Protein AF-A0A6M0GEF9-F1 (afdb_monomer_lite)

Secondary structure (DSSP, 8-state):
-B---HHHHEEEEE-TTT--EEEEEEE-STT-EEEE-HHHHHHHHT-SS--TT-EEEEE-TT-S-STTTEEEEEEEEE-SSS----EEEEESSS---TT-----B--STT-TT-EEEEEEEEEETTEEEEEEEEEEEEEEPPPTT---SSPEEEEE-SS--TT-TT-EEEETTTTEEEEEEPPP---TTTSTTTTEEEEEEGGGGGSTTT----TT---S----PPPPPP----------PPPP--EE-TTPPPPPSS----HHHHHHHHHHHH-TT--EEEEE--TTSSHHHHHHHHHHHHTTSSS--SEEEEEETTT---HHHHHHHHHHHTT-----GGGTTSHHHHHHHHHH--S-EEEEEETGGGGB--SSTTTTSBS-HHHHHHHHHHTT-SS--EEEEEESS--GGGTTBTTEEEEE-PPPPHHHHHHHHHHTT-BS-HHHHHHHHHHTTT-HHHHHHHHHHHHHTTSBGGGGGGSPPPPTT--HHHHHHHHHHHHHSS--

Foldseek 3Di:
DFFDQLLQFKKFWAAPPPRHGQAIWGAADLQAKIKFFQVSQCRSDVHPDDDWQDKIWIARLQAPDPVQGIFIWTFHDDDPPFPAGMTITGTPDSHHGPSHDHFAAAACVVQAFFKKKKWWQDDDQPDGIDMWIWGFNAFDDDDPPGGHPDTKTKTFTPPDDRRHGNIFIAGPVVSHGFWTWHDDPCPPPDDPPNRITITDGCVVCCDPPNNDDHPPDDDDDDDDDDDDDDDDDDDDDDPPDQDQAAEDCPVQDDADPDDFDPPVVLVVVVVLLVDQLAAEEEAAEDPQLCLSNSVSVSLVVQVVDPDHWSYEAEDECVVPVDVLVVLQVLCVRLVVDDDPSVCLVPPVSLCVSQVSQATAYEYEYEEQASQADCDGSRGLEGVDVSVLSNVCVSLVDPHSYHYYYYYNTHNSSCSSGPNYYYDYSAAADLVRLLVLLVVLPADDDSVLSSVVCVLLVRRNRLSNLLSVVCVVVVRYSVCCVVQDRDDPSDDPVNSNVSSVCVVVVDDD

Structure (mmCIF, N/CA/C/O backbone):
data_AF-A0A6M0GEF9-F1
#
_entry.id   AF-A0A6M0GEF9-F1
#
loop_
_atom_site.group_PDB
_atom_site.id
_atom_site.type_symbol
_atom_site.label_atom_id
_atom_site.label_alt_id
_atom_site.label_comp_id
_atom_site.label_asym_id
_atom_site.label_entity_id
_atom_site.label_seq_id
_atom_site.pdbx_PDB_ins_code
_atom_site.Cartn_x
_atom_site.Cartn_y
_atom_site.Cartn_z
_atom_site.occupancy
_atom_site.B_iso_or_equiv
_atom_site.auth_seq_id
_atom_site.auth_comp_id
_atom_site.auth_asym_id
_atom_site.auth_atom_id
_atom_site.pdbx_PDB_model_num
ATOM 1 N N . MET A 1 1 ? 2.116 -15.899 6.835 1.00 84.12 1 MET A N 1
ATOM 2 C CA . MET A 1 1 ? 3.464 -16.428 6.496 1.00 84.12 1 MET A CA 1
ATOM 3 C C . MET A 1 1 ? 4.390 -15.268 6.132 1.00 84.12 1 MET A C 1
ATOM 5 O O . MET A 1 1 ? 3.876 -14.209 5.792 1.00 84.12 1 MET A O 1
ATOM 9 N N . LYS A 1 2 ? 5.721 -15.431 6.213 1.00 90.94 2 LYS A N 1
ATOM 10 C CA . LYS A 1 2 ? 6.680 -14.470 5.637 1.00 90.94 2 LYS A CA 1
ATOM 11 C C . LYS A 1 2 ? 7.084 -14.928 4.230 1.00 90.94 2 LYS A C 1
ATOM 13 O O . LYS A 1 2 ? 7.450 -16.089 4.084 1.00 90.94 2 LYS A O 1
ATOM 18 N N . ILE A 1 3 ? 7.053 -14.021 3.260 1.00 94.56 3 ILE A N 1
ATOM 19 C CA . ILE A 1 3 ? 7.389 -14.246 1.843 1.00 94.56 3 ILE A CA 1
ATOM 20 C C . ILE A 1 3 ? 8.563 -13.351 1.407 1.00 94.56 3 ILE A C 1
ATOM 22 O O . ILE A 1 3 ? 9.142 -12.619 2.219 1.00 94.56 3 ILE A O 1
ATOM 26 N N . GLN A 1 4 ? 8.941 -13.407 0.131 1.00 95.69 4 GLN A N 1
ATOM 27 C CA . GLN A 1 4 ? 9.887 -12.484 -0.485 1.00 95.69 4 GLN A CA 1
ATOM 28 C C . GLN A 1 4 ? 9.475 -11.021 -0.267 1.00 95.69 4 GLN A C 1
ATOM 30 O O . GLN A 1 4 ? 8.335 -10.620 -0.497 1.00 95.69 4 GLN A O 1
ATOM 35 N N . ASN A 1 5 ? 10.433 -10.181 0.132 1.00 94.31 5 ASN A N 1
ATOM 36 C CA . ASN A 1 5 ? 10.189 -8.749 0.243 1.00 94.31 5 ASN A CA 1
ATOM 37 C C . ASN A 1 5 ? 10.205 -8.117 -1.150 1.00 94.31 5 ASN A C 1
ATOM 39 O O . ASN A 1 5 ? 11.274 -7.852 -1.699 1.00 94.31 5 ASN A O 1
ATOM 43 N N . ILE A 1 6 ? 9.022 -7.829 -1.691 1.00 95.06 6 ILE A N 1
ATOM 44 C CA . ILE A 1 6 ? 8.863 -7.262 -3.033 1.00 95.06 6 ILE A CA 1
ATOM 45 C C . ILE A 1 6 ? 9.623 -5.945 -3.239 1.00 95.06 6 ILE A C 1
ATOM 47 O O . ILE A 1 6 ? 10.172 -5.703 -4.311 1.00 95.06 6 ILE A O 1
ATOM 51 N N . ARG A 1 7 ? 9.775 -5.117 -2.194 1.00 94.38 7 ARG A N 1
ATOM 52 C CA . ARG A 1 7 ? 10.581 -3.893 -2.298 1.00 94.38 7 ARG A CA 1
ATOM 53 C C . ARG A 1 7 ? 12.069 -4.185 -2.470 1.00 94.38 7 ARG A C 1
ATOM 55 O O . ARG A 1 7 ? 12.752 -3.312 -2.981 1.00 94.38 7 ARG A O 1
ATOM 62 N N . SER A 1 8 ? 12.584 -5.345 -2.059 1.00 94.50 8 SER A N 1
ATOM 63 C CA . SER A 1 8 ? 14.027 -5.635 -2.111 1.00 94.50 8 SER A CA 1
ATOM 64 C C . SER A 1 8 ? 14.562 -5.870 -3.528 1.00 94.50 8 SER A C 1
ATOM 66 O O . SER A 1 8 ? 15.717 -5.551 -3.780 1.00 94.50 8 SER A O 1
ATOM 68 N N . PHE A 1 9 ? 13.745 -6.338 -4.475 1.00 96.88 9 PHE A N 1
ATOM 69 C CA . PHE A 1 9 ? 14.148 -6.441 -5.886 1.00 96.88 9 PHE A CA 1
ATOM 70 C C . PHE A 1 9 ? 13.596 -5.330 -6.780 1.00 96.88 9 PHE A C 1
ATOM 72 O O . PHE A 1 9 ? 14.133 -5.134 -7.869 1.00 96.88 9 PHE A O 1
ATOM 79 N N . THR A 1 10 ? 12.548 -4.610 -6.371 1.00 97.50 10 THR A N 1
ATOM 80 C CA . THR A 1 10 ? 11.921 -3.587 -7.220 1.00 97.50 10 THR A CA 1
ATOM 81 C C . THR A 1 10 ? 12.793 -2.337 -7.394 1.00 97.50 10 THR A C 1
ATOM 83 O O . THR A 1 10 ? 13.253 -1.735 -6.425 1.00 97.50 10 THR A O 1
ATOM 86 N N . VAL A 1 11 ? 12.961 -1.900 -8.643 1.00 97.31 11 VAL A N 1
ATOM 87 C CA . VAL A 1 11 ? 13.753 -0.732 -9.054 1.00 97.31 11 VAL A CA 1
ATOM 88 C C . VAL A 1 11 ? 12.927 0.254 -9.873 1.00 97.31 11 VAL A C 1
ATOM 90 O O . VAL A 1 11 ? 11.987 -0.121 -10.576 1.00 97.31 11 VAL A O 1
ATOM 93 N N . GLN A 1 12 ? 13.298 1.531 -9.817 1.00 96.81 12 GLN A N 1
ATOM 94 C CA . GLN A 1 12 ? 12.737 2.553 -10.698 1.00 96.81 12 GLN A CA 1
ATOM 95 C C . GLN A 1 12 ? 13.466 2.519 -12.038 1.00 96.81 12 GLN A C 1
ATOM 97 O O . GLN A 1 12 ? 14.690 2.680 -12.075 1.00 96.81 12 GLN A O 1
ATOM 102 N N . ILE A 1 13 ? 12.720 2.414 -13.136 1.00 96.81 13 ILE A N 1
ATOM 103 C CA . ILE A 1 13 ? 13.247 2.763 -14.453 1.00 96.81 13 ILE A CA 1
ATOM 104 C C . ILE A 1 13 ? 13.044 4.263 -14.645 1.00 96.81 13 ILE A C 1
ATOM 106 O O . ILE A 1 13 ? 11.933 4.786 -14.506 1.00 96.81 13 ILE A O 1
ATOM 110 N N . ARG A 1 14 ? 14.140 4.976 -14.909 1.00 95.81 14 ARG A N 1
ATOM 111 C CA . ARG A 1 14 ? 14.162 6.436 -15.016 1.00 95.81 14 ARG A CA 1
ATOM 112 C C . ARG A 1 14 ? 14.584 6.882 -16.406 1.00 95.81 14 ARG A C 1
ATOM 114 O O . ARG A 1 14 ? 15.447 6.285 -17.044 1.00 95.81 14 ARG A O 1
ATOM 121 N N . HIS A 1 15 ? 14.039 8.013 -16.828 1.00 94.44 15 HIS A N 1
ATOM 122 C CA . HIS A 1 15 ? 14.425 8.664 -18.069 1.00 94.44 15 HIS A CA 1
ATOM 123 C C . HIS A 1 15 ? 15.915 9.043 -18.045 1.00 94.44 15 HIS A C 1
ATOM 125 O O . HIS A 1 15 ? 16.385 9.722 -17.125 1.00 94.44 15 HIS A O 1
ATOM 131 N N . ILE A 1 16 ? 16.660 8.665 -19.087 1.00 93.25 16 ILE A N 1
ATOM 132 C CA . ILE A 1 16 ? 18.130 8.717 -19.121 1.00 93.25 16 ILE A CA 1
ATOM 133 C C . ILE A 1 16 ? 18.687 10.129 -18.850 1.00 93.25 16 ILE A C 1
ATOM 135 O O . ILE A 1 16 ? 19.608 10.282 -18.040 1.00 93.25 16 ILE A O 1
ATOM 139 N N . VAL A 1 17 ? 18.064 11.161 -19.443 1.00 90.94 17 VAL A N 1
ATOM 140 C CA . VAL A 1 17 ? 18.381 12.590 -19.223 1.00 90.94 17 VAL A CA 1
ATOM 141 C C . VAL A 1 17 ? 17.693 13.196 -17.989 1.00 90.94 17 VAL A C 1
ATOM 143 O O . VAL A 1 17 ? 18.379 13.627 -17.067 1.00 90.94 17 VAL A O 1
ATOM 146 N N . THR A 1 18 ? 16.355 13.273 -17.961 1.00 92.81 18 THR A N 1
ATOM 147 C CA . THR A 1 18 ? 15.613 14.058 -16.948 1.00 92.81 18 THR A CA 1
ATOM 148 C C . THR A 1 18 ? 15.581 13.423 -15.559 1.00 92.81 18 THR A C 1
ATOM 150 O O . THR A 1 18 ? 15.218 14.099 -14.601 1.00 92.81 18 THR A O 1
ATOM 153 N N . LYS A 1 19 ? 15.935 12.136 -15.440 1.00 92.62 19 LYS A N 1
ATOM 154 C CA . LYS A 1 19 ? 15.792 11.306 -14.232 1.00 92.62 19 LYS A CA 1
ATOM 155 C C . LYS A 1 19 ? 14.358 11.166 -13.696 1.00 92.62 19 LYS A C 1
ATOM 157 O O . LYS A 1 19 ? 14.189 10.631 -12.603 1.00 92.62 19 LYS A O 1
ATOM 162 N N . ALA A 1 20 ? 13.341 11.602 -14.443 1.00 91.12 20 ALA A N 1
ATOM 163 C CA . ALA A 1 20 ? 11.947 11.330 -14.102 1.00 91.12 20 ALA A CA 1
ATOM 164 C C . ALA A 1 20 ? 11.702 9.813 -14.062 1.00 91.12 20 ALA A C 1
ATOM 166 O O . ALA A 1 20 ? 12.303 9.079 -14.850 1.00 91.12 20 ALA A O 1
ATOM 167 N N . ILE A 1 21 ? 10.841 9.349 -13.156 1.00 91.94 21 ILE A N 1
ATOM 168 C CA . ILE A 1 21 ? 10.399 7.951 -13.139 1.00 91.94 21 ILE A CA 1
ATOM 169 C C . ILE A 1 21 ? 9.510 7.720 -14.362 1.00 91.94 21 ILE A C 1
ATOM 171 O O . ILE A 1 21 ? 8.695 8.575 -14.705 1.00 91.94 21 ILE A O 1
ATOM 175 N N . VAL A 1 22 ? 9.715 6.588 -15.028 1.00 91.56 22 VAL A N 1
ATOM 176 C CA . VAL A 1 22 ? 9.001 6.196 -16.249 1.00 91.56 22 VAL A CA 1
ATOM 177 C C . VAL A 1 22 ? 8.195 4.922 -16.026 1.00 91.56 22 VAL A C 1
ATOM 179 O O . VAL A 1 22 ? 7.060 4.827 -16.474 1.00 91.56 22 VAL A O 1
ATOM 182 N N . GLY A 1 23 ? 8.750 3.973 -15.277 1.00 92.75 23 GLY A N 1
ATOM 183 C CA . GLY A 1 23 ? 8.062 2.744 -14.913 1.00 92.75 23 GLY A CA 1
ATOM 184 C C . GLY A 1 23 ? 8.850 1.950 -13.884 1.00 92.75 23 GLY A C 1
ATOM 185 O O . GLY A 1 23 ? 9.783 2.458 -13.248 1.00 92.75 23 GLY A O 1
ATOM 186 N N . THR A 1 24 ? 8.47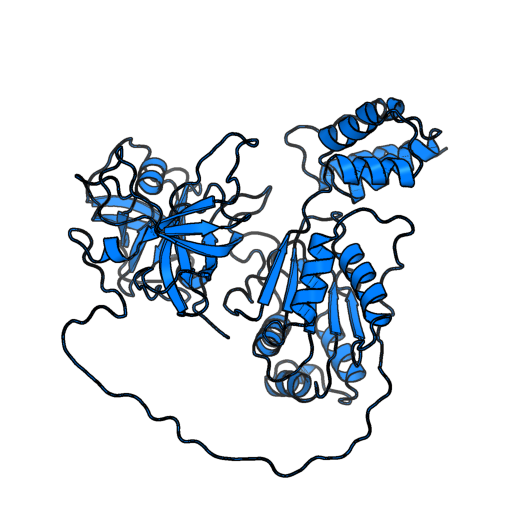3 0.689 -13.731 1.00 96.69 24 THR A N 1
ATOM 187 C CA . THR A 1 24 ? 9.039 -0.218 -12.738 1.00 96.69 24 THR A CA 1
ATOM 188 C C . THR A 1 24 ? 9.879 -1.299 -13.419 1.00 96.69 24 THR A C 1
ATOM 190 O O . THR A 1 24 ? 9.655 -1.665 -14.570 1.00 96.69 24 THR A O 1
ATOM 193 N N . GLY A 1 25 ? 10.886 -1.804 -12.719 1.00 97.75 25 GLY A N 1
ATOM 194 C CA . GLY A 1 25 ? 11.556 -3.052 -13.063 1.00 97.75 25 GLY A CA 1
ATOM 195 C C . GLY A 1 25 ? 11.877 -3.842 -11.802 1.00 97.75 25 GLY A C 1
ATOM 196 O O . GLY A 1 25 ? 11.664 -3.355 -10.689 1.00 97.75 25 GLY A O 1
ATOM 197 N N . PHE A 1 26 ? 12.433 -5.040 -11.949 1.00 98.44 26 PHE A N 1
ATOM 198 C CA . PHE A 1 26 ? 12.895 -5.832 -10.810 1.00 98.44 26 PHE A CA 1
ATOM 199 C C . PHE A 1 26 ? 14.157 -6.641 -11.104 1.00 98.44 26 PHE A C 1
ATOM 201 O O . PHE A 1 26 ? 14.385 -7.107 -12.219 1.00 98.44 26 PHE A O 1
ATOM 208 N N . VAL A 1 27 ? 14.996 -6.793 -10.082 1.00 98.12 27 VAL A N 1
ATOM 209 C CA . VAL A 1 27 ? 16.260 -7.536 -10.136 1.00 98.12 27 VAL A CA 1
ATOM 210 C C . VAL A 1 27 ? 15.992 -9.036 -10.053 1.00 98.12 27 VAL A C 1
ATOM 212 O O . VAL A 1 27 ? 15.306 -9.493 -9.144 1.00 98.12 27 VAL A O 1
ATOM 215 N N . VAL A 1 28 ? 16.581 -9.807 -10.968 1.00 97.38 28 VAL A N 1
ATOM 216 C CA . VAL A 1 28 ? 16.359 -11.263 -11.101 1.00 97.38 28 VAL A CA 1
ATOM 217 C C . VAL A 1 28 ? 17.627 -12.101 -10.931 1.00 97.38 28 VAL A C 1
ATOM 219 O O . VAL A 1 28 ? 17.581 -13.326 -10.991 1.00 97.38 28 VAL A O 1
ATOM 222 N N . SER A 1 29 ? 18.787 -11.473 -10.716 1.00 95.19 29 SER A N 1
ATOM 223 C CA . SER A 1 29 ? 20.022 -12.202 -10.419 1.00 95.19 29 SER A CA 1
ATOM 224 C C . SER A 1 29 ? 21.049 -11.381 -9.639 1.00 95.19 29 SER A C 1
ATOM 226 O O . SER A 1 29 ? 21.119 -10.161 -9.768 1.00 95.19 29 SER A O 1
ATOM 228 N N . ASN A 1 30 ? 21.919 -12.072 -8.891 1.00 92.75 30 ASN A N 1
ATOM 229 C CA . ASN A 1 30 ? 23.018 -11.452 -8.135 1.00 92.75 30 ASN A CA 1
ATOM 230 C C . ASN A 1 30 ? 24.062 -10.755 -9.026 1.00 92.75 30 ASN A C 1
ATOM 232 O O . ASN A 1 30 ? 24.792 -9.895 -8.548 1.00 92.75 30 ASN A O 1
ATOM 236 N N . ASP A 1 31 ? 24.143 -11.107 -10.315 1.00 91.88 31 ASP A N 1
ATOM 237 C CA . ASP A 1 31 ? 25.006 -10.417 -11.278 1.00 91.88 31 ASP A CA 1
ATOM 238 C C . ASP A 1 31 ? 24.349 -9.165 -11.890 1.00 91.88 31 ASP A C 1
ATOM 240 O O . ASP A 1 31 ? 24.906 -8.592 -12.823 1.00 91.88 31 ASP A O 1
ATOM 244 N N . GLY A 1 32 ? 23.182 -8.729 -11.405 1.00 94.81 32 GLY A N 1
ATOM 245 C CA . GLY A 1 32 ? 22.564 -7.472 -11.829 1.00 94.81 32 GLY A CA 1
ATOM 246 C C . GLY A 1 32 ? 21.794 -7.553 -13.146 1.00 94.81 32 GLY A C 1
ATOM 247 O O . GLY A 1 32 ? 21.823 -6.599 -13.926 1.00 94.81 32 GLY A O 1
ATOM 248 N N . LYS A 1 33 ? 21.127 -8.681 -13.423 1.00 97.56 33 LYS A N 1
ATOM 249 C CA . LYS A 1 33 ? 20.084 -8.737 -14.458 1.00 97.56 33 LYS A CA 1
ATOM 250 C C . LYS A 1 33 ? 18.776 -8.178 -13.902 1.00 97.56 33 LYS A C 1
ATOM 252 O O . LYS A 1 33 ? 18.443 -8.421 -12.740 1.00 97.56 33 LYS A O 1
ATOM 257 N N . ILE A 1 34 ? 18.050 -7.437 -14.730 1.00 98.38 34 ILE A N 1
ATOM 258 C CA . ILE A 1 34 ? 16.826 -6.716 -14.368 1.00 98.38 34 ILE A CA 1
ATOM 259 C C . ILE A 1 34 ? 15.788 -6.929 -15.469 1.00 98.38 34 ILE A C 1
ATOM 261 O O . ILE A 1 34 ? 16.131 -6.895 -16.647 1.00 98.38 34 ILE A O 1
ATOM 265 N N . ILE A 1 35 ? 14.532 -7.132 -15.084 1.00 98.44 35 ILE A N 1
ATOM 266 C CA . ILE A 1 35 ? 13.386 -7.237 -15.990 1.00 98.44 35 ILE A CA 1
ATOM 267 C C . ILE A 1 35 ? 12.530 -5.973 -15.898 1.00 98.44 35 ILE A C 1
ATOM 269 O O . ILE A 1 35 ? 12.363 -5.406 -14.818 1.00 98.44 35 ILE A O 1
ATOM 273 N N . THR A 1 36 ? 12.011 -5.524 -17.038 1.00 97.75 36 THR A N 1
ATOM 274 C CA . THR A 1 36 ? 11.001 -4.461 -17.175 1.00 97.75 36 THR A CA 1
ATOM 275 C C . THR A 1 36 ? 10.274 -4.624 -18.520 1.00 97.75 36 THR A C 1
ATOM 277 O O . THR A 1 36 ? 10.602 -5.530 -19.290 1.00 97.75 36 THR A O 1
ATOM 280 N N . CYS A 1 37 ? 9.306 -3.761 -18.819 1.00 95.25 37 CYS A N 1
ATOM 281 C CA . CYS A 1 37 ? 8.567 -3.769 -20.080 1.00 95.25 37 CYS A CA 1
ATOM 282 C C . CYS A 1 37 ? 9.301 -3.038 -21.218 1.00 95.25 37 CYS A C 1
ATOM 284 O O . CYS A 1 37 ? 10.090 -2.115 -20.990 1.00 95.25 37 CYS A O 1
ATOM 286 N N . ARG A 1 38 ? 9.008 -3.409 -22.470 1.00 93.19 38 ARG A N 1
ATOM 287 C CA . ARG A 1 38 ? 9.590 -2.790 -23.673 1.00 93.19 38 ARG A CA 1
ATOM 288 C C . ARG A 1 38 ? 9.134 -1.344 -23.828 1.00 93.19 38 ARG A C 1
ATOM 290 O O . ARG A 1 38 ? 9.965 -0.489 -24.137 1.00 93.19 38 ARG A O 1
ATOM 297 N N . HIS A 1 39 ? 7.865 -1.030 -23.557 1.00 91.06 39 HIS A N 1
ATOM 298 C CA . HIS A 1 39 ? 7.399 0.364 -23.593 1.00 91.06 39 HIS A CA 1
ATOM 299 C C . HIS A 1 39 ? 8.079 1.247 -22.529 1.00 91.06 39 HIS A C 1
ATOM 301 O O . HIS A 1 39 ? 8.498 2.355 -22.854 1.00 91.06 39 HIS A O 1
ATOM 307 N N . VAL A 1 40 ? 8.299 0.736 -21.310 1.00 93.44 40 VAL A N 1
ATOM 308 C CA . VAL A 1 40 ? 9.018 1.457 -20.240 1.00 93.44 40 VAL A CA 1
ATOM 309 C C . VAL A 1 40 ? 10.439 1.829 -20.681 1.00 93.44 40 VAL A C 1
ATOM 311 O O . VAL A 1 40 ? 10.910 2.931 -20.393 1.00 93.44 40 VAL A O 1
ATOM 314 N N . VAL A 1 41 ? 11.120 0.951 -21.427 1.00 94.88 41 VAL A N 1
ATOM 315 C CA . VAL A 1 41 ? 12.438 1.260 -22.007 1.00 94.88 41 VAL A CA 1
ATOM 316 C C . VAL A 1 41 ? 12.340 2.341 -23.088 1.00 94.88 41 VAL A C 1
ATOM 318 O O . VAL A 1 41 ? 13.117 3.294 -23.020 1.00 94.88 41 VAL A O 1
ATOM 321 N N . ARG A 1 42 ? 11.377 2.258 -24.025 1.00 92.62 42 ARG A N 1
ATOM 322 C CA . ARG A 1 42 ? 11.143 3.300 -25.056 1.00 92.62 42 ARG A CA 1
ATOM 323 C C . ARG A 1 42 ? 10.957 4.683 -24.436 1.00 92.62 42 ARG A C 1
ATOM 325 O O . ARG A 1 42 ? 11.640 5.632 -24.823 1.00 92.62 42 ARG A O 1
ATOM 332 N N . ASP A 1 43 ? 10.103 4.786 -23.423 1.00 90.88 43 ASP A N 1
ATOM 333 C CA . ASP A 1 43 ? 9.808 6.045 -22.737 1.00 90.88 43 ASP A CA 1
ATOM 334 C C . ASP A 1 43 ? 11.010 6.573 -21.929 1.00 90.88 43 ASP A C 1
ATOM 336 O O . ASP A 1 43 ? 11.205 7.788 -21.801 1.00 90.88 43 ASP A O 1
ATOM 340 N N . ALA A 1 44 ? 11.867 5.679 -21.419 1.00 92.88 44 ALA A N 1
ATOM 341 C CA . ALA A 1 44 ? 13.070 6.046 -20.672 1.00 92.88 44 ALA A CA 1
ATOM 342 C C . ALA A 1 44 ? 14.183 6.642 -21.552 1.00 92.88 44 ALA A C 1
ATOM 344 O O . ALA A 1 44 ? 14.988 7.445 -21.065 1.00 92.88 44 ALA A O 1
ATOM 345 N N . ILE A 1 45 ? 14.224 6.285 -22.837 1.00 92.19 45 ILE A N 1
ATOM 346 C CA . ILE A 1 45 ? 15.219 6.774 -23.807 1.00 92.19 45 ILE A CA 1
ATOM 347 C C . ILE A 1 45 ? 14.644 7.777 -24.825 1.00 92.19 45 ILE A C 1
ATOM 349 O O . ILE A 1 45 ? 15.417 8.503 -25.445 1.00 92.19 45 ILE A O 1
ATOM 353 N N . ARG A 1 46 ? 13.309 7.870 -24.943 1.00 80.50 46 ARG A N 1
ATOM 354 C CA . ARG A 1 46 ? 12.550 8.640 -25.951 1.00 80.50 46 ARG A CA 1
ATOM 355 C C . ARG A 1 46 ? 12.875 8.274 -27.403 1.00 80.50 46 ARG A C 1
ATOM 357 O O . ARG A 1 46 ? 13.058 9.154 -28.245 1.00 80.50 46 ARG A O 1
ATOM 364 N N . TYR A 1 47 ? 12.877 6.979 -27.694 1.00 77.62 47 TYR A N 1
ATOM 365 C CA . TYR A 1 47 ? 12.891 6.466 -29.062 1.00 77.62 47 TYR A CA 1
ATOM 366 C C . TYR A 1 47 ? 11.740 5.480 -29.260 1.00 77.62 47 TYR A C 1
ATOM 368 O O . TYR A 1 47 ? 11.465 4.666 -28.379 1.00 77.62 47 TYR A O 1
ATOM 376 N N . ASP A 1 48 ? 11.090 5.546 -30.425 1.00 71.81 48 ASP A N 1
ATOM 377 C CA . ASP A 1 48 ? 9.977 4.655 -30.787 1.00 71.81 48 ASP A CA 1
ATOM 378 C C . ASP A 1 48 ? 10.417 3.179 -30.898 1.00 71.81 48 ASP A C 1
ATOM 380 O O . ASP A 1 48 ? 9.597 2.270 -30.757 1.00 71.81 48 ASP A O 1
ATOM 384 N N . ASP A 1 49 ? 11.716 2.942 -31.112 1.00 79.81 49 ASP A N 1
ATOM 385 C CA . ASP A 1 49 ? 12.361 1.629 -31.106 1.00 79.81 49 ASP A CA 1
ATOM 386 C C . ASP A 1 49 ? 13.822 1.733 -30.626 1.00 79.81 49 ASP A C 1
ATOM 388 O O . ASP A 1 49 ? 14.396 2.825 -30.592 1.00 79.81 49 ASP A O 1
ATOM 392 N N . PHE A 1 50 ? 14.430 0.608 -30.247 1.00 90.44 50 PHE A N 1
ATOM 393 C CA . PHE A 1 50 ? 15.806 0.543 -29.743 1.00 90.44 50 PHE A CA 1
ATOM 394 C C . PHE A 1 50 ? 16.475 -0.802 -30.030 1.00 90.44 50 PHE A C 1
ATOM 396 O O . PHE A 1 50 ? 15.818 -1.787 -30.354 1.00 90.44 50 PHE A O 1
ATOM 403 N N . THR A 1 51 ? 17.799 -0.856 -29.880 1.00 92.56 51 THR A N 1
ATOM 404 C CA . THR A 1 51 ? 18.592 -2.079 -30.061 1.00 92.56 51 THR A CA 1
ATOM 405 C C . THR A 1 51 ? 19.196 -2.570 -28.747 1.00 92.56 51 THR A C 1
ATOM 407 O O . THR A 1 51 ? 19.229 -1.859 -27.743 1.00 92.56 51 THR A O 1
ATOM 410 N N . GLU A 1 52 ? 19.745 -3.784 -28.766 1.00 93.88 52 GLU A N 1
ATOM 411 C CA . GLU A 1 52 ? 20.694 -4.227 -27.741 1.00 93.88 52 GLU A CA 1
ATOM 412 C C . GLU A 1 52 ? 21.858 -3.227 -27.591 1.00 93.88 52 GLU A C 1
ATOM 414 O O . GLU A 1 52 ? 22.237 -2.528 -28.537 1.00 93.88 52 GLU A O 1
ATOM 419 N N . GLY A 1 53 ? 22.404 -3.145 -26.378 1.00 94.12 53 GLY A N 1
ATOM 420 C CA . GLY A 1 53 ? 23.423 -2.181 -25.967 1.00 94.12 53 GLY A CA 1
ATOM 421 C C . GLY A 1 53 ? 22.879 -0.826 -25.496 1.00 94.12 53 GLY A C 1
ATOM 422 O O . GLY A 1 53 ? 23.634 -0.074 -24.877 1.00 94.12 53 GLY A O 1
ATOM 423 N N . GLU A 1 54 ? 21.601 -0.502 -25.736 1.00 95.88 54 GLU A N 1
ATOM 424 C CA . GLU A 1 54 ? 21.064 0.813 -25.366 1.00 95.88 54 GLU A CA 1
ATOM 425 C C . GLU A 1 54 ? 20.974 1.040 -23.855 1.00 95.88 54 GLU A C 1
ATOM 427 O O . GLU A 1 54 ? 20.676 0.128 -23.080 1.00 95.88 54 GLU A O 1
ATOM 432 N N . ARG A 1 55 ? 21.265 2.276 -23.430 1.00 96.25 55 ARG A N 1
ATOM 433 C CA . ARG A 1 55 ? 21.540 2.605 -22.020 1.00 96.25 55 ARG A CA 1
ATOM 434 C C . ARG A 1 55 ? 20.311 3.160 -21.306 1.00 96.25 55 ARG A C 1
ATOM 436 O O . ARG A 1 55 ? 19.841 4.258 -21.598 1.00 96.25 55 ARG A O 1
ATOM 443 N N . VAL A 1 56 ? 19.861 2.437 -20.286 1.00 96.31 56 VAL A N 1
ATOM 444 C CA . VAL A 1 56 ? 18.700 2.756 -19.447 1.00 96.31 56 VAL A CA 1
ATOM 445 C C . VAL A 1 56 ? 19.170 3.137 -18.042 1.00 96.31 56 VAL A C 1
ATOM 447 O O . VAL A 1 56 ? 20.052 2.490 -17.475 1.00 96.31 56 VAL A O 1
ATOM 450 N N . ARG A 1 57 ? 18.589 4.188 -17.450 1.00 97.19 57 ARG A N 1
ATOM 451 C CA . ARG A 1 57 ? 18.891 4.580 -16.065 1.00 97.19 57 ARG A CA 1
ATOM 452 C C . ARG A 1 57 ? 18.023 3.775 -15.101 1.00 97.19 57 ARG A C 1
ATOM 454 O O . ARG A 1 57 ? 16.797 3.819 -15.179 1.00 97.19 57 ARG A O 1
ATOM 461 N N . VAL A 1 58 ? 18.673 3.091 -14.169 1.00 97.38 58 VAL A N 1
ATOM 462 C CA . VAL A 1 58 ? 18.043 2.277 -13.125 1.00 97.38 58 VAL A CA 1
ATOM 463 C C . VAL A 1 58 ? 18.338 2.912 -11.776 1.00 97.38 58 VAL A C 1
ATOM 465 O O . VAL A 1 58 ? 19.473 3.302 -11.508 1.00 97.38 58 VAL A O 1
ATOM 468 N N . TYR A 1 59 ? 17.329 3.015 -10.916 1.00 96.75 59 TYR A N 1
ATOM 469 C CA . TYR A 1 59 ? 17.495 3.571 -9.580 1.00 96.75 59 TYR A CA 1
ATOM 470 C C . TYR A 1 59 ? 16.974 2.627 -8.493 1.00 96.75 59 TYR A C 1
ATOM 472 O O . TYR A 1 59 ? 15.906 2.033 -8.644 1.00 96.75 59 TYR A O 1
ATOM 480 N N . PHE A 1 60 ? 17.734 2.521 -7.401 1.00 96.06 60 PHE A N 1
ATOM 481 C CA . PHE A 1 60 ? 17.517 1.613 -6.270 1.00 96.06 60 PHE A CA 1
ATOM 482 C C . PHE A 1 60 ? 17.156 2.405 -4.998 1.00 96.06 60 PHE A C 1
ATOM 484 O O . PHE A 1 60 ? 18.058 2.749 -4.227 1.00 96.06 60 PHE A O 1
ATOM 491 N N . PRO A 1 61 ? 15.870 2.713 -4.729 1.00 91.50 61 PRO A N 1
ATOM 492 C CA . PRO A 1 61 ? 15.467 3.469 -3.535 1.00 91.50 61 PRO A CA 1
ATOM 493 C C . PRO A 1 61 ? 15.991 2.884 -2.212 1.00 91.50 61 PRO A C 1
ATOM 495 O O . PRO A 1 61 ? 16.360 3.626 -1.304 1.00 91.50 61 PRO A O 1
ATOM 498 N N . GLN A 1 62 ? 16.079 1.557 -2.142 1.00 89.12 62 GLN A N 1
ATOM 499 C CA . GLN A 1 62 ? 16.409 0.749 -0.966 1.00 89.12 62 GLN A CA 1
ATOM 500 C C . GLN A 1 62 ? 17.904 0.746 -0.624 1.00 89.12 62 GLN A C 1
ATOM 502 O O . GLN A 1 62 ? 18.264 0.466 0.518 1.00 89.12 62 GLN A O 1
ATOM 507 N N . SER A 1 63 ? 18.776 1.038 -1.597 1.00 92.31 63 SER A N 1
ATOM 508 C CA . SER A 1 63 ? 20.227 1.064 -1.385 1.00 92.31 63 SER A CA 1
ATOM 509 C C . SER A 1 63 ? 20.588 2.109 -0.336 1.00 92.31 63 SER A C 1
ATOM 511 O O . SER A 1 63 ? 20.268 3.283 -0.505 1.00 92.31 63 SER A O 1
ATOM 513 N N . LYS A 1 64 ? 21.318 1.745 0.720 1.00 89.50 64 LYS A N 1
ATOM 514 C CA . LYS A 1 64 ? 21.862 2.770 1.634 1.00 89.50 64 LYS A CA 1
ATOM 515 C C . LYS A 1 64 ? 23.114 3.447 1.082 1.00 89.50 64 LYS A C 1
ATOM 517 O O . LYS A 1 64 ? 23.445 4.558 1.497 1.00 89.50 64 LYS A O 1
ATOM 522 N N . ASP A 1 65 ? 23.775 2.811 0.119 1.00 90.25 65 ASP A N 1
ATOM 523 C CA . ASP A 1 65 ? 24.891 3.393 -0.614 1.00 90.25 65 ASP A CA 1
ATOM 524 C C . ASP A 1 65 ? 24.373 4.340 -1.709 1.00 90.25 65 ASP A C 1
ATOM 526 O O . ASP A 1 65 ? 23.622 3.935 -2.602 1.00 90.25 65 ASP A O 1
ATOM 530 N N . ARG A 1 66 ? 24.766 5.617 -1.628 1.00 87.31 66 ARG A N 1
ATOM 531 C CA . ARG A 1 66 ? 24.374 6.665 -2.582 1.00 87.31 66 ARG A CA 1
ATOM 532 C C . ARG A 1 66 ? 25.006 6.481 -3.957 1.00 87.31 66 ARG A C 1
ATOM 534 O O . ARG A 1 66 ? 24.377 6.874 -4.937 1.00 87.31 66 ARG A O 1
ATOM 541 N N . ASP A 1 67 ? 26.188 5.881 -4.033 1.00 88.19 67 ASP A N 1
ATOM 542 C CA . ASP A 1 67 ? 26.899 5.676 -5.296 1.00 88.19 67 ASP A CA 1
ATOM 543 C C . ASP A 1 67 ? 26.307 4.483 -6.066 1.00 88.19 67 ASP A C 1
ATOM 545 O O . ASP A 1 67 ? 26.327 4.463 -7.295 1.00 88.19 67 ASP A O 1
ATOM 549 N N . LEU A 1 68 ? 25.675 3.541 -5.353 1.00 90.94 68 LEU A N 1
ATOM 550 C CA . LEU A 1 68 ? 24.898 2.442 -5.938 1.00 90.94 68 LEU A CA 1
ATOM 551 C C . LEU A 1 68 ? 23.407 2.783 -6.155 1.00 90.94 68 LEU A C 1
ATOM 553 O O . LEU A 1 68 ? 22.692 1.983 -6.755 1.00 90.94 68 LEU A O 1
ATOM 557 N N . LYS A 1 69 ? 22.913 3.955 -5.708 1.00 92.44 69 LYS A N 1
ATOM 558 C CA . LYS A 1 69 ? 21.499 4.352 -5.890 1.00 92.44 69 LYS A CA 1
ATOM 559 C C . LYS A 1 69 ? 21.121 4.645 -7.343 1.00 92.44 69 LYS A C 1
ATOM 561 O O . LYS A 1 69 ? 20.022 4.281 -7.736 1.00 92.44 69 LYS A O 1
ATOM 566 N N . ASP A 1 70 ? 21.961 5.338 -8.115 1.00 94.69 70 ASP A N 1
ATOM 567 C CA . ASP A 1 70 ? 21.657 5.833 -9.475 1.00 94.69 70 ASP A CA 1
ATOM 568 C C . ASP A 1 70 ? 22.620 5.201 -10.489 1.00 94.69 70 ASP A C 1
ATOM 570 O O . ASP A 1 70 ? 23.736 5.681 -10.690 1.00 94.69 70 ASP A O 1
ATOM 574 N N . ALA A 1 71 ? 22.191 4.096 -11.098 1.00 95.88 71 ALA A N 1
ATOM 575 C CA . ALA A 1 71 ? 23.003 3.234 -11.947 1.00 95.88 71 ALA A CA 1
ATOM 576 C C . ALA A 1 71 ? 22.558 3.269 -13.418 1.00 95.88 71 ALA A C 1
ATOM 578 O O . ALA A 1 71 ? 21.475 3.744 -13.768 1.00 95.88 71 ALA A O 1
ATOM 579 N N . ILE A 1 72 ? 23.397 2.714 -14.294 1.00 96.94 72 ILE A N 1
ATOM 580 C CA . ILE A 1 72 ? 23.063 2.467 -15.699 1.00 96.94 72 ILE A CA 1
ATOM 581 C C . ILE A 1 72 ? 23.029 0.959 -15.953 1.00 96.94 72 ILE A C 1
ATOM 583 O O . ILE A 1 72 ? 23.892 0.213 -15.480 1.00 96.94 72 ILE A O 1
ATOM 587 N N . ALA A 1 73 ? 22.032 0.532 -16.720 1.00 97.50 73 ALA A N 1
ATOM 588 C CA . ALA A 1 73 ? 21.938 -0.789 -17.316 1.00 97.50 73 ALA A CA 1
ATOM 589 C C . ALA A 1 73 ? 21.915 -0.682 -18.846 1.00 97.50 73 ALA A C 1
ATOM 591 O O . ALA A 1 73 ? 21.568 0.362 -19.397 1.00 97.50 73 ALA A O 1
ATOM 592 N N . GLN A 1 74 ? 22.264 -1.769 -19.524 1.00 97.62 74 GLN A N 1
ATOM 593 C CA . GLN A 1 74 ? 22.160 -1.914 -20.974 1.00 97.62 74 GLN A CA 1
ATOM 594 C C . GLN A 1 74 ? 21.059 -2.913 -21.326 1.00 97.62 74 GLN A C 1
ATOM 596 O O . GLN A 1 74 ? 20.891 -3.911 -20.623 1.00 97.62 74 GLN A O 1
ATOM 601 N N . VAL A 1 75 ? 20.334 -2.666 -22.417 1.00 97.75 75 VAL A N 1
ATOM 602 C CA . VAL A 1 75 ? 19.448 -3.654 -23.053 1.00 97.75 75 VAL A CA 1
ATOM 603 C C . VAL A 1 75 ? 20.292 -4.833 -23.537 1.00 97.75 75 VAL A C 1
ATOM 605 O O . VAL A 1 75 ? 21.228 -4.631 -24.308 1.00 97.75 75 VAL A O 1
ATOM 608 N N . THR A 1 76 ? 19.976 -6.058 -23.109 1.00 97.38 76 THR A N 1
ATOM 609 C CA . THR A 1 76 ? 20.731 -7.264 -23.501 1.00 97.38 76 THR A CA 1
ATOM 610 C C . THR A 1 76 ? 19.915 -8.332 -24.212 1.00 97.38 76 THR A C 1
ATOM 612 O O . THR A 1 76 ? 20.513 -9.134 -24.917 1.00 97.38 76 THR A O 1
ATOM 615 N N . ALA A 1 77 ? 18.593 -8.373 -24.036 1.00 96.50 77 ALA A N 1
ATOM 616 C CA . ALA A 1 77 ? 17.712 -9.256 -24.801 1.00 96.50 77 ALA A CA 1
ATOM 617 C C . ALA A 1 77 ? 16.259 -8.758 -24.755 1.00 96.50 77 ALA A C 1
ATOM 619 O O . ALA A 1 77 ? 15.798 -8.276 -23.721 1.00 96.50 77 ALA A O 1
ATOM 620 N N . PHE A 1 78 ? 15.535 -8.903 -25.862 1.00 94.50 78 PHE A N 1
ATOM 621 C CA . PHE A 1 78 ? 14.084 -8.713 -25.972 1.00 94.50 78 PHE A CA 1
ATOM 622 C C . PHE A 1 78 ? 13.581 -9.423 -27.238 1.00 94.50 78 PHE A C 1
ATOM 624 O O . PHE A 1 78 ? 14.381 -9.789 -28.103 1.00 94.50 78 PHE A O 1
ATOM 631 N N . PHE A 1 79 ? 12.271 -9.629 -27.370 1.00 90.06 79 PHE A N 1
ATOM 632 C CA . PHE A 1 79 ? 11.710 -10.253 -28.568 1.00 90.06 79 PHE A CA 1
ATOM 633 C C . PHE A 1 79 ? 11.519 -9.222 -29.688 1.00 90.06 79 PHE A C 1
ATOM 635 O O . PHE A 1 79 ? 10.900 -8.175 -29.509 1.00 90.06 79 PHE A O 1
ATOM 642 N N . THR A 1 80 ? 12.070 -9.522 -30.865 1.00 86.94 80 THR A N 1
ATOM 643 C CA . THR A 1 80 ? 11.954 -8.688 -3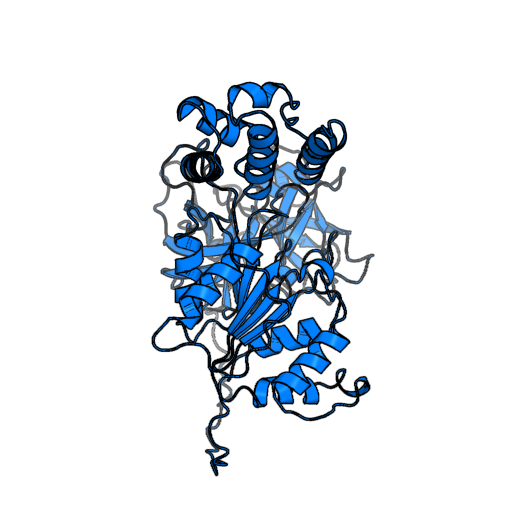2.078 1.00 86.94 80 THR A CA 1
ATOM 644 C C . THR A 1 80 ? 10.885 -9.186 -33.054 1.00 86.94 80 THR A C 1
ATOM 646 O O . THR A 1 80 ? 10.556 -8.481 -34.003 1.00 86.94 80 THR A O 1
ATOM 649 N N . GLN A 1 81 ? 10.363 -10.398 -32.834 1.00 83.75 81 GLN A N 1
ATOM 650 C CA . GLN A 1 81 ? 9.384 -11.089 -33.689 1.00 83.75 81 GLN A CA 1
ATOM 651 C C . GLN A 1 81 ? 8.121 -11.525 -32.925 1.00 83.75 81 GLN A C 1
ATOM 653 O O . GLN A 1 81 ? 7.301 -12.246 -33.481 1.00 83.75 81 GLN A O 1
ATOM 658 N N . ALA A 1 82 ? 7.996 -11.114 -31.663 1.00 84.31 82 ALA A N 1
ATOM 659 C CA . ALA A 1 82 ? 6.846 -11.366 -30.806 1.00 84.31 82 ALA A CA 1
ATOM 660 C C . ALA A 1 82 ? 6.507 -10.082 -30.036 1.00 84.31 82 ALA A C 1
ATOM 662 O O . ALA A 1 82 ? 7.388 -9.243 -29.816 1.00 84.31 82 ALA A O 1
ATOM 663 N N . ASP A 1 83 ? 5.243 -9.943 -29.653 1.00 84.56 83 ASP A N 1
ATOM 664 C CA . ASP A 1 83 ? 4.675 -8.753 -29.015 1.00 84.56 83 ASP A CA 1
ATOM 665 C C . ASP A 1 83 ? 4.800 -8.772 -27.479 1.00 84.56 83 ASP A C 1
ATOM 667 O O . ASP A 1 83 ? 4.350 -7.838 -26.815 1.00 84.56 83 ASP A O 1
ATOM 671 N N . ASP A 1 84 ? 5.436 -9.802 -26.902 1.00 88.31 84 ASP A N 1
ATOM 672 C CA . ASP A 1 84 ? 5.722 -9.896 -25.469 1.00 88.31 84 ASP A CA 1
ATOM 673 C C . ASP A 1 84 ? 6.490 -8.660 -24.977 1.00 88.31 84 ASP A C 1
ATOM 675 O O . ASP A 1 84 ? 7.665 -8.439 -25.295 1.00 88.31 84 ASP A O 1
ATOM 679 N N . ASP A 1 85 ? 5.812 -7.849 -24.167 1.00 90.56 85 ASP A N 1
ATOM 680 C CA . ASP A 1 85 ? 6.282 -6.550 -23.693 1.00 90.56 85 ASP A CA 1
ATOM 681 C C . ASP A 1 85 ? 7.287 -6.701 -22.539 1.00 90.56 85 ASP A C 1
ATOM 683 O O . ASP A 1 85 ? 7.029 -6.334 -21.393 1.00 90.56 85 ASP A O 1
ATOM 687 N N . VAL A 1 86 ? 8.449 -7.281 -22.846 1.00 94.62 86 VAL A N 1
ATOM 688 C CA . VAL A 1 86 ? 9.490 -7.635 -21.877 1.00 94.62 86 VAL A CA 1
ATOM 689 C C . VAL A 1 86 ? 10.902 -7.379 -22.408 1.00 94.62 86 VAL A C 1
ATOM 691 O O . VAL A 1 86 ? 11.229 -7.655 -23.563 1.00 94.62 86 VAL A O 1
ATOM 694 N N . VAL A 1 87 ? 11.764 -6.856 -21.535 1.00 96.88 87 VAL A N 1
ATOM 695 C CA . VAL A 1 87 ? 13.178 -6.575 -21.808 1.00 96.88 87 VAL A CA 1
ATOM 696 C C . VAL A 1 87 ? 14.048 -7.075 -20.662 1.00 96.88 87 VAL A C 1
ATOM 698 O O . VAL A 1 87 ? 13.795 -6.781 -19.491 1.00 96.88 87 VAL A O 1
ATOM 701 N N . LEU A 1 88 ? 15.128 -7.767 -21.021 1.00 98.31 88 LEU A N 1
ATOM 702 C CA . LEU A 1 88 ? 16.254 -8.044 -20.144 1.00 98.31 88 LEU A CA 1
ATOM 703 C C . LEU A 1 88 ? 17.248 -6.882 -20.195 1.00 98.31 88 LEU A C 1
ATOM 705 O O . LEU A 1 88 ? 17.839 -6.587 -21.237 1.00 98.31 88 LEU A O 1
ATOM 709 N N . LEU A 1 89 ? 17.453 -6.256 -19.042 1.00 98.31 89 LEU A N 1
ATOM 710 C CA . LEU A 1 89 ? 18.500 -5.279 -18.793 1.00 98.31 89 LEU A CA 1
ATOM 711 C C . LEU A 1 89 ? 19.639 -5.918 -17.984 1.00 98.31 89 LEU A C 1
ATOM 713 O O . LEU A 1 89 ? 19.425 -6.803 -17.151 1.00 98.31 89 LEU A O 1
ATOM 717 N N . LYS A 1 90 ? 20.858 -5.414 -18.170 1.00 97.88 90 LYS A N 1
ATOM 718 C CA . LYS A 1 90 ? 22.061 -5.811 -17.428 1.00 97.88 90 LYS A CA 1
ATOM 719 C C . LYS A 1 90 ? 22.774 -4.573 -16.899 1.00 97.88 90 LYS A C 1
ATOM 721 O O . LYS A 1 90 ? 23.143 -3.706 -17.685 1.00 97.88 90 LYS A O 1
ATOM 726 N N . LEU A 1 91 ? 22.985 -4.484 -15.587 1.00 97.00 91 LEU A N 1
ATOM 727 C CA . LEU A 1 91 ? 23.759 -3.393 -14.986 1.00 97.00 91 LEU A CA 1
ATOM 728 C C . LEU A 1 91 ? 25.184 -3.338 -15.556 1.00 97.00 91 LEU A C 1
ATOM 730 O O . LEU A 1 91 ? 25.841 -4.367 -15.719 1.00 97.00 91 LEU A O 1
ATOM 734 N N . GLU A 1 92 ? 25.674 -2.121 -15.806 1.00 95.31 92 GLU A N 1
ATOM 735 C CA . GLU A 1 92 ? 27.081 -1.882 -16.159 1.00 95.31 92 GLU A CA 1
ATOM 736 C C . GLU A 1 92 ? 28.009 -2.118 -14.951 1.00 95.31 92 GLU A C 1
ATOM 738 O O . GLU A 1 92 ? 29.165 -2.509 -15.110 1.00 95.31 92 GLU A O 1
ATOM 743 N N . SER A 1 93 ? 27.485 -1.919 -13.736 1.00 87.94 93 SER A N 1
ATOM 744 C CA . SER A 1 93 ? 28.109 -2.360 -12.485 1.00 87.94 93 SER A CA 1
ATOM 745 C C . SER A 1 93 ? 27.872 -3.855 -12.266 1.00 87.94 93 SER A C 1
ATOM 747 O O . SER A 1 93 ? 26.745 -4.333 -12.369 1.00 87.94 93 SER A O 1
ATOM 749 N N . SER A 1 94 ? 28.914 -4.585 -11.868 1.00 79.25 94 SER A N 1
ATOM 750 C CA . SER A 1 94 ? 28.799 -5.966 -11.379 1.00 79.25 94 SER A CA 1
ATOM 751 C C . SER A 1 94 ? 28.397 -6.069 -9.900 1.00 79.25 94 SER A C 1
ATOM 753 O O . SER A 1 94 ? 28.272 -7.178 -9.384 1.00 79.25 94 SER A O 1
ATOM 755 N N . VAL A 1 95 ? 28.221 -4.936 -9.211 1.00 88.31 95 VAL A N 1
ATOM 756 C CA . VAL A 1 95 ? 27.880 -4.853 -7.785 1.00 88.31 95 VAL A CA 1
ATOM 757 C C . VAL A 1 95 ? 26.447 -4.352 -7.625 1.00 88.31 95 VAL A C 1
ATOM 759 O O . VAL A 1 95 ? 26.120 -3.255 -8.083 1.00 88.31 95 VAL A O 1
ATOM 762 N N . LEU A 1 96 ? 25.623 -5.149 -6.941 1.00 92.94 96 LEU A N 1
ATOM 763 C CA . LEU A 1 96 ? 24.307 -4.756 -6.438 1.00 92.94 96 LEU A CA 1
ATOM 764 C C . LEU A 1 96 ? 24.409 -4.149 -5.025 1.00 92.94 96 LEU A C 1
ATOM 766 O O . LEU A 1 96 ? 25.307 -4.529 -4.267 1.00 92.94 96 LEU A O 1
ATOM 770 N N . PRO A 1 97 ? 23.479 -3.257 -4.634 1.00 93.56 97 PRO A N 1
ATOM 771 C CA . PRO A 1 97 ? 23.319 -2.835 -3.244 1.00 93.56 97 PRO A CA 1
ATOM 772 C C . PRO A 1 97 ? 23.073 -4.010 -2.287 1.00 93.56 97 PRO A C 1
ATOM 774 O O . PRO A 1 97 ? 22.391 -4.968 -2.641 1.00 93.56 97 PRO A O 1
ATOM 777 N N . LEU A 1 98 ? 23.548 -3.906 -1.042 1.00 92.50 98 LEU A N 1
ATOM 778 C CA . LEU A 1 98 ? 23.367 -4.948 -0.016 1.00 92.50 98 LEU A CA 1
ATOM 779 C C . LEU A 1 98 ? 21.900 -5.171 0.379 1.00 92.50 98 LEU A C 1
ATOM 781 O O . LEU A 1 98 ? 21.535 -6.266 0.799 1.00 92.50 98 LEU A O 1
ATOM 785 N N . GLU A 1 99 ? 21.063 -4.139 0.269 1.00 93.94 99 GLU A N 1
ATOM 786 C CA . GLU A 1 99 ? 19.622 -4.228 0.517 1.00 93.94 99 GLU A CA 1
ATOM 787 C C . GLU A 1 99 ? 18.841 -4.927 -0.607 1.00 93.94 99 GLU A C 1
ATOM 789 O O . GLU A 1 99 ? 17.655 -5.214 -0.427 1.00 93.94 99 GLU A O 1
ATOM 794 N N . VAL A 1 100 ? 19.479 -5.191 -1.752 1.00 95.00 100 VAL A N 1
ATOM 795 C CA . VAL A 1 100 ? 18.825 -5.775 -2.922 1.00 95.00 100 VAL A CA 1
ATOM 796 C C . VAL A 1 100 ? 18.957 -7.292 -2.911 1.00 95.00 100 VAL A C 1
ATOM 798 O O . VAL A 1 100 ? 20.053 -7.840 -3.018 1.00 95.00 100 VAL A O 1
ATOM 801 N N . ILE A 1 101 ? 17.817 -7.975 -2.821 1.00 95.88 101 ILE A N 1
ATOM 802 C CA . ILE A 1 101 ? 17.718 -9.436 -2.864 1.00 95.88 101 ILE A CA 1
ATOM 803 C C . ILE A 1 101 ? 16.968 -9.790 -4.152 1.00 95.88 101 ILE A C 1
ATOM 805 O O . ILE A 1 101 ? 15.803 -9.416 -4.262 1.00 95.88 101 ILE A O 1
ATOM 809 N N . PRO A 1 102 ? 17.594 -10.464 -5.134 1.00 96.75 102 PRO A N 1
ATOM 810 C CA . PRO A 1 102 ? 16.939 -10.787 -6.398 1.00 96.75 102 PRO A CA 1
ATOM 811 C C . PRO A 1 102 ? 15.683 -11.652 -6.246 1.00 96.75 102 PRO A C 1
ATOM 813 O O . PRO A 1 102 ? 15.636 -12.548 -5.404 1.00 96.75 102 PRO A O 1
ATOM 816 N N . ALA A 1 103 ? 14.702 -11.415 -7.117 1.00 97.56 103 ALA A N 1
ATOM 817 C CA . ALA A 1 103 ? 13.466 -12.180 -7.190 1.00 97.56 103 ALA A CA 1
ATOM 818 C C . ALA A 1 103 ? 13.709 -13.646 -7.585 1.00 97.56 103 ALA A C 1
ATOM 820 O O . ALA A 1 103 ? 14.440 -13.939 -8.534 1.00 97.56 103 ALA A O 1
ATOM 821 N N . ILE A 1 104 ? 13.026 -14.564 -6.902 1.00 97.00 104 ILE A N 1
ATOM 822 C CA . ILE A 1 104 ? 12.956 -15.983 -7.259 1.00 97.00 104 ILE A CA 1
ATOM 823 C C . ILE A 1 104 ? 11.763 -16.181 -8.199 1.00 97.00 104 ILE A C 1
ATOM 825 O O . ILE A 1 104 ? 10.607 -16.044 -7.789 1.00 97.00 104 ILE A O 1
ATOM 829 N N . LEU A 1 105 ? 12.063 -16.504 -9.456 1.00 96.81 105 LEU A N 1
ATOM 830 C CA . LEU A 1 105 ? 11.082 -16.635 -10.535 1.00 96.81 105 LEU A CA 1
ATOM 831 C C . LEU A 1 105 ? 10.486 -18.049 -10.613 1.00 96.81 105 LEU A C 1
ATOM 833 O O . LEU A 1 105 ? 11.187 -19.024 -10.339 1.00 96.81 105 LEU A O 1
ATOM 837 N N . ALA A 1 106 ? 9.238 -18.170 -11.055 1.00 96.00 106 ALA A N 1
ATOM 838 C CA . ALA A 1 106 ? 8.600 -19.413 -11.509 1.00 96.00 106 ALA A CA 1
ATOM 839 C C . ALA A 1 106 ? 7.609 -19.099 -12.647 1.00 96.00 106 ALA A C 1
ATOM 841 O O . ALA A 1 106 ? 7.437 -17.937 -12.989 1.00 96.00 106 ALA A O 1
ATOM 842 N N . THR A 1 107 ? 6.967 -20.102 -13.247 1.00 94.44 107 THR A N 1
ATOM 843 C CA . THR A 1 107 ? 5.857 -19.881 -14.197 1.00 94.44 107 THR A CA 1
ATOM 844 C C . THR A 1 107 ? 4.543 -19.620 -13.455 1.00 94.44 107 THR A C 1
ATOM 846 O O . THR A 1 107 ? 4.392 -20.043 -12.305 1.00 94.44 107 THR A O 1
ATOM 849 N N . ALA A 1 108 ? 3.558 -18.996 -14.107 1.00 93.44 108 ALA A N 1
ATOM 850 C CA . ALA A 1 108 ? 2.215 -18.810 -13.534 1.00 93.44 108 ALA A CA 1
ATOM 851 C C . ALA A 1 108 ? 1.349 -20.087 -13.515 1.00 93.44 108 ALA A C 1
ATOM 853 O O . ALA A 1 108 ? 0.250 -20.103 -12.955 1.00 93.44 108 ALA A O 1
ATOM 854 N N . GLN A 1 109 ? 1.853 -21.191 -14.070 1.00 90.19 109 GLN A N 1
ATOM 855 C CA . GLN A 1 109 ? 1.222 -22.501 -13.971 1.00 90.19 109 GLN A CA 1
ATOM 856 C C . GLN A 1 109 ? 1.063 -22.881 -12.491 1.00 90.19 109 GLN A C 1
ATOM 858 O O . GLN A 1 109 ? 2.040 -22.823 -11.751 1.00 90.19 109 GLN A O 1
ATOM 863 N N . GLU A 1 110 ? -0.138 -23.302 -12.078 1.00 90.81 110 GLU A N 1
ATOM 864 C CA . GLU A 1 110 ? -0.532 -23.573 -10.675 1.00 90.81 110 GLU A CA 1
ATOM 865 C C . GLU A 1 110 ? -0.739 -22.330 -9.780 1.00 90.81 110 GLU A C 1
ATOM 867 O O . GLU A 1 110 ? -0.915 -22.485 -8.574 1.00 90.81 110 GLU A O 1
ATOM 872 N N . SER A 1 111 ? -0.768 -21.114 -10.340 1.00 95.06 111 SER A N 1
ATOM 873 C CA . SER A 1 111 ? -1.073 -19.879 -9.589 1.00 95.06 111 SER A CA 1
ATOM 874 C C . SER A 1 111 ? -2.533 -19.407 -9.681 1.00 95.06 111 SER A C 1
ATOM 876 O O . SER A 1 111 ? -2.885 -18.395 -9.083 1.00 95.06 111 SER A O 1
ATOM 878 N N . GLN A 1 112 ? -3.400 -20.101 -10.424 1.00 95.12 112 GLN A N 1
ATOM 879 C CA . GLN A 1 112 ? -4.802 -19.701 -10.592 1.00 95.12 112 GLN A CA 1
ATOM 880 C C . GLN A 1 112 ? -5.592 -19.776 -9.271 1.00 95.12 112 GLN A C 1
ATOM 882 O O . GLN A 1 112 ? -5.674 -20.836 -8.655 1.00 95.12 112 GLN A O 1
ATOM 887 N N . GLY A 1 113 ? -6.234 -18.667 -8.897 1.00 94.00 113 GLY A N 1
ATOM 888 C CA . GLY A 1 113 ? -6.980 -18.483 -7.649 1.00 94.00 113 GLY A CA 1
ATOM 889 C C . GLY A 1 113 ? -6.122 -18.022 -6.464 1.00 94.00 113 GLY A C 1
ATOM 890 O O . GLY A 1 113 ? -6.672 -17.688 -5.414 1.00 94.00 113 GLY A O 1
ATOM 891 N N . ASN A 1 114 ? -4.794 -17.971 -6.612 1.00 96.25 114 ASN A N 1
ATOM 892 C CA . ASN A 1 114 ? -3.898 -17.516 -5.549 1.00 96.25 114 ASN A CA 1
ATOM 893 C C . ASN A 1 114 ? -3.930 -15.984 -5.433 1.00 96.25 114 ASN A C 1
ATOM 895 O O . ASN A 1 114 ? -4.201 -15.256 -6.398 1.00 96.25 114 ASN A O 1
ATOM 899 N N . LYS A 1 115 ? -3.592 -15.471 -4.248 1.00 95.44 115 LYS A N 1
ATOM 900 C CA . LYS A 1 115 ? -3.381 -14.031 -4.037 1.00 95.44 115 LYS A CA 1
ATOM 901 C C . LYS A 1 115 ? -2.016 -13.607 -4.572 1.00 95.44 115 LYS A C 1
ATOM 903 O O . LYS A 1 115 ? -1.046 -14.363 -4.490 1.00 95.44 115 LYS A O 1
ATOM 908 N N . PHE A 1 116 ? -1.923 -12.374 -5.066 1.00 97.00 116 PHE A N 1
ATOM 909 C CA . PHE A 1 116 ? -0.649 -11.771 -5.457 1.00 97.00 116 PHE A CA 1
ATOM 910 C C . PHE A 1 116 ? -0.362 -10.456 -4.736 1.00 97.00 116 PHE A C 1
ATOM 912 O O . PHE A 1 116 ? -1.272 -9.705 -4.375 1.00 97.00 116 PHE A O 1
ATOM 919 N N . ARG A 1 117 ? 0.933 -10.135 -4.640 1.00 96.44 117 ARG A N 1
ATOM 920 C CA . ARG A 1 117 ? 1.450 -8.796 -4.334 1.00 96.44 117 ARG A CA 1
ATOM 921 C C . ARG A 1 117 ? 2.258 -8.240 -5.490 1.00 96.44 117 ARG A C 1
ATOM 923 O O . ARG A 1 117 ? 2.951 -8.962 -6.202 1.00 96.44 117 ARG A O 1
ATOM 930 N N . SER A 1 118 ? 2.217 -6.926 -5.623 1.00 96.56 118 SER A N 1
ATOM 931 C CA . SER A 1 118 ? 3.125 -6.147 -6.450 1.00 96.56 118 SER A CA 1
ATOM 932 C C . SER A 1 118 ? 3.553 -4.878 -5.713 1.00 96.56 118 SER A C 1
ATOM 934 O O . SER A 1 118 ? 2.920 -4.446 -4.750 1.00 96.56 118 SER A O 1
ATOM 936 N N . TYR A 1 119 ? 4.641 -4.267 -6.164 1.00 95.44 119 TYR A N 1
ATOM 937 C CA . TYR A 1 119 ? 5.037 -2.920 -5.769 1.00 95.44 119 TYR A CA 1
ATOM 938 C C . TYR A 1 119 ? 5.631 -2.237 -6.990 1.00 95.44 119 TYR A C 1
ATOM 940 O O . TYR A 1 119 ? 6.497 -2.805 -7.656 1.00 95.44 119 TYR A O 1
ATOM 948 N N . GLY A 1 120 ? 5.185 -1.017 -7.267 1.00 92.44 120 GLY A N 1
ATOM 949 C CA . GLY A 1 120 ? 5.564 -0.294 -8.472 1.00 92.44 120 GLY A CA 1
ATOM 950 C C . GLY A 1 120 ? 5.313 1.195 -8.337 1.00 92.44 120 GLY A C 1
ATOM 951 O O . GLY A 1 120 ? 4.569 1.654 -7.469 1.00 92.44 120 GLY A O 1
ATOM 952 N N . TYR A 1 121 ? 5.969 1.972 -9.188 1.00 89.12 121 TYR A N 1
ATOM 953 C CA . TYR A 1 121 ? 6.026 3.426 -9.069 1.00 89.12 121 TYR A CA 1
ATOM 954 C C . TYR A 1 121 ? 4.844 4.119 -9.748 1.00 89.12 121 TYR A C 1
ATOM 956 O O . TYR A 1 121 ? 5.029 5.075 -10.501 1.00 89.12 121 TYR A O 1
ATOM 964 N N . ARG A 1 122 ? 3.621 3.662 -9.423 1.00 82.12 122 ARG A N 1
ATOM 965 C CA . ARG A 1 122 ? 2.412 4.466 -9.638 1.00 82.12 122 ARG A CA 1
ATOM 966 C C . ARG A 1 122 ? 2.480 5.757 -8.823 1.00 82.12 122 ARG A C 1
ATOM 968 O O . ARG A 1 122 ? 3.070 5.787 -7.736 1.00 82.12 122 ARG A O 1
ATOM 975 N N . CYS A 1 123 ? 1.882 6.811 -9.369 1.00 68.00 123 CYS A N 1
ATOM 976 C CA . CYS A 1 123 ? 1.778 8.123 -8.739 1.00 68.00 123 CYS A CA 1
ATOM 977 C C . CYS A 1 123 ? 0.348 8.337 -8.236 1.00 68.00 123 CYS A C 1
ATOM 979 O O . CYS A 1 123 ? -0.569 8.443 -9.047 1.00 68.00 123 CYS A O 1
ATOM 981 N N . LEU A 1 124 ? 0.165 8.462 -6.920 1.00 58.62 124 LEU A N 1
ATOM 982 C CA . LEU A 1 124 ? -1.122 8.822 -6.316 1.00 58.62 124 LEU A CA 1
ATOM 983 C C . LEU A 1 124 ? -0.960 10.144 -5.563 1.00 58.62 124 LEU A C 1
ATOM 985 O O . LEU A 1 124 ? -0.316 10.197 -4.514 1.00 58.62 124 LEU A O 1
ATOM 989 N N . ALA A 1 125 ? -1.514 11.222 -6.120 1.00 60.72 125 ALA A N 1
ATOM 990 C CA . ALA A 1 125 ? -1.269 12.594 -5.670 1.00 60.72 125 ALA A CA 1
ATOM 991 C C . ALA A 1 125 ? 0.243 12.894 -5.514 1.00 60.72 125 ALA A C 1
ATOM 993 O O . ALA A 1 125 ? 0.961 12.947 -6.511 1.00 60.72 125 ALA A O 1
ATOM 994 N N . ASN A 1 126 ? 0.728 13.062 -4.279 1.00 54.75 126 ASN A N 1
ATOM 995 C CA . ASN A 1 126 ? 2.126 13.386 -3.967 1.00 54.75 126 ASN A CA 1
ATOM 996 C C . ASN A 1 126 ? 3.007 12.148 -3.694 1.00 54.75 126 ASN A C 1
ATOM 998 O O . ASN A 1 126 ? 4.197 12.297 -3.409 1.00 54.75 126 ASN A O 1
ATOM 1002 N N . TYR A 1 127 ? 2.448 10.936 -3.752 1.00 63.75 127 TYR A N 1
ATOM 1003 C CA . TYR A 1 127 ? 3.131 9.698 -3.376 1.00 63.75 127 TYR A CA 1
ATOM 1004 C C . TYR A 1 127 ? 3.657 8.939 -4.601 1.00 63.75 127 TYR A C 1
ATOM 1006 O O . TYR A 1 127 ? 2.981 8.851 -5.626 1.00 63.75 127 TYR A O 1
ATOM 1014 N N . GLN A 1 128 ? 4.869 8.383 -4.486 1.00 73.69 128 GLN A N 1
ATOM 1015 C CA . GLN A 1 128 ? 5.560 7.645 -5.549 1.00 73.69 128 GLN A CA 1
ATOM 1016 C C . GLN A 1 128 ? 6.009 6.274 -5.046 1.00 73.69 128 GLN A C 1
ATOM 1018 O O . GLN A 1 128 ? 6.820 6.187 -4.124 1.00 73.69 128 GLN A O 1
ATOM 1023 N N . GLY A 1 129 ? 5.556 5.206 -5.704 1.00 84.25 129 GLY A N 1
ATOM 1024 C CA . GLY A 1 129 ? 5.820 3.845 -5.240 1.00 84.25 129 GLY A CA 1
ATOM 1025 C C . GLY A 1 129 ? 4.767 3.409 -4.237 1.00 84.25 129 GLY A C 1
ATOM 1026 O O . GLY A 1 129 ? 4.794 3.826 -3.083 1.00 84.25 129 GLY A O 1
ATOM 1027 N N . LEU A 1 130 ? 3.850 2.560 -4.688 1.00 87.31 130 LEU A N 1
ATOM 1028 C CA . LEU A 1 130 ? 2.778 2.014 -3.866 1.00 87.31 130 LEU A CA 1
ATOM 1029 C C . LEU A 1 130 ? 2.684 0.498 -4.066 1.00 87.31 130 LEU A C 1
ATOM 1031 O O . LEU A 1 130 ? 3.035 -0.009 -5.140 1.00 87.31 130 LEU A O 1
ATOM 1035 N N . PRO A 1 131 ? 2.214 -0.236 -3.045 1.00 91.69 131 PRO A N 1
ATOM 1036 C CA . PRO A 1 131 ? 1.833 -1.624 -3.218 1.00 91.69 131 PRO A CA 1
ATOM 1037 C C . PRO A 1 131 ? 0.595 -1.754 -4.117 1.00 91.69 131 PRO A C 1
ATOM 1039 O O . PRO A 1 131 ? -0.202 -0.822 -4.287 1.00 91.69 131 PRO A O 1
ATOM 1042 N N . ALA A 1 132 ? 0.443 -2.957 -4.658 1.00 91.75 132 ALA A N 1
ATOM 1043 C CA . ALA A 1 132 ? -0.804 -3.486 -5.180 1.00 91.75 132 ALA A CA 1
ATOM 1044 C C . ALA A 1 132 ? -0.979 -4.926 -4.689 1.00 91.75 132 ALA A C 1
ATOM 1046 O O . ALA A 1 132 ? -0.005 -5.657 -4.507 1.00 91.75 132 ALA A O 1
ATOM 1047 N N . GLN A 1 133 ? -2.226 -5.331 -4.488 1.00 92.94 133 GLN A N 1
ATOM 1048 C CA . GLN A 1 133 ? -2.612 -6.688 -4.102 1.00 92.94 133 GLN A CA 1
ATOM 1049 C C . GLN A 1 133 ? -3.891 -7.083 -4.846 1.00 92.94 133 GLN A C 1
ATOM 1051 O O . GLN A 1 133 ? -4.672 -6.205 -5.238 1.00 92.94 133 GLN A O 1
ATOM 1056 N N . GLY A 1 134 ? -4.112 -8.379 -5.039 1.00 93.25 134 GLY A N 1
ATOM 1057 C CA . GLY A 1 134 ? -5.272 -8.888 -5.766 1.00 93.25 134 GLY A CA 1
ATOM 1058 C C . GLY A 1 134 ? -5.265 -10.406 -5.926 1.00 93.25 134 GLY A C 1
ATOM 1059 O O . GLY A 1 134 ? -4.542 -11.105 -5.218 1.00 93.25 134 GLY A O 1
ATOM 1060 N N . GLU A 1 135 ? -6.059 -10.901 -6.871 1.00 95.31 135 GLU A N 1
ATOM 1061 C CA . GLU A 1 135 ? -6.186 -12.326 -7.207 1.00 95.31 135 GLU A CA 1
ATOM 1062 C C . GLU A 1 135 ? -5.616 -12.618 -8.603 1.00 95.31 135 GLU A C 1
ATOM 1064 O O . GLU A 1 135 ? -5.774 -11.818 -9.530 1.00 95.31 135 GLU A O 1
ATOM 1069 N N . ILE A 1 136 ? -4.959 -13.768 -8.756 1.00 96.25 136 ILE A N 1
ATOM 1070 C CA . ILE A 1 136 ? -4.507 -14.305 -10.041 1.00 96.25 136 ILE A CA 1
ATOM 1071 C C . ILE A 1 136 ? -5.672 -15.099 -10.647 1.00 96.25 136 ILE A C 1
ATOM 1073 O O . ILE A 1 136 ? -5.944 -16.227 -10.246 1.00 96.25 136 ILE A O 1
ATOM 1077 N N . VAL A 1 137 ? -6.371 -14.522 -11.624 1.00 92.94 137 VAL A N 1
ATOM 1078 C CA . VAL A 1 137 ? -7.606 -15.092 -12.200 1.00 92.94 137 VAL A CA 1
ATOM 1079 C C . VAL A 1 137 ? -7.328 -16.364 -13.016 1.00 92.94 137 VAL A C 1
ATOM 1081 O O . VAL A 1 137 ? -8.173 -17.259 -13.095 1.00 92.94 137 VAL A O 1
ATOM 1084 N N . GLY A 1 138 ? -6.132 -16.463 -13.602 1.00 89.19 138 GLY A N 1
ATOM 1085 C CA . GLY A 1 138 ? -5.690 -17.564 -14.460 1.00 89.19 138 GLY A CA 1
ATOM 1086 C C . GLY A 1 138 ? -5.067 -17.044 -15.755 1.00 89.19 138 GLY A C 1
ATOM 1087 O O . GLY A 1 138 ? -4.638 -15.893 -15.816 1.00 89.19 138 GLY A O 1
ATOM 1088 N N . TYR A 1 139 ? -5.030 -17.879 -16.791 1.00 87.50 139 TYR A N 1
ATOM 1089 C CA . TYR A 1 139 ? -4.618 -17.459 -18.131 1.00 87.50 139 TYR A CA 1
ATOM 1090 C C . TYR A 1 139 ? -5.788 -16.833 -18.902 1.00 87.50 139 TYR A C 1
ATOM 1092 O O . TYR A 1 139 ? -6.916 -17.327 -18.841 1.00 87.50 139 TYR A O 1
ATOM 1100 N N . GLY A 1 140 ? -5.519 -15.740 -19.614 1.00 75.06 140 GLY A N 1
ATOM 1101 C CA . GLY A 1 140 ? -6.428 -15.161 -20.602 1.00 75.06 140 GLY A CA 1
ATOM 1102 C C . GLY A 1 140 ? -6.212 -15.779 -21.984 1.00 75.06 140 GLY A C 1
ATOM 1103 O O . GLY A 1 140 ? -5.081 -16.115 -22.340 1.00 75.06 140 GLY A O 1
ATOM 1104 N N . GLU A 1 141 ? -7.284 -15.896 -22.774 1.00 67.25 141 GLU A N 1
ATOM 1105 C CA . GLU A 1 141 ? -7.180 -16.320 -24.177 1.00 67.25 141 GLU A CA 1
ATOM 1106 C C . GLU A 1 141 ? -6.253 -15.375 -24.964 1.00 67.25 141 GLU A C 1
ATOM 1108 O O . GLU A 1 141 ? -6.251 -14.157 -24.760 1.00 67.25 141 GLU A O 1
ATOM 1113 N N . LEU A 1 142 ? -5.454 -15.944 -25.869 1.00 61.81 142 LEU A N 1
ATOM 1114 C CA . LEU A 1 142 ? -4.599 -15.175 -26.772 1.00 61.81 142 LEU A CA 1
ATOM 1115 C C . LEU A 1 142 ? -5.454 -14.315 -27.711 1.00 61.81 142 LEU A C 1
ATOM 1117 O O . LEU A 1 142 ? -6.424 -14.794 -28.294 1.00 61.81 142 LEU A O 1
ATOM 1121 N N . SER A 1 143 ? -5.060 -13.055 -27.894 1.00 65.06 143 SER A N 1
ATOM 1122 C CA . SER A 1 143 ? -5.652 -12.194 -28.919 1.00 65.06 143 SER A CA 1
ATOM 1123 C C . SER A 1 143 ? -5.206 -12.646 -30.310 1.00 65.06 143 SER A C 1
ATOM 1125 O O . SER A 1 143 ? -4.006 -12.784 -30.543 1.00 65.06 143 SER A O 1
ATOM 1127 N N . ASP A 1 144 ? -6.145 -12.777 -31.253 1.00 67.94 144 ASP A N 1
ATOM 1128 C CA . ASP A 1 144 ? -5.848 -13.028 -32.676 1.00 67.94 144 ASP A CA 1
ATOM 1129 C C . ASP A 1 144 ? -4.948 -11.932 -33.302 1.00 67.94 144 ASP A C 1
ATOM 1131 O O . ASP A 1 144 ? -4.300 -12.171 -34.322 1.00 67.94 144 ASP A O 1
ATOM 1135 N N . ASP A 1 145 ? -4.899 -10.738 -32.694 1.00 74.12 145 ASP A N 1
ATOM 1136 C CA . ASP A 1 145 ? -4.132 -9.578 -33.168 1.00 74.12 145 ASP A CA 1
ATOM 1137 C C . ASP A 1 145 ? -2.685 -9.500 -32.620 1.00 74.12 145 ASP A C 1
ATOM 1139 O O . ASP A 1 145 ? -1.939 -8.617 -33.046 1.00 74.12 145 ASP A O 1
ATOM 1143 N N . LEU A 1 146 ? -2.272 -10.373 -31.684 1.00 77.81 146 LEU A N 1
ATOM 1144 C CA . LEU A 1 146 ? -0.947 -10.324 -31.034 1.00 77.81 146 LEU A CA 1
ATOM 1145 C C . LEU A 1 146 ? -0.167 -11.636 -31.193 1.00 77.81 146 LEU A C 1
ATOM 1147 O O . LEU A 1 146 ? -0.672 -12.718 -30.896 1.00 77.81 146 LEU A O 1
ATOM 1151 N N . MET A 1 147 ? 1.108 -11.550 -31.575 1.00 82.31 147 MET A N 1
ATOM 1152 C CA . MET A 1 147 ? 2.013 -12.703 -31.612 1.00 82.31 147 MET A CA 1
ATOM 1153 C C . MET A 1 147 ? 2.765 -12.836 -30.289 1.00 82.31 147 MET A C 1
ATOM 1155 O O . MET A 1 147 ? 3.891 -12.364 -30.165 1.00 82.31 147 MET A O 1
ATOM 1159 N N . LEU A 1 148 ? 2.145 -13.480 -29.299 1.00 83.94 148 LEU A N 1
ATOM 1160 C CA . LEU A 1 148 ? 2.750 -13.732 -27.985 1.00 83.94 148 LEU A CA 1
ATOM 1161 C C . LEU A 1 148 ? 3.411 -15.115 -27.901 1.00 83.94 148 LEU A C 1
ATOM 1163 O O . LEU A 1 148 ? 2.943 -16.085 -28.499 1.00 83.94 148 LEU A O 1
ATOM 1167 N N . GLN A 1 149 ? 4.480 -15.215 -27.112 1.00 84.81 149 GLN A N 1
ATOM 1168 C CA . GLN A 1 149 ? 5.211 -16.460 -26.850 1.00 84.81 149 GLN A CA 1
ATOM 1169 C C . GLN A 1 149 ? 4.504 -17.372 -25.832 1.00 84.81 149 GLN A C 1
ATOM 1171 O O . GLN A 1 149 ? 4.781 -18.573 -25.787 1.00 84.81 149 GLN A O 1
ATOM 1176 N N . ALA A 1 150 ? 3.616 -16.815 -25.004 1.00 84.56 150 ALA A N 1
ATOM 1177 C CA . ALA A 1 150 ? 2.803 -17.535 -24.026 1.00 84.56 150 ALA A CA 1
ATOM 1178 C C . ALA A 1 150 ? 1.451 -16.836 -23.793 1.00 84.56 150 ALA A C 1
ATOM 1180 O O . ALA A 1 150 ? 1.270 -15.669 -24.143 1.00 84.56 150 ALA A O 1
ATOM 1181 N N . GLU A 1 151 ? 0.508 -17.546 -23.170 1.00 84.50 151 GLU A N 1
ATOM 1182 C CA . GLU A 1 151 ? -0.743 -16.960 -22.676 1.00 84.50 151 GLU A CA 1
ATOM 1183 C C . GLU A 1 151 ? -0.465 -15.892 -21.604 1.00 84.50 151 GLU A C 1
ATOM 1185 O O . GLU A 1 151 ? 0.467 -16.012 -20.802 1.00 84.50 151 GLU A O 1
ATOM 1190 N N . THR A 1 152 ? -1.281 -14.836 -21.577 1.00 88.06 152 THR A N 1
ATOM 1191 C CA . THR A 1 152 ? -1.142 -13.770 -20.573 1.00 88.06 152 THR A CA 1
ATOM 1192 C C . THR A 1 152 ? -1.797 -14.175 -19.259 1.00 88.06 152 THR A C 1
ATOM 1194 O O . THR A 1 152 ? -2.838 -14.830 -19.241 1.00 88.06 152 THR A O 1
ATOM 1197 N N . VAL A 1 153 ? -1.206 -13.762 -18.141 1.00 91.50 153 VAL A N 1
ATOM 1198 C CA . VAL A 1 153 ? -1.772 -13.977 -16.808 1.00 91.50 153 VAL A CA 1
ATOM 1199 C C . VAL A 1 153 ? -2.758 -12.852 -16.517 1.00 91.50 153 VAL A C 1
ATOM 1201 O O . VAL A 1 153 ? -2.375 -11.683 -16.490 1.00 91.50 153 VAL A O 1
ATOM 1204 N N . MET A 1 154 ? -4.021 -13.191 -16.289 1.00 92.88 154 MET A N 1
ATOM 1205 C CA . MET A 1 154 ? -5.061 -12.242 -15.906 1.00 92.88 154 MET A CA 1
ATOM 1206 C C . MET A 1 154 ? -5.059 -12.034 -14.386 1.00 92.88 154 MET A C 1
ATOM 1208 O O . MET A 1 154 ? -5.014 -12.987 -13.606 1.00 92.88 154 MET A O 1
ATOM 1212 N N . LEU A 1 155 ? -5.133 -10.774 -13.965 1.00 93.31 155 LEU A N 1
ATOM 1213 C CA . LEU A 1 155 ? -5.114 -10.332 -12.572 1.00 93.31 155 LEU A CA 1
ATOM 1214 C C . LEU A 1 155 ? -6.375 -9.521 -12.261 1.00 93.31 155 LEU A C 1
ATOM 1216 O O . LEU A 1 155 ? -6.814 -8.722 -13.087 1.00 93.31 155 LEU A O 1
ATOM 1220 N N . SER A 1 156 ? -6.909 -9.671 -11.050 1.00 91.94 156 SER A N 1
ATOM 1221 C CA . SER A 1 156 ? -8.004 -8.854 -10.519 1.00 91.94 156 SER A CA 1
ATOM 1222 C C . SER A 1 156 ? -7.491 -7.983 -9.372 1.00 91.94 156 SER A C 1
ATOM 1224 O O . SER A 1 156 ? -7.094 -8.501 -8.326 1.00 91.94 156 SER A O 1
ATOM 1226 N N . SER A 1 157 ? -7.449 -6.662 -9.563 1.00 89.56 157 SER A N 1
ATOM 1227 C CA . SER A 1 157 ? -6.988 -5.690 -8.567 1.00 89.56 157 SER A CA 1
ATOM 1228 C C . SER A 1 157 ? -7.517 -4.281 -8.838 1.00 89.56 157 SER A C 1
ATOM 1230 O O . SER A 1 157 ? -7.523 -3.815 -9.970 1.00 89.56 157 SER A O 1
ATOM 1232 N N . GLU A 1 158 ? -7.893 -3.567 -7.777 1.00 85.56 158 GLU A N 1
ATOM 1233 C CA . GLU A 1 158 ? -8.208 -2.129 -7.821 1.00 85.56 158 GLU A CA 1
ATOM 1234 C C . GLU A 1 158 ? -6.960 -1.225 -7.729 1.00 85.56 158 GLU A C 1
ATOM 1236 O O . GLU A 1 158 ? -7.062 -0.013 -7.904 1.00 85.56 158 GLU A O 1
ATOM 1241 N N . HIS A 1 159 ? -5.786 -1.806 -7.453 1.00 85.69 159 HIS A N 1
ATOM 1242 C CA . HIS A 1 159 ? -4.561 -1.075 -7.107 1.00 85.69 159 HIS A CA 1
ATOM 1243 C C . HIS A 1 159 ? -3.562 -0.926 -8.270 1.00 85.69 159 HIS A C 1
ATOM 1245 O O . HIS A 1 159 ? -2.622 -0.138 -8.156 1.00 85.69 159 HIS A O 1
ATOM 1251 N N . ILE A 1 160 ? -3.708 -1.708 -9.348 1.00 86.19 160 ILE A N 1
ATOM 1252 C CA . ILE A 1 160 ? -2.810 -1.643 -10.511 1.00 86.19 160 ILE A CA 1
ATOM 1253 C C . ILE A 1 160 ? -3.167 -0.407 -11.340 1.00 86.19 160 ILE A C 1
ATOM 1255 O O . ILE A 1 160 ? -4.298 -0.250 -11.790 1.00 86.19 160 ILE A O 1
ATOM 1259 N N . ASP A 1 161 ? -2.183 0.467 -11.542 1.00 83.69 161 ASP A N 1
ATOM 1260 C CA . ASP A 1 161 ? -2.347 1.743 -12.239 1.00 83.69 161 ASP A CA 1
ATOM 1261 C C . ASP A 1 161 ? -1.039 2.142 -12.952 1.00 83.69 161 ASP A C 1
ATOM 1263 O O . ASP A 1 161 ? 0.022 1.529 -12.770 1.00 83.69 161 ASP A O 1
ATOM 1267 N N . ARG A 1 162 ? -1.101 3.195 -13.767 1.00 81.81 162 ARG A N 1
ATOM 1268 C CA . ARG A 1 162 ? 0.001 3.717 -14.573 1.00 81.81 162 ARG A CA 1
ATOM 1269 C C . ARG A 1 162 ? 1.265 3.951 -13.739 1.00 81.81 162 ARG A C 1
ATOM 1271 O O . ARG A 1 162 ? 1.247 4.647 -12.726 1.00 81.81 162 ARG A O 1
ATOM 1278 N N . GLY A 1 163 ? 2.387 3.409 -14.216 1.00 83.00 163 GLY A N 1
ATOM 1279 C CA . GLY A 1 163 ? 3.687 3.423 -13.529 1.00 83.00 163 GLY A CA 1
ATOM 1280 C C . GLY A 1 163 ? 4.027 2.107 -12.817 1.00 83.00 163 GLY A C 1
ATOM 1281 O O . GLY A 1 163 ? 5.194 1.882 -12.486 1.00 83.00 163 GLY A O 1
ATOM 1282 N N . MET A 1 164 ? 3.057 1.199 -12.640 1.00 90.69 164 MET A N 1
ATOM 1283 C CA . MET A 1 164 ? 3.324 -0.185 -12.217 1.00 90.69 164 MET A CA 1
ATOM 1284 C C . MET A 1 164 ? 3.827 -1.092 -13.347 1.00 90.69 164 MET A C 1
ATOM 1286 O O . MET A 1 164 ? 4.296 -2.188 -13.060 1.00 90.69 164 MET A O 1
ATOM 1290 N N . SER A 1 165 ? 3.789 -0.650 -14.605 1.00 91.62 165 SER A N 1
ATOM 1291 C CA . SER A 1 165 ? 4.309 -1.404 -15.747 1.00 91.62 165 SER A CA 1
ATOM 1292 C C . SER A 1 165 ? 5.749 -1.870 -15.511 1.00 91.62 165 SER A C 1
ATOM 1294 O O . SER A 1 165 ? 6.603 -1.083 -15.087 1.00 91.62 165 SER A O 1
ATOM 1296 N N . GLY A 1 166 ? 6.012 -3.154 -15.758 1.00 95.44 166 GLY A N 1
ATOM 1297 C CA . GLY A 1 166 ? 7.291 -3.807 -15.481 1.00 95.44 166 GLY A CA 1
ATOM 1298 C C . GLY A 1 166 ? 7.510 -4.218 -14.017 1.00 95.44 166 GLY A C 1
ATOM 1299 O O . GLY A 1 166 ? 8.581 -4.730 -13.692 1.00 95.44 166 GLY A O 1
ATOM 1300 N N . ALA A 1 167 ? 6.536 -4.021 -13.121 1.00 96.94 167 ALA A N 1
ATOM 1301 C CA . ALA A 1 167 ? 6.590 -4.541 -11.755 1.00 96.94 167 ALA A CA 1
ATOM 1302 C C . ALA A 1 167 ? 6.373 -6.061 -11.711 1.00 96.94 167 ALA A C 1
ATOM 1304 O O . ALA A 1 167 ? 5.654 -6.636 -12.528 1.00 96.94 167 ALA A O 1
ATOM 1305 N N . ALA A 1 168 ? 6.973 -6.707 -10.714 1.00 98.00 168 ALA A N 1
ATOM 1306 C CA . ALA A 1 168 ? 6.802 -8.132 -10.458 1.00 98.00 168 ALA A CA 1
ATOM 1307 C C . ALA A 1 168 ? 5.401 -8.462 -9.916 1.00 98.00 168 ALA A C 1
ATOM 1309 O O . ALA A 1 168 ? 4.863 -7.727 -9.083 1.00 98.00 168 ALA A O 1
ATOM 1310 N N . VAL A 1 169 ? 4.865 -9.612 -10.320 1.00 97.88 169 VAL A N 1
ATOM 1311 C CA . VAL A 1 169 ? 3.689 -10.259 -9.724 1.00 97.88 169 VAL A CA 1
ATOM 1312 C C . VAL A 1 169 ? 4.181 -11.404 -8.840 1.00 97.88 169 VAL A C 1
ATOM 1314 O O . VAL A 1 169 ? 4.633 -12.426 -9.354 1.00 97.88 169 VAL A O 1
ATOM 1317 N N . LEU A 1 170 ? 4.146 -11.220 -7.519 1.00 98.12 170 LEU A N 1
ATOM 1318 C CA . LEU A 1 170 ? 4.550 -12.212 -6.518 1.00 98.12 170 LEU A CA 1
ATOM 1319 C C . LEU A 1 170 ? 3.327 -12.994 -6.035 1.00 98.12 170 LEU A C 1
ATOM 1321 O O . LEU A 1 170 ? 2.465 -12.419 -5.378 1.00 98.12 170 LEU A O 1
ATOM 1325 N N . ASP A 1 171 ? 3.279 -14.289 -6.334 1.00 97.44 171 ASP A N 1
ATOM 1326 C CA . ASP A 1 171 ? 2.317 -15.243 -5.774 1.00 97.44 171 ASP A CA 1
ATOM 1327 C C . ASP A 1 171 ? 2.600 -15.436 -4.271 1.00 97.44 171 ASP A C 1
ATOM 1329 O O . ASP A 1 171 ? 3.721 -15.794 -3.890 1.00 97.44 171 ASP A O 1
ATOM 1333 N N . GLU A 1 172 ? 1.603 -15.159 -3.421 1.00 94.88 172 GLU A N 1
ATOM 1334 C CA . GLU A 1 172 ? 1.730 -15.228 -1.957 1.00 94.88 172 GLU A CA 1
ATOM 1335 C C . GLU A 1 172 ? 1.910 -16.661 -1.431 1.00 94.88 172 GLU A C 1
ATOM 1337 O O . GLU A 1 172 ? 2.638 -16.869 -0.456 1.00 94.88 172 GLU A O 1
ATOM 1342 N N . ASP A 1 173 ? 1.270 -17.642 -2.067 1.00 93.75 173 ASP A N 1
ATOM 1343 C CA . ASP A 1 173 ? 1.199 -19.025 -1.587 1.00 93.75 173 ASP A CA 1
ATOM 1344 C C . ASP A 1 173 ? 2.433 -19.826 -2.016 1.00 93.75 173 ASP A C 1
ATOM 1346 O O . ASP A 1 173 ? 2.961 -20.652 -1.266 1.00 93.75 173 ASP A O 1
ATOM 1350 N N . ARG A 1 174 ? 2.931 -19.554 -3.227 1.00 93.88 174 ARG A N 1
ATOM 1351 C CA . ARG A 1 174 ? 4.118 -20.203 -3.806 1.00 93.88 174 ARG A CA 1
ATOM 1352 C C . ARG A 1 174 ? 5.418 -19.485 -3.434 1.00 93.88 174 ARG A C 1
ATOM 1354 O O . ARG A 1 174 ? 6.495 -20.069 -3.583 1.00 93.88 174 ARG A O 1
ATOM 1361 N N . ASP A 1 175 ? 5.330 -18.239 -2.962 1.00 95.88 175 ASP A N 1
ATOM 1362 C CA . ASP A 1 175 ? 6.455 -17.325 -2.732 1.00 95.88 175 ASP A CA 1
ATOM 1363 C C . ASP A 1 175 ? 7.352 -17.200 -3.980 1.00 95.88 175 ASP A C 1
ATOM 1365 O O . ASP A 1 175 ? 8.567 -17.413 -3.933 1.00 95.88 175 ASP A O 1
ATOM 1369 N N . ARG A 1 176 ? 6.755 -16.934 -5.147 1.00 96.62 176 ARG A N 1
ATOM 1370 C CA . ARG A 1 176 ? 7.468 -16.808 -6.433 1.00 96.62 176 ARG A CA 1
ATOM 1371 C C . ARG A 1 176 ? 6.967 -15.620 -7.230 1.00 96.62 176 ARG A C 1
ATOM 1373 O O . ARG A 1 176 ? 5.770 -15.360 -7.271 1.00 96.62 176 ARG A O 1
ATOM 1380 N N . VAL A 1 177 ? 7.880 -14.944 -7.924 1.00 98.00 177 VAL A N 1
ATOM 1381 C CA . VAL A 1 177 ? 7.488 -14.005 -8.976 1.00 98.00 177 VAL A CA 1
ATOM 1382 C C . VAL A 1 177 ? 7.102 -14.817 -10.209 1.00 98.00 177 VAL A C 1
ATOM 1384 O O . VAL A 1 177 ? 7.934 -15.552 -10.741 1.00 98.00 177 VAL A O 1
ATOM 1387 N N . ILE A 1 178 ? 5.835 -14.716 -10.611 1.00 97.31 178 ILE A N 1
ATOM 1388 C CA . ILE A 1 178 ? 5.229 -15.524 -11.683 1.00 97.31 178 ILE A CA 1
ATOM 1389 C C . ILE A 1 178 ? 4.949 -14.737 -12.963 1.00 97.31 178 ILE A C 1
ATOM 1391 O O . ILE A 1 178 ? 4.658 -15.325 -14.002 1.00 97.31 178 ILE A O 1
ATOM 1395 N N . GLY A 1 179 ? 5.057 -13.410 -12.911 1.00 96.69 179 GLY A N 1
ATOM 1396 C CA . GLY A 1 179 ? 4.819 -12.564 -14.070 1.00 96.69 179 GLY A CA 1
ATOM 1397 C C . GLY A 1 179 ? 5.245 -11.115 -13.883 1.00 96.69 179 GLY A C 1
ATOM 1398 O O . GLY A 1 179 ? 5.730 -10.705 -12.824 1.00 96.69 179 GLY A O 1
ATOM 1399 N N . ILE A 1 180 ? 5.062 -10.350 -14.954 1.00 97.12 180 ILE A N 1
ATOM 1400 C CA . ILE A 1 180 ? 5.469 -8.951 -15.106 1.00 97.12 180 ILE A CA 1
ATOM 1401 C C . ILE A 1 180 ? 4.227 -8.150 -15.490 1.00 97.12 180 ILE A C 1
ATOM 1403 O O . ILE A 1 180 ? 3.635 -8.450 -16.523 1.00 97.12 180 ILE A O 1
ATOM 1407 N N . ILE A 1 181 ? 3.830 -7.148 -14.701 1.00 94.69 181 ILE A N 1
ATOM 1408 C CA . ILE A 1 181 ? 2.649 -6.321 -15.002 1.00 94.69 181 ILE A CA 1
ATOM 1409 C C . ILE A 1 181 ? 2.841 -5.615 -16.351 1.00 94.69 181 ILE A C 1
ATOM 1411 O O . ILE A 1 181 ? 3.738 -4.778 -16.491 1.00 94.69 181 ILE A O 1
ATOM 1415 N N . ALA A 1 182 ? 1.978 -5.946 -17.311 1.00 83.06 182 ALA A N 1
ATOM 1416 C CA . ALA A 1 182 ? 1.800 -5.224 -18.566 1.00 83.06 182 ALA A CA 1
ATOM 1417 C C . ALA A 1 182 ? 0.731 -4.130 -18.377 1.00 83.06 182 ALA A C 1
ATOM 1419 O O . ALA A 1 182 ? -0.012 -4.150 -17.392 1.00 83.06 182 ALA A O 1
ATOM 1420 N N . GLU A 1 183 ? 0.667 -3.142 -19.276 1.00 64.19 183 GLU A N 1
ATOM 1421 C CA . GLU A 1 183 ? -0.265 -2.017 -19.109 1.00 64.19 183 GLU A CA 1
ATOM 1422 C C . GLU A 1 183 ? -1.738 -2.450 -19.045 1.00 64.19 183 GLU A C 1
ATOM 1424 O O . GLU A 1 183 ? -2.178 -3.411 -19.679 1.00 64.19 183 GLU A O 1
ATOM 1429 N N . THR A 1 184 ? -2.507 -1.711 -18.247 1.00 49.41 184 THR A N 1
ATOM 1430 C CA . THR A 1 184 ? -3.944 -1.911 -18.077 1.00 49.41 184 THR A CA 1
ATOM 1431 C C . THR A 1 184 ? -4.719 -1.436 -19.303 1.00 49.41 184 THR A C 1
ATOM 1433 O O . THR A 1 184 ? -4.317 -0.514 -20.014 1.00 49.41 184 THR A O 1
ATOM 1436 N N . TRP A 1 185 ? -5.879 -2.049 -19.546 1.00 43.94 185 TRP A N 1
ATOM 1437 C CA . TRP A 1 185 ? -6.775 -1.637 -20.625 1.00 43.94 185 TRP A CA 1
ATOM 1438 C C . TRP A 1 185 ? -7.419 -0.289 -20.255 1.00 43.94 185 TRP A C 1
ATOM 1440 O O . TRP A 1 185 ? -8.427 -0.255 -19.543 1.00 43.94 185 TRP A O 1
ATOM 1450 N N . ASP A 1 186 ? -6.833 0.830 -20.705 1.00 38.97 186 ASP A N 1
ATOM 1451 C CA . ASP A 1 186 ? -7.300 2.187 -20.367 1.00 38.97 186 ASP A CA 1
ATOM 1452 C C . ASP A 1 186 ? -8.636 2.518 -21.057 1.00 38.97 186 ASP A C 1
ATOM 1454 O O . ASP A 1 186 ? -8.737 3.162 -22.104 1.00 38.97 186 ASP A O 1
ATOM 1458 N N . SER A 1 187 ? -9.701 2.007 -20.452 1.00 35.56 187 SER A N 1
ATOM 1459 C CA . SER A 1 187 ? -11.073 2.019 -20.945 1.00 35.56 187 SER A CA 1
ATOM 1460 C C . SER A 1 187 ? -11.896 3.176 -20.358 1.00 35.56 187 SER A C 1
ATOM 1462 O O . SER A 1 187 ? -13.092 3.055 -20.071 1.00 35.56 187 SER A O 1
ATOM 1464 N N . GLY A 1 188 ? -11.259 4.344 -20.200 1.00 35.38 188 GLY A N 1
ATOM 1465 C CA . GLY A 1 188 ? -11.943 5.638 -20.098 1.00 35.38 188 GLY A CA 1
ATOM 1466 C C . GLY A 1 188 ? -12.997 5.748 -18.988 1.00 35.38 188 GLY A C 1
ATOM 1467 O O . GLY A 1 188 ? -14.059 6.338 -19.196 1.00 35.38 188 GLY A O 1
ATOM 1468 N N . GLY A 1 189 ? -12.736 5.160 -17.817 1.00 35.44 189 GLY A N 1
ATOM 1469 C CA . GLY A 1 189 ? -13.497 5.377 -16.578 1.00 35.44 189 GLY A CA 1
ATOM 1470 C C . GLY A 1 189 ? -14.964 4.915 -16.550 1.00 35.44 189 GLY A C 1
ATOM 1471 O O . GLY A 1 189 ? -15.667 5.256 -15.596 1.00 35.44 189 GLY A O 1
ATOM 1472 N N . ARG A 1 190 ? -15.462 4.186 -17.563 1.00 40.62 190 ARG A N 1
ATOM 1473 C CA . ARG A 1 190 ? -16.875 3.735 -17.637 1.00 40.62 190 ARG A CA 1
ATOM 1474 C C . ARG A 1 190 ? -17.120 2.354 -18.262 1.00 40.62 190 ARG A C 1
ATOM 1476 O O . ARG A 1 190 ? -18.283 1.997 -18.456 1.00 40.62 190 ARG A O 1
ATOM 1483 N N . ALA A 1 191 ? -16.085 1.590 -18.589 1.00 37.19 191 ALA A N 1
ATOM 1484 C CA . ALA A 1 191 ? -16.246 0.241 -19.125 1.00 37.19 191 ALA A CA 1
ATOM 1485 C C . ALA A 1 191 ? -16.461 -0.820 -18.021 1.00 37.19 191 ALA A C 1
ATOM 1487 O O . ALA A 1 191 ? -16.138 -0.564 -16.855 1.00 37.19 191 ALA A O 1
ATOM 1488 N N . PRO A 1 192 ? -16.995 -2.011 -18.366 1.00 39.28 192 PRO A N 1
ATOM 1489 C CA . PRO A 1 192 ? -16.744 -3.219 -17.577 1.00 39.28 192 PRO A CA 1
ATOM 1490 C C . PRO A 1 192 ? -15.232 -3.475 -17.419 1.00 39.28 192 PRO A C 1
ATOM 1492 O O . PRO A 1 192 ? -14.421 -2.915 -18.151 1.00 39.28 192 PRO A O 1
ATOM 1495 N N . ASP A 1 193 ? -14.871 -4.323 -16.454 1.00 55.44 193 ASP A N 1
ATOM 1496 C CA . ASP A 1 193 ? -13.511 -4.858 -16.268 1.00 55.44 193 ASP A CA 1
ATOM 1497 C C . ASP A 1 193 ? -12.426 -3.857 -15.810 1.00 55.44 193 ASP A C 1
ATOM 1499 O O . ASP A 1 193 ? -11.235 -4.113 -15.957 1.00 55.44 193 ASP A O 1
ATOM 1503 N N . ARG A 1 194 ? -12.813 -2.756 -15.139 1.00 61.66 194 ARG A N 1
ATOM 1504 C CA . ARG A 1 194 ? -11.884 -1.763 -14.539 1.00 61.66 194 ARG A CA 1
ATOM 1505 C C . ARG A 1 194 ? -10.792 -2.367 -13.637 1.00 61.66 194 ARG A C 1
ATOM 1507 O O . ARG A 1 194 ? -9.711 -1.796 -13.550 1.00 61.66 194 ARG A O 1
ATOM 1514 N N . ASN A 1 195 ? -11.084 -3.471 -12.950 1.00 77.25 195 ASN A N 1
ATOM 1515 C CA . ASN A 1 195 ? -10.144 -4.123 -12.031 1.00 77.25 195 ASN A CA 1
ATOM 1516 C C . ASN A 1 195 ? -9.322 -5.231 -12.719 1.00 77.25 195 ASN A C 1
ATOM 1518 O O . ASN A 1 195 ? -8.522 -5.891 -12.061 1.00 77.25 195 ASN A O 1
ATOM 1522 N N . THR A 1 196 ? -9.521 -5.469 -14.017 1.00 81.06 196 THR A N 1
ATOM 1523 C CA . THR A 1 196 ? -8.827 -6.519 -14.765 1.00 81.06 196 THR A CA 1
ATOM 1524 C C . THR A 1 196 ? -7.527 -5.969 -15.344 1.00 81.06 196 THR A C 1
ATOM 1526 O O . THR A 1 196 ? -7.514 -4.973 -16.064 1.00 81.06 196 THR A O 1
ATOM 1529 N N . SER A 1 197 ? -6.415 -6.622 -15.021 1.00 87.06 197 SER A N 1
ATOM 1530 C CA . SER A 1 197 ? -5.068 -6.295 -15.504 1.00 87.06 197 SER A CA 1
ATOM 1531 C C . SER A 1 197 ? -4.408 -7.539 -16.092 1.00 87.06 197 SER A C 1
ATOM 1533 O O . SER A 1 197 ? -4.826 -8.657 -15.793 1.00 87.06 197 SER A O 1
ATOM 1535 N N . PHE A 1 198 ? -3.355 -7.363 -16.889 1.00 89.88 198 PHE A N 1
ATOM 1536 C CA . PHE A 1 198 ? -2.610 -8.475 -17.481 1.00 89.88 198 PHE A CA 1
ATOM 1537 C C . PHE A 1 198 ? -1.140 -8.452 -17.071 1.00 89.88 198 PHE A C 1
ATOM 1539 O O . PHE A 1 198 ? -0.562 -7.402 -16.785 1.00 89.88 198 PHE A O 1
ATOM 1546 N N . ALA A 1 199 ? -0.524 -9.627 -17.065 1.00 93.12 199 ALA A N 1
ATOM 1547 C CA . ALA A 1 199 ? 0.902 -9.793 -16.874 1.00 93.12 199 ALA A CA 1
ATOM 1548 C C . ALA A 1 199 ? 1.487 -10.795 -17.877 1.00 93.12 199 ALA A C 1
ATOM 1550 O O . ALA A 1 199 ? 0.853 -11.790 -18.232 1.00 93.12 199 ALA A O 1
ATOM 1551 N N . VAL A 1 200 ? 2.719 -10.539 -18.312 1.00 93.12 200 VAL A N 1
ATOM 1552 C CA . VAL A 1 200 ? 3.518 -11.497 -19.090 1.00 93.12 200 VAL A CA 1
ATOM 1553 C C . VAL A 1 200 ? 3.971 -12.605 -18.138 1.00 93.12 200 VAL A C 1
ATOM 1555 O O . VAL A 1 200 ? 4.578 -12.296 -17.110 1.00 93.12 200 VAL A O 1
ATOM 1558 N N . ASP A 1 201 ? 3.686 -13.874 -18.451 1.00 95.06 201 ASP A N 1
ATOM 1559 C CA . ASP A 1 201 ? 4.154 -15.020 -17.653 1.00 95.06 201 ASP A CA 1
ATOM 1560 C C . ASP A 1 201 ? 5.690 -15.069 -17.662 1.00 95.06 201 ASP A C 1
ATOM 1562 O O . ASP A 1 201 ? 6.336 -14.985 -18.713 1.00 95.06 201 ASP A O 1
ATOM 1566 N N . CYS A 1 202 ? 6.297 -15.254 -16.490 1.00 95.88 202 CYS A N 1
ATOM 1567 C CA . CYS A 1 202 ? 7.737 -15.445 -16.372 1.00 95.88 202 CYS A CA 1
ATOM 1568 C C . CYS A 1 202 ? 8.265 -16.654 -17.172 1.00 95.88 202 CYS A C 1
ATOM 1570 O O . CYS A 1 202 ? 9.459 -16.674 -17.463 1.00 95.88 202 CYS A O 1
ATOM 1572 N N . LEU A 1 203 ? 7.421 -17.599 -17.614 1.00 94.06 203 LEU A N 1
ATOM 1573 C CA . LEU A 1 203 ? 7.740 -18.615 -18.629 1.00 94.06 203 LEU A CA 1
ATOM 1574 C C . LEU A 1 203 ? 8.499 -18.028 -19.830 1.00 94.06 203 LEU A C 1
ATOM 1576 O O . LEU A 1 203 ? 9.521 -18.581 -20.244 1.00 94.06 203 LEU A O 1
ATOM 1580 N N . VAL A 1 204 ? 8.051 -16.880 -20.343 1.00 92.50 204 VAL A N 1
ATOM 1581 C CA . VAL A 1 204 ? 8.644 -16.184 -21.497 1.00 92.50 204 VAL A CA 1
ATOM 1582 C C . VAL A 1 204 ? 10.109 -15.808 -21.247 1.00 92.50 204 VAL A C 1
ATOM 1584 O O . VAL A 1 204 ? 10.931 -15.849 -22.162 1.00 92.50 204 VAL A O 1
ATOM 1587 N N . LEU A 1 205 ? 10.487 -15.541 -19.992 1.00 95.38 205 LEU A N 1
ATOM 1588 C CA . LEU A 1 205 ? 11.870 -15.244 -19.613 1.00 95.38 205 LEU A CA 1
ATOM 1589 C C . LEU A 1 205 ? 12.811 -16.441 -19.789 1.00 95.38 205 LEU A C 1
ATOM 1591 O O . LEU A 1 205 ? 14.015 -16.241 -19.931 1.00 95.38 205 LEU A O 1
ATOM 1595 N N . SER A 1 206 ? 12.298 -17.675 -19.786 1.00 93.44 206 SER A N 1
ATOM 1596 C CA . SER A 1 206 ? 13.117 -18.873 -20.025 1.00 93.44 206 SER A CA 1
ATOM 1597 C C . SER A 1 206 ? 13.451 -19.104 -21.503 1.00 93.44 206 SER A C 1
ATOM 1599 O O . SER A 1 206 ? 14.362 -19.872 -21.819 1.00 93.44 206 SER A O 1
ATOM 1601 N N . LEU A 1 207 ? 12.745 -18.425 -22.411 1.00 93.00 207 LEU A N 1
ATOM 1602 C CA . LEU A 1 207 ? 12.882 -18.588 -23.855 1.00 93.00 207 LEU A CA 1
ATOM 1603 C C . LEU A 1 207 ? 14.017 -17.724 -24.424 1.00 93.00 207 LEU A C 1
ATOM 1605 O O . LEU A 1 207 ? 14.384 -16.686 -23.871 1.00 93.00 207 LEU A O 1
ATOM 1609 N N . ALA A 1 208 ? 14.569 -18.134 -25.568 1.00 89.25 208 ALA A N 1
ATOM 1610 C CA . ALA A 1 208 ? 15.544 -17.328 -26.300 1.00 89.25 208 ALA A CA 1
ATOM 1611 C C . ALA A 1 208 ? 14.867 -16.086 -26.915 1.00 89.25 208 ALA A C 1
ATOM 1613 O O . ALA A 1 208 ? 13.825 -16.246 -27.551 1.00 89.25 208 ALA A O 1
ATOM 1614 N N . PRO A 1 209 ? 15.448 -14.874 -26.790 1.00 93.62 209 PRO A N 1
ATOM 1615 C CA . PRO A 1 209 ? 16.847 -14.610 -26.427 1.00 93.62 209 PRO A CA 1
ATOM 1616 C C . PRO A 1 209 ? 17.139 -14.374 -24.930 1.00 93.62 209 PRO A C 1
ATOM 1618 O O . PRO A 1 209 ? 18.295 -14.147 -24.585 1.00 93.62 209 PRO A O 1
ATOM 1621 N N . ILE A 1 210 ? 16.142 -14.408 -24.038 1.00 94.31 210 ILE A N 1
ATOM 1622 C CA . ILE A 1 210 ? 16.293 -14.009 -22.624 1.00 94.31 210 ILE A CA 1
ATOM 1623 C C . ILE A 1 210 ? 16.974 -15.096 -21.768 1.00 94.31 210 ILE A C 1
ATOM 1625 O O . ILE A 1 210 ? 17.899 -14.785 -21.014 1.00 94.31 210 ILE A O 1
ATOM 1629 N N . CYS A 1 211 ? 16.564 -16.362 -21.910 1.00 93.44 211 CYS A N 1
ATOM 1630 C CA . CYS A 1 211 ? 17.216 -17.546 -21.324 1.00 93.44 211 CYS A CA 1
ATOM 1631 C C . CYS A 1 211 ? 17.502 -17.478 -19.800 1.00 93.44 211 CYS A C 1
ATOM 1633 O O . CYS A 1 211 ? 18.566 -17.908 -19.341 1.00 93.44 211 CYS A O 1
ATOM 1635 N N . LEU A 1 212 ? 16.578 -16.941 -18.998 1.00 93.50 212 LEU A N 1
ATOM 1636 C CA . LEU A 1 212 ? 16.664 -16.952 -17.534 1.00 93.50 212 LEU A CA 1
ATOM 1637 C C . LEU A 1 212 ? 16.229 -18.295 -16.931 1.00 93.50 212 LEU A C 1
ATOM 1639 O O . LEU A 1 212 ? 15.355 -18.989 -17.445 1.00 93.50 212 LEU A O 1
ATOM 1643 N N . GLN A 1 213 ? 16.821 -18.642 -15.786 1.00 91.38 213 GLN A N 1
ATOM 1644 C CA . GLN A 1 213 ? 16.439 -19.825 -15.021 1.00 91.38 213 GLN A CA 1
ATOM 1645 C C . GLN A 1 213 ? 15.194 -19.541 -14.170 1.00 91.38 213 GLN A C 1
ATOM 1647 O O . GLN A 1 213 ? 15.164 -18.566 -13.419 1.00 91.38 213 GLN A O 1
ATOM 1652 N N . LEU A 1 214 ? 14.203 -20.431 -14.243 1.00 90.38 214 LEU A N 1
ATOM 1653 C CA . LEU A 1 214 ? 12.999 -20.410 -13.409 1.00 90.38 214 LEU A CA 1
ATOM 1654 C C . LEU A 1 214 ? 13.047 -21.563 -12.398 1.00 90.38 214 LEU A C 1
ATOM 1656 O O . LEU A 1 214 ? 13.495 -22.666 -12.719 1.00 90.38 214 LEU A O 1
ATOM 1660 N N . ALA A 1 215 ? 12.569 -21.331 -11.177 1.00 84.62 215 ALA A N 1
ATOM 1661 C CA . ALA A 1 215 ? 12.411 -22.386 -10.186 1.00 84.62 215 ALA A CA 1
ATOM 1662 C C . ALA A 1 215 ? 11.316 -23.370 -10.632 1.00 84.62 215 ALA A C 1
ATOM 1664 O O . ALA A 1 215 ? 10.241 -22.959 -11.058 1.00 84.62 215 ALA A O 1
ATOM 1665 N N . GLY A 1 216 ? 11.585 -24.673 -10.511 1.00 68.31 216 GLY A N 1
ATOM 1666 C CA . GLY A 1 216 ? 10.647 -25.742 -10.880 1.00 68.31 216 GLY A CA 1
ATOM 1667 C C . GLY A 1 216 ? 10.813 -26.298 -12.301 1.00 68.31 216 GLY A C 1
ATOM 1668 O O . GLY A 1 216 ? 10.354 -27.408 -12.556 1.00 68.31 216 GLY A O 1
ATOM 1669 N N . ILE A 1 217 ? 11.530 -25.612 -13.200 1.00 58.25 217 ILE A N 1
ATOM 1670 C CA . ILE A 1 217 ? 11.889 -26.171 -14.513 1.00 58.25 217 ILE A CA 1
ATOM 1671 C C . ILE A 1 217 ? 13.151 -27.031 -14.362 1.00 58.25 217 ILE A C 1
ATOM 1673 O O . ILE A 1 217 ? 14.230 -26.530 -14.045 1.00 58.25 217 ILE A O 1
ATOM 1677 N N . LEU A 1 218 ? 13.009 -28.343 -14.565 1.00 39.94 218 LEU A N 1
ATOM 1678 C CA . LEU A 1 218 ? 14.088 -29.313 -14.378 1.00 39.94 218 LEU A CA 1
ATOM 1679 C C . LEU A 1 218 ? 15.083 -29.311 -15.550 1.00 39.94 218 LEU A C 1
ATOM 1681 O O . LEU A 1 218 ? 14.770 -29.766 -16.648 1.00 39.94 218 LEU A O 1
ATOM 1685 N N . THR A 1 219 ? 16.329 -28.941 -15.259 1.00 33.78 219 THR A N 1
ATOM 1686 C CA . THR A 1 219 ? 17.506 -29.617 -15.829 1.00 33.78 219 THR A CA 1
ATOM 1687 C C . THR A 1 219 ? 18.144 -30.452 -14.720 1.00 33.78 219 THR A C 1
ATOM 1689 O O . THR A 1 219 ? 18.281 -29.958 -13.604 1.00 33.78 219 THR A O 1
ATOM 1692 N N . GLU A 1 220 ? 18.473 -31.703 -15.036 1.00 33.66 220 GLU A N 1
ATOM 1693 C CA . GLU A 1 220 ? 18.688 -32.846 -14.129 1.00 33.66 220 GLU A CA 1
ATOM 1694 C C . GLU A 1 220 ? 19.417 -32.594 -12.784 1.00 33.66 220 GLU A C 1
ATOM 1696 O O . GLU A 1 220 ? 20.493 -32.005 -12.724 1.00 33.66 220 GLU A O 1
ATOM 1701 N N . ASP A 1 221 ? 18.812 -33.146 -11.724 1.00 31.78 221 ASP A N 1
ATOM 1702 C CA . ASP A 1 221 ? 19.374 -33.641 -10.456 1.00 31.78 221 ASP A CA 1
ATOM 1703 C C . ASP A 1 221 ? 20.593 -32.956 -9.801 1.00 31.78 221 ASP A C 1
ATOM 1705 O O . ASP A 1 221 ? 21.742 -33.296 -10.077 1.00 31.78 221 ASP A O 1
ATOM 1709 N N . ILE A 1 222 ? 20.332 -32.259 -8.682 1.00 30.38 222 ILE A N 1
ATOM 1710 C CA . ILE A 1 222 ? 20.894 -32.684 -7.381 1.00 30.38 222 ILE A CA 1
ATOM 1711 C C . ILE A 1 222 ? 19.800 -32.629 -6.305 1.00 30.38 222 ILE A C 1
ATOM 1713 O O . ILE A 1 222 ? 19.286 -31.563 -5.971 1.00 30.38 222 ILE A O 1
ATOM 1717 N N . ALA A 1 223 ? 19.490 -33.775 -5.700 1.00 28.83 223 ALA A N 1
ATOM 1718 C CA . ALA A 1 223 ? 18.627 -33.856 -4.526 1.00 28.83 223 ALA A CA 1
ATOM 1719 C C . ALA A 1 223 ? 19.430 -33.733 -3.218 1.00 28.83 223 ALA A C 1
ATOM 1721 O O . ALA A 1 223 ? 20.449 -34.400 -3.048 1.00 28.83 223 ALA A O 1
ATOM 1722 N N . THR A 1 224 ? 18.906 -33.004 -2.227 1.00 27.53 224 THR A N 1
ATOM 1723 C CA . THR A 1 224 ? 18.709 -33.571 -0.874 1.00 27.53 224 THR A CA 1
ATOM 1724 C C . THR A 1 224 ? 17.780 -32.690 -0.027 1.00 27.53 224 THR A C 1
ATOM 1726 O O . THR A 1 224 ? 18.070 -31.510 0.161 1.00 27.53 224 THR A O 1
ATOM 1729 N N . PRO A 1 225 ? 16.683 -33.234 0.531 1.00 32.25 225 PRO A N 1
ATOM 1730 C CA . PRO A 1 225 ? 15.858 -32.515 1.494 1.00 32.25 225 PRO A CA 1
ATOM 1731 C C . PRO A 1 225 ? 16.480 -32.575 2.897 1.00 32.25 225 PRO A C 1
ATOM 1733 O O . PRO A 1 225 ? 16.895 -33.641 3.358 1.00 32.25 225 PRO A O 1
ATOM 1736 N N . VAL A 1 226 ? 16.493 -31.450 3.615 1.00 27.70 226 VAL A N 1
ATOM 1737 C CA . VAL A 1 226 ? 16.807 -31.442 5.052 1.00 27.70 226 VAL A CA 1
ATOM 1738 C C . VAL A 1 226 ? 15.555 -31.845 5.825 1.00 27.70 226 VAL A C 1
ATOM 1740 O O . VAL A 1 226 ? 14.539 -31.154 5.793 1.00 27.70 226 VAL A O 1
ATOM 1743 N N . ALA A 1 227 ? 15.625 -32.977 6.522 1.00 28.86 227 ALA A N 1
ATOM 1744 C CA . ALA A 1 227 ? 14.530 -33.468 7.347 1.00 28.86 227 ALA A CA 1
ATOM 1745 C C . ALA A 1 227 ? 14.339 -32.597 8.601 1.00 28.86 227 ALA A C 1
ATOM 1747 O O . ALA A 1 227 ? 15.258 -32.443 9.407 1.00 28.86 227 ALA A O 1
ATOM 1748 N N . ILE A 1 228 ? 13.122 -32.089 8.801 1.00 29.00 228 ILE A N 1
ATOM 1749 C CA . ILE A 1 228 ? 12.698 -31.491 10.071 1.00 29.00 228 ILE A CA 1
ATOM 1750 C C . ILE A 1 228 ? 12.295 -32.634 11.009 1.00 29.00 228 ILE A C 1
ATOM 1752 O O . ILE A 1 228 ? 11.370 -33.392 10.716 1.00 29.00 228 ILE A O 1
ATOM 1756 N N . ALA A 1 229 ? 12.989 -32.770 12.139 1.00 28.80 229 ALA A N 1
ATOM 1757 C CA . ALA A 1 229 ? 12.634 -33.744 13.167 1.00 28.80 229 ALA A CA 1
ATOM 1758 C C . ALA A 1 229 ? 11.457 -33.229 14.023 1.00 28.80 229 ALA A C 1
ATOM 1760 O O . ALA A 1 229 ? 11.519 -32.098 14.510 1.00 28.80 229 ALA A O 1
ATOM 1761 N N . PRO A 1 230 ? 10.404 -34.030 14.265 1.00 32.12 230 PRO A N 1
ATOM 1762 C CA . PRO A 1 230 ? 9.329 -33.651 15.172 1.00 32.12 230 PRO A CA 1
ATOM 1763 C C . PRO A 1 230 ? 9.680 -33.998 16.626 1.00 32.12 230 PRO A C 1
ATOM 1765 O O . PRO A 1 230 ? 10.033 -35.138 16.927 1.00 32.12 230 PRO A O 1
ATOM 1768 N N . GLY A 1 231 ? 9.483 -33.049 17.547 1.00 25.91 231 GLY A N 1
ATOM 1769 C CA . GLY A 1 231 ? 9.317 -33.363 18.970 1.00 25.91 231 GLY A CA 1
ATOM 1770 C C . GLY A 1 231 ? 9.938 -32.384 19.965 1.00 25.91 231 GLY A C 1
ATOM 1771 O O . GLY A 1 231 ? 11.102 -32.526 20.326 1.00 25.91 231 GLY A O 1
ATOM 1772 N N . HIS A 1 232 ? 9.100 -31.535 20.564 1.00 27.59 232 HIS A N 1
ATOM 1773 C CA . HIS A 1 232 ? 8.617 -31.818 21.923 1.00 27.59 232 HIS A CA 1
ATOM 1774 C C . HIS A 1 232 ? 7.231 -31.205 22.158 1.00 27.59 232 HIS A C 1
ATOM 1776 O O . HIS A 1 232 ? 6.880 -30.183 21.571 1.00 27.59 232 HIS A O 1
ATOM 1782 N N . ARG A 1 233 ? 6.429 -31.871 22.994 1.00 30.73 233 ARG A N 1
ATOM 1783 C CA . ARG A 1 233 ? 5.107 -31.419 23.445 1.00 30.73 233 ARG A CA 1
ATOM 1784 C C . ARG A 1 233 ? 5.221 -30.947 24.900 1.00 30.73 233 ARG A C 1
ATOM 1786 O O . ARG A 1 233 ? 5.853 -31.633 25.687 1.00 30.73 233 ARG A O 1
ATOM 1793 N N . ILE A 1 234 ? 4.586 -29.807 25.181 1.00 39.44 234 ILE A N 1
ATOM 1794 C CA . ILE A 1 234 ? 3.936 -29.377 26.438 1.00 39.44 234 ILE A CA 1
ATOM 1795 C C . ILE A 1 234 ? 4.109 -30.215 27.719 1.00 39.44 234 ILE A C 1
ATOM 1797 O O . ILE A 1 234 ? 3.659 -31.352 27.766 1.00 39.44 234 ILE A O 1
ATOM 1801 N N . ASP A 1 235 ? 4.513 -29.506 28.775 1.00 28.08 235 ASP A N 1
ATOM 1802 C CA . ASP A 1 235 ? 4.057 -29.571 30.177 1.00 28.08 235 ASP A CA 1
ATOM 1803 C C . ASP A 1 235 ? 4.136 -28.104 30.688 1.00 28.08 235 ASP A C 1
ATOM 1805 O O . ASP A 1 235 ? 5.084 -27.410 30.320 1.00 28.08 235 ASP A O 1
ATOM 1809 N N . GLU A 1 236 ? 3.233 -27.478 31.453 1.00 27.50 236 GLU A N 1
ATOM 1810 C CA . GLU A 1 236 ? 1.856 -27.749 31.919 1.00 27.50 236 GLU A CA 1
ATOM 1811 C C . GLU A 1 236 ? 1.084 -26.391 31.955 1.00 27.50 236 GLU A C 1
ATOM 1813 O O . GLU A 1 236 ? 1.727 -25.334 31.920 1.00 27.50 236 GLU A O 1
ATOM 1818 N N . PRO A 1 237 ? -0.268 -26.340 32.017 1.00 31.22 237 PRO A N 1
ATOM 1819 C CA . PRO A 1 237 ? -1.004 -25.075 32.088 1.00 31.22 237 PRO A CA 1
ATOM 1820 C C . PRO A 1 237 ? -0.945 -24.453 33.493 1.00 31.22 237 PRO A C 1
ATOM 1822 O O . PRO A 1 237 ? -1.472 -25.008 34.456 1.00 31.22 237 PRO A O 1
ATOM 1825 N N . ILE A 1 238 ? -0.393 -23.242 33.607 1.00 29.88 238 ILE A N 1
ATOM 1826 C CA . ILE A 1 238 ? -0.645 -22.397 34.781 1.00 29.88 238 ILE A CA 1
ATOM 1827 C C . ILE A 1 238 ? -2.065 -21.833 34.647 1.00 29.88 238 ILE A C 1
ATOM 1829 O O . ILE A 1 238 ? -2.308 -20.940 33.836 1.00 29.88 238 ILE A O 1
ATOM 1833 N N . GLU A 1 239 ? -3.001 -22.336 35.455 1.00 34.19 239 GLU A N 1
ATOM 1834 C CA . GLU A 1 239 ? -4.326 -21.729 35.633 1.00 34.19 239 GLU A CA 1
ATOM 1835 C C . GLU A 1 239 ? -4.217 -20.393 36.390 1.00 34.19 239 GLU A C 1
ATOM 1837 O O . GLU A 1 239 ? -4.505 -20.287 37.582 1.00 34.19 239 GLU A O 1
ATOM 1842 N N . THR A 1 240 ? -3.836 -19.328 35.689 1.00 34.75 240 THR A N 1
ATOM 1843 C CA . THR A 1 240 ? -4.230 -17.968 36.075 1.00 34.75 240 THR A CA 1
ATOM 1844 C C . THR A 1 240 ? -5.595 -17.687 35.465 1.00 34.75 240 THR A C 1
ATOM 1846 O O . THR A 1 240 ? -5.727 -17.652 34.242 1.00 34.75 240 THR A O 1
ATOM 1849 N N . GLY A 1 241 ? -6.614 -17.532 36.316 1.00 33.62 241 GLY A N 1
ATOM 1850 C CA . GLY A 1 241 ? -7.995 -17.318 35.881 1.00 33.62 241 GLY A CA 1
ATOM 1851 C C . GLY A 1 241 ? -8.135 -16.138 34.919 1.00 33.62 241 GLY A C 1
ATOM 1852 O O . GLY A 1 241 ? -7.441 -15.133 35.067 1.00 33.62 241 GLY A O 1
ATOM 1853 N N . MET A 1 242 ? -9.043 -16.276 33.947 1.00 36.69 242 MET A N 1
ATOM 1854 C CA . MET A 1 242 ? -9.308 -15.269 32.914 1.00 36.69 242 MET A CA 1
ATOM 1855 C C . MET A 1 242 ? -9.481 -13.873 33.541 1.00 36.69 242 MET A C 1
ATOM 1857 O O . MET A 1 242 ? -10.433 -13.680 34.309 1.00 36.69 242 MET A O 1
ATOM 1861 N N . PRO A 1 243 ? -8.599 -12.898 33.244 1.00 48.66 243 PRO A N 1
ATOM 1862 C CA . PRO A 1 243 ? -8.815 -11.527 33.678 1.00 48.66 243 PRO A CA 1
ATOM 1863 C C . PRO A 1 243 ? -10.095 -10.987 33.030 1.00 48.66 243 PRO A C 1
ATOM 1865 O O . PRO A 1 243 ? -10.448 -11.355 31.908 1.00 48.66 243 PRO A O 1
ATOM 1868 N N . GLN A 1 244 ? -10.809 -10.105 33.734 1.00 47.75 244 GLN A N 1
ATOM 1869 C CA . GLN A 1 244 ? -11.922 -9.381 33.114 1.00 47.75 244 GLN A CA 1
ATOM 1870 C C . GLN A 1 244 ? -11.397 -8.536 31.945 1.00 47.75 244 GLN A C 1
ATOM 1872 O O . GLN A 1 244 ? -10.267 -8.050 32.030 1.00 47.75 244 GLN A O 1
ATOM 1877 N N . PRO A 1 245 ? -12.188 -8.331 30.874 1.00 61.12 245 PRO A N 1
ATOM 1878 C CA . PRO A 1 245 ? -11.675 -7.744 29.646 1.00 61.12 245 PRO A CA 1
ATOM 1879 C C . PRO A 1 245 ? -11.220 -6.299 29.852 1.00 61.12 245 PRO A C 1
ATOM 1881 O O . PRO A 1 245 ? -12.030 -5.368 29.894 1.00 61.12 245 PRO A O 1
ATOM 1884 N N . LYS A 1 246 ? -9.902 -6.123 29.983 1.00 75.12 246 LYS A N 1
ATOM 1885 C CA . LYS A 1 246 ? -9.248 -4.837 30.222 1.00 75.12 246 LYS A CA 1
ATOM 1886 C C . LYS A 1 246 ? -9.347 -4.004 28.948 1.00 75.12 246 LYS A C 1
ATOM 1888 O O . LYS A 1 246 ? -8.975 -4.448 27.859 1.00 75.12 246 LYS A O 1
ATOM 1893 N N . ARG A 1 247 ? -9.893 -2.798 29.077 1.00 80.81 247 ARG A N 1
ATOM 1894 C CA . ARG A 1 247 ? -10.104 -1.859 27.973 1.00 80.81 247 ARG A CA 1
ATOM 1895 C C . ARG A 1 247 ? -9.367 -0.573 28.293 1.00 80.81 247 ARG A C 1
ATOM 1897 O O . ARG A 1 247 ? -9.777 0.133 29.207 1.00 80.81 247 ARG A O 1
ATOM 1904 N N . LEU A 1 248 ? -8.311 -0.289 27.541 1.00 82.88 248 LEU A N 1
ATOM 1905 C CA . LEU A 1 248 ? -7.677 1.019 27.517 1.00 82.88 248 LEU A CA 1
ATOM 1906 C C . LEU A 1 248 ? -8.210 1.753 26.285 1.00 82.88 248 LEU A C 1
ATOM 1908 O O . LEU A 1 248 ? -7.838 1.434 25.157 1.00 82.88 248 LEU A O 1
ATOM 1912 N N . LEU A 1 249 ? -9.163 2.655 26.516 1.00 85.25 249 LEU A N 1
ATOM 1913 C CA . LEU A 1 249 ? -9.900 3.388 25.479 1.00 85.25 249 LEU A CA 1
ATOM 1914 C C . LEU A 1 249 ? -9.900 4.902 25.739 1.00 85.25 249 LEU A C 1
ATOM 1916 O O . LEU A 1 249 ? -10.697 5.616 25.144 1.00 85.25 249 LEU A O 1
ATOM 1920 N N . ASP A 1 250 ? -9.032 5.394 26.624 1.00 80.06 250 ASP A N 1
ATOM 1921 C CA . ASP A 1 250 ? -9.015 6.807 27.029 1.00 80.06 250 ASP A CA 1
ATOM 1922 C C . ASP A 1 250 ? -8.672 7.741 25.855 1.00 80.06 250 ASP A C 1
ATOM 1924 O O . ASP A 1 250 ? -9.170 8.863 25.788 1.00 80.06 250 ASP A O 1
ATOM 1928 N N . ASP A 1 251 ? -7.902 7.233 24.887 1.00 81.38 251 ASP A N 1
ATOM 1929 C CA . ASP A 1 251 ? -7.532 7.926 23.648 1.00 81.38 251 ASP A CA 1
ATOM 1930 C C . ASP A 1 251 ? -8.533 7.689 22.493 1.00 81.38 251 ASP A C 1
ATOM 1932 O O . ASP A 1 251 ? -8.356 8.232 21.403 1.00 81.38 251 ASP A O 1
ATOM 1936 N N . MET A 1 252 ? -9.583 6.878 22.692 1.00 89.75 252 MET A N 1
ATOM 1937 C CA . MET A 1 252 ? -10.571 6.557 21.654 1.00 89.75 252 MET A CA 1
ATOM 1938 C C . MET A 1 252 ? -11.509 7.755 21.399 1.00 89.75 252 MET A C 1
ATOM 1940 O O . MET A 1 252 ? -12.245 8.160 22.305 1.00 89.75 252 MET A O 1
ATOM 1944 N N . PRO A 1 253 ? -11.593 8.287 20.164 1.00 87.44 253 PRO A N 1
ATOM 1945 C CA . PRO A 1 253 ? -12.502 9.387 19.858 1.00 87.44 253 PRO A CA 1
ATOM 1946 C C . PRO A 1 253 ? -13.982 9.010 20.002 1.00 87.44 253 PRO A C 1
ATOM 1948 O O . PRO A 1 253 ? -14.395 7.868 19.778 1.00 87.44 253 PRO A O 1
ATOM 1951 N N . ALA A 1 254 ? -14.816 10.004 20.318 1.00 86.12 254 ALA A N 1
ATOM 1952 C CA . ALA A 1 254 ? -16.261 9.817 20.402 1.00 86.12 254 ALA A CA 1
ATOM 1953 C C . ALA A 1 254 ? -16.858 9.370 19.044 1.00 86.12 254 ALA A C 1
ATOM 1955 O O . ALA A 1 254 ? -16.496 9.932 18.005 1.00 86.12 254 ALA A O 1
ATOM 1956 N N . PRO A 1 255 ? -17.808 8.411 19.020 1.00 86.88 255 PRO A N 1
ATOM 1957 C CA . PRO A 1 255 ? -18.491 8.010 17.792 1.00 86.88 255 PRO A CA 1
ATOM 1958 C C . PRO A 1 255 ? -19.190 9.176 17.084 1.00 86.88 255 PRO A C 1
ATOM 1960 O O . PRO A 1 255 ? -19.814 10.024 17.726 1.00 86.88 255 PRO A O 1
ATOM 1963 N N . LEU A 1 256 ? -19.135 9.184 15.748 1.00 84.88 256 LEU A N 1
ATOM 1964 C CA . LEU A 1 256 ? -19.824 10.185 14.932 1.00 84.88 256 LEU A CA 1
ATOM 1965 C C . LEU A 1 256 ? -21.346 10.133 15.142 1.00 84.88 256 LEU A C 1
ATOM 1967 O O . LEU A 1 256 ? -21.947 9.061 15.212 1.00 84.88 256 LEU A O 1
ATOM 1971 N N . SER A 1 257 ? -21.977 11.309 15.172 1.00 82.38 257 SER A N 1
ATOM 1972 C CA . SER A 1 257 ? -23.436 11.461 15.263 1.00 82.38 257 SER A CA 1
ATOM 1973 C C . SER A 1 257 ? -24.171 11.145 13.954 1.00 82.38 257 SER A C 1
ATOM 1975 O O . SER A 1 257 ? -25.360 10.836 13.983 1.00 82.38 257 SER A O 1
ATOM 1977 N N . VAL A 1 258 ? -23.467 11.213 12.821 1.00 87.31 258 VAL A N 1
ATOM 1978 C CA . VAL A 1 258 ? -23.954 10.890 11.474 1.00 87.31 258 VAL A CA 1
ATOM 1979 C C . VAL A 1 258 ? -22.990 9.886 10.847 1.00 87.31 258 VAL A C 1
ATOM 1981 O O . VAL A 1 258 ? -21.775 10.046 10.947 1.00 87.31 258 VAL A O 1
ATOM 1984 N N . TRP A 1 259 ? -23.532 8.850 10.206 1.00 91.88 259 TRP A N 1
ATOM 1985 C CA . TRP A 1 259 ? -22.769 7.802 9.531 1.00 91.88 259 TRP A CA 1
ATOM 1986 C C . TRP A 1 259 ? -23.402 7.484 8.179 1.00 91.88 259 TRP A C 1
ATOM 1988 O O . TRP A 1 259 ? -24.624 7.356 8.089 1.00 91.88 259 TRP A O 1
ATOM 1998 N N . VAL A 1 260 ? -22.577 7.323 7.146 1.00 91.69 260 VAL A N 1
ATOM 1999 C CA . VAL A 1 260 ? -23.014 6.925 5.807 1.00 91.69 260 VAL A CA 1
ATOM 2000 C C . VAL A 1 260 ? -21.980 5.995 5.192 1.00 91.69 260 VAL A C 1
ATOM 2002 O O . VAL A 1 260 ? -20.794 6.322 5.197 1.00 91.69 260 VAL A O 1
ATOM 2005 N N . GLY A 1 261 ? -22.456 4.894 4.614 1.00 90.94 261 GLY A N 1
ATOM 2006 C CA . GLY A 1 261 ? -21.657 4.056 3.738 1.00 90.94 261 GLY A CA 1
ATOM 2007 C C . GLY A 1 261 ? -20.595 3.225 4.456 1.00 90.94 261 GLY A C 1
ATOM 2008 O O . GLY A 1 261 ? -20.672 2.969 5.667 1.00 90.94 261 GLY A O 1
ATOM 2009 N N . ARG A 1 262 ? -19.544 2.891 3.696 1.00 93.19 262 ARG A N 1
ATOM 2010 C CA . ARG A 1 262 ? -18.377 2.095 4.129 1.00 93.19 262 ARG A CA 1
ATOM 2011 C C . ARG A 1 262 ? -18.688 0.647 4.525 1.00 93.19 262 ARG A C 1
ATOM 2013 O O . ARG A 1 262 ? -17.891 0.035 5.237 1.00 93.19 262 ARG A O 1
ATOM 2020 N N . GLU A 1 263 ? -19.805 0.086 4.071 1.00 92.69 263 GLU A N 1
ATOM 2021 C CA . GLU A 1 263 ? -20.200 -1.293 4.372 1.00 92.69 263 GLU A CA 1
ATOM 2022 C C . GLU A 1 263 ? -19.115 -2.302 3.957 1.00 92.69 263 GLU A C 1
ATOM 2024 O O . GLU A 1 263 ? -18.811 -3.200 4.739 1.00 92.69 263 GLU A O 1
ATOM 2029 N N . ASP A 1 264 ? -18.454 -2.097 2.813 1.00 91.75 264 ASP A N 1
ATOM 2030 C CA . ASP A 1 264 ? -17.365 -2.961 2.328 1.00 91.75 264 ASP A CA 1
ATOM 2031 C C . ASP A 1 264 ? -16.127 -2.928 3.246 1.00 91.75 264 ASP A C 1
ATOM 2033 O O . ASP A 1 264 ? -15.529 -3.965 3.532 1.00 91.75 264 ASP A O 1
ATOM 2037 N N . LEU A 1 265 ? -15.764 -1.751 3.779 1.00 95.00 265 LEU A N 1
ATOM 2038 C CA . LEU A 1 265 ? -14.652 -1.609 4.731 1.00 95.00 265 LEU A CA 1
ATOM 2039 C C . LEU A 1 265 ? -14.978 -2.269 6.077 1.00 95.00 265 LEU A C 1
ATOM 2041 O O . LEU A 1 265 ? -14.127 -2.934 6.665 1.00 95.00 265 LEU A O 1
ATOM 2045 N N . LEU A 1 266 ? -16.212 -2.102 6.567 1.00 95.81 266 LEU A N 1
ATOM 2046 C CA . LEU A 1 266 ? -16.675 -2.762 7.791 1.00 95.81 266 LEU A CA 1
ATOM 2047 C C . LEU A 1 266 ? -16.750 -4.286 7.602 1.00 95.81 266 LEU A C 1
ATOM 2049 O O . LEU A 1 266 ? -16.364 -5.027 8.505 1.00 95.81 266 LEU A O 1
ATOM 2053 N N . GLY A 1 267 ? -17.192 -4.752 6.430 1.00 94.81 267 GLY A N 1
ATOM 2054 C CA . GLY A 1 267 ? -17.180 -6.158 6.029 1.00 94.81 267 GLY A CA 1
ATOM 2055 C C . GLY A 1 267 ? -15.772 -6.744 6.072 1.00 94.81 267 GLY A C 1
ATOM 2056 O O . GLY A 1 267 ? -15.533 -7.679 6.833 1.00 94.81 267 GLY A O 1
ATOM 2057 N N . ALA A 1 268 ? -14.823 -6.118 5.368 1.00 94.50 268 ALA A N 1
ATOM 2058 C CA . ALA A 1 268 ? -13.422 -6.535 5.342 1.00 94.50 268 ALA A CA 1
ATOM 2059 C C . ALA A 1 268 ? -12.776 -6.575 6.742 1.00 94.50 268 ALA A C 1
ATOM 2061 O O . ALA A 1 268 ? -12.002 -7.485 7.032 1.00 94.50 268 ALA A O 1
ATOM 2062 N N . LEU A 1 269 ? -13.115 -5.638 7.638 1.00 96.81 269 LEU A N 1
ATOM 2063 C CA . LEU A 1 269 ? -12.650 -5.650 9.032 1.00 96.81 269 LEU A CA 1
ATOM 2064 C C . LEU A 1 269 ? -13.256 -6.800 9.852 1.00 96.81 269 LEU A C 1
ATOM 2066 O O . LEU A 1 269 ? -12.554 -7.442 10.632 1.00 96.81 269 LEU A O 1
ATOM 2070 N N . HIS A 1 270 ? -14.552 -7.087 9.687 1.00 95.50 270 HIS A N 1
ATOM 2071 C CA . HIS A 1 270 ? -15.202 -8.232 10.340 1.00 95.50 270 HIS A CA 1
ATOM 2072 C C . HIS A 1 270 ? -14.693 -9.576 9.802 1.00 95.50 270 HIS A C 1
ATOM 2074 O O . HIS A 1 270 ? -14.624 -10.538 10.566 1.00 95.50 270 HIS A O 1
ATOM 2080 N N . GLU A 1 271 ? -14.336 -9.653 8.521 1.00 94.38 271 GLU A N 1
ATOM 2081 C CA . GLU A 1 271 ? -13.710 -10.821 7.890 1.00 94.38 271 GLU A CA 1
ATOM 2082 C C . GLU A 1 271 ? -12.281 -11.027 8.394 1.00 94.38 271 GLU A C 1
ATOM 2084 O O . GLU A 1 271 ? -12.005 -12.063 8.996 1.00 94.38 271 GLU A O 1
ATOM 2089 N N . ALA A 1 272 ? -11.409 -10.022 8.260 1.00 94.25 272 ALA A N 1
ATOM 2090 C CA . ALA A 1 272 ? -10.013 -10.103 8.688 1.00 94.25 272 ALA A CA 1
ATOM 2091 C C . ALA A 1 272 ? -9.859 -10.340 10.196 1.00 94.25 272 ALA A C 1
ATOM 2093 O O . ALA A 1 272 ? -8.936 -11.024 10.613 1.00 94.25 272 ALA A O 1
ATOM 2094 N N . TRP A 1 273 ? -10.780 -9.841 11.028 1.00 94.62 273 TRP A N 1
ATOM 2095 C CA . TRP A 1 273 ? -10.803 -10.206 12.445 1.00 94.62 273 TRP A CA 1
ATOM 2096 C C . TRP A 1 273 ? -11.117 -11.682 12.668 1.00 94.62 273 TRP A C 1
ATOM 2098 O O . TRP A 1 273 ? -10.555 -12.278 13.582 1.00 94.62 273 TRP A O 1
ATOM 2108 N N . ARG A 1 274 ? -12.055 -12.262 11.904 1.00 92.44 274 ARG A N 1
ATOM 2109 C CA . ARG A 1 274 ? -12.507 -13.658 12.061 1.00 92.44 274 ARG A CA 1
ATOM 2110 C C . ARG A 1 274 ? -11.489 -14.667 11.547 1.00 92.44 274 ARG A C 1
ATOM 2112 O O . ARG A 1 274 ? -11.427 -15.760 12.109 1.00 92.44 274 ARG A O 1
ATOM 2119 N N . ASP A 1 275 ? -10.767 -14.302 10.499 1.00 91.12 275 ASP A N 1
ATOM 2120 C CA . ASP A 1 275 ? -9.766 -15.116 9.825 1.00 91.12 275 ASP A CA 1
ATOM 2121 C C . ASP A 1 275 ? -8.523 -15.324 10.722 1.00 91.12 275 ASP A C 1
ATOM 2123 O O . ASP A 1 275 ? -7.918 -14.344 11.158 1.00 91.12 275 ASP A O 1
ATOM 2127 N N . PRO A 1 276 ? -8.135 -16.574 11.049 1.00 87.56 276 PRO A N 1
ATOM 2128 C CA . PRO A 1 276 ? -6.959 -16.844 11.876 1.00 87.56 276 PRO A CA 1
ATOM 2129 C C . PRO A 1 276 ? -5.626 -16.538 11.175 1.00 87.56 276 PRO A C 1
ATOM 2131 O O . PRO A 1 276 ? -4.599 -16.482 11.854 1.00 87.56 276 PRO A O 1
ATOM 2134 N N . ASP A 1 277 ? -5.625 -16.355 9.851 1.00 87.94 277 ASP A N 1
ATOM 2135 C CA . ASP A 1 277 ? -4.424 -16.069 9.069 1.00 87.94 277 ASP A CA 1
ATOM 2136 C C . ASP A 1 277 ? -4.149 -14.560 8.920 1.00 87.94 277 ASP A C 1
ATOM 2138 O O . ASP A 1 277 ? -3.084 -14.190 8.427 1.00 87.94 277 ASP A O 1
ATOM 2142 N N . TYR A 1 278 ? -5.032 -13.676 9.410 1.00 92.06 278 TYR A N 1
ATOM 2143 C CA . TYR A 1 278 ? -4.800 -12.228 9.462 1.00 92.06 278 TYR A CA 1
ATOM 2144 C C . TYR A 1 278 ? -4.542 -11.732 10.891 1.00 92.06 278 TYR A C 1
ATOM 2146 O O . TYR A 1 278 ? -5.392 -11.814 11.774 1.00 92.06 278 TYR A O 1
ATOM 2154 N N . TYR A 1 279 ? -3.365 -11.135 11.106 1.00 96.06 279 TYR A N 1
ATOM 2155 C CA . TYR A 1 279 ? -2.994 -10.519 12.388 1.00 96.06 279 TYR A CA 1
ATOM 2156 C C . TYR A 1 279 ? -3.012 -8.994 12.339 1.00 96.06 279 TYR A C 1
ATOM 2158 O O . TYR A 1 279 ? -3.207 -8.364 13.377 1.00 96.06 279 TYR A O 1
ATOM 2166 N N . ILE A 1 280 ? -2.786 -8.384 11.171 1.00 97.69 280 ILE A N 1
ATOM 2167 C CA . ILE A 1 280 ? -2.712 -6.926 11.039 1.00 97.69 280 ILE A CA 1
ATOM 2168 C C . ILE A 1 280 ? -3.513 -6.460 9.821 1.00 97.69 280 ILE A C 1
ATOM 2170 O O . ILE A 1 280 ? -3.286 -6.947 8.713 1.00 97.69 280 ILE A O 1
ATOM 2174 N N . MET A 1 281 ? -4.393 -5.471 10.005 1.00 97.69 281 MET A N 1
ATOM 2175 C CA . MET A 1 281 ? -5.011 -4.736 8.897 1.00 97.69 281 MET A CA 1
ATOM 2176 C C . MET A 1 281 ? -4.651 -3.250 8.952 1.00 97.69 281 MET A C 1
ATOM 2178 O O . MET A 1 281 ? -4.811 -2.602 9.985 1.00 97.69 281 MET A O 1
ATOM 2182 N N . GLY A 1 282 ? -4.192 -2.704 7.826 1.00 97.31 282 GLY A N 1
ATOM 2183 C CA . GLY A 1 282 ? -4.028 -1.266 7.625 1.00 97.31 282 GLY A CA 1
ATOM 2184 C C . GLY A 1 282 ? -5.264 -0.635 6.982 1.00 97.31 282 GLY A C 1
ATOM 2185 O O . GLY A 1 282 ? -5.671 -1.044 5.899 1.00 97.31 282 GLY A O 1
ATOM 2186 N N . LEU A 1 283 ? -5.830 0.398 7.601 1.00 96.75 283 LEU A N 1
ATOM 2187 C CA . LEU A 1 283 ? -6.699 1.363 6.930 1.00 96.75 283 LEU A CA 1
ATOM 2188 C C . LEU A 1 283 ? -5.814 2.502 6.426 1.00 96.75 283 LEU A C 1
ATOM 2190 O O . LEU A 1 283 ? -5.298 3.287 7.226 1.00 96.75 283 LEU A O 1
ATOM 2194 N N . ILE A 1 284 ? -5.616 2.575 5.113 1.00 92.31 284 ILE A N 1
ATOM 2195 C CA . ILE A 1 284 ? -4.707 3.530 4.463 1.00 92.31 284 ILE A CA 1
ATOM 2196 C C . ILE A 1 284 ? -5.541 4.558 3.697 1.00 92.31 284 ILE A C 1
ATOM 2198 O O . ILE A 1 284 ? -6.571 4.215 3.134 1.00 92.31 284 ILE A O 1
ATOM 2202 N N . GLY A 1 285 ? -5.153 5.829 3.693 1.00 85.06 285 GLY A N 1
ATOM 2203 C CA . GLY A 1 285 ? -5.884 6.877 2.969 1.00 85.06 285 GLY A CA 1
ATOM 2204 C C . GLY A 1 285 ? -5.490 8.275 3.423 1.00 85.06 285 GLY A C 1
ATOM 2205 O O . GLY A 1 285 ? -4.820 8.442 4.441 1.00 85.06 285 GLY A O 1
ATOM 2206 N N . PHE A 1 286 ? -5.916 9.305 2.710 1.00 80.44 286 PHE A N 1
ATOM 2207 C CA . PHE A 1 286 ? -5.588 10.697 2.995 1.00 80.44 286 PHE A CA 1
ATOM 2208 C C . PHE A 1 286 ? -6.117 11.180 4.364 1.00 80.44 286 PHE A C 1
ATOM 2210 O O . PHE A 1 286 ? -6.876 10.515 5.088 1.00 80.44 286 PHE A O 1
ATOM 2217 N N . GLY A 1 287 ? -5.663 12.369 4.769 1.00 78.12 287 GLY A N 1
ATOM 2218 C CA . GLY A 1 287 ? -6.201 13.059 5.939 1.00 78.12 287 GLY A CA 1
ATOM 2219 C C . GLY A 1 287 ? -7.690 13.369 5.748 1.00 78.12 287 GLY A C 1
ATOM 2220 O O . GLY A 1 287 ? -8.092 13.891 4.714 1.00 78.12 287 GLY A O 1
ATOM 2221 N N . GLY A 1 288 ? -8.523 13.045 6.741 1.00 75.31 288 GLY A N 1
ATOM 2222 C CA . GLY A 1 288 ? -9.951 13.387 6.717 1.00 75.31 288 GLY A CA 1
ATOM 2223 C C . GLY A 1 288 ? -10.886 12.441 5.943 1.00 75.31 288 GLY A C 1
ATOM 2224 O O . GLY A 1 288 ? -12.079 12.725 5.855 1.00 75.31 288 GLY A O 1
ATOM 2225 N N . GLU A 1 289 ? -10.412 11.301 5.428 1.00 84.12 289 GLU A N 1
ATOM 2226 C CA . GLU A 1 289 ? -11.273 10.321 4.726 1.00 84.12 289 GLU A CA 1
ATOM 2227 C C . GLU A 1 289 ? -12.090 9.402 5.659 1.00 84.12 289 GLU A C 1
ATOM 2229 O O . GLU A 1 289 ? -12.984 8.677 5.214 1.00 84.12 289 GLU A O 1
ATOM 2234 N N . GLY A 1 290 ? -11.834 9.477 6.970 1.00 88.19 290 GLY A N 1
ATOM 2235 C CA . GLY A 1 290 ? -12.626 8.804 8.004 1.00 88.19 290 GLY A CA 1
ATOM 2236 C C . GLY A 1 290 ? -12.042 7.497 8.548 1.00 88.19 290 GLY A C 1
ATOM 2237 O O . GLY A 1 290 ? -12.777 6.759 9.194 1.00 88.19 290 GLY A O 1
ATOM 2238 N N . LYS A 1 291 ? -10.747 7.208 8.343 1.00 94.31 291 LYS A N 1
ATOM 2239 C CA . LYS A 1 291 ? -10.061 5.992 8.845 1.00 94.31 291 LYS A CA 1
ATOM 2240 C C . LYS A 1 291 ? -10.345 5.708 10.330 1.00 94.31 291 LYS A C 1
ATOM 2242 O O . LYS A 1 291 ? -10.906 4.671 10.670 1.00 94.31 291 LYS A O 1
ATOM 2247 N N . THR A 1 292 ? -10.053 6.680 11.196 1.00 94.75 292 THR A N 1
ATOM 2248 C CA . THR A 1 292 ? -10.358 6.662 12.635 1.00 94.75 292 THR A CA 1
ATOM 2249 C C . THR A 1 292 ? -11.843 6.430 12.909 1.00 94.75 292 THR A C 1
ATOM 2251 O O . THR A 1 292 ? -12.212 5.660 13.790 1.00 94.75 292 THR A O 1
ATOM 2254 N N . SER A 1 293 ? -12.728 7.052 12.126 1.00 94.50 293 SER A N 1
ATOM 2255 C CA . SER A 1 293 ? -14.179 6.895 12.270 1.00 94.50 293 SER A CA 1
ATOM 2256 C C . SER A 1 293 ? -14.650 5.482 11.911 1.00 94.50 293 SER A C 1
ATOM 2258 O O . SER A 1 293 ? -15.528 4.958 12.593 1.00 94.50 293 SER A O 1
ATOM 2260 N N . VAL A 1 294 ? -14.046 4.842 10.900 1.00 96.56 294 VAL A N 1
ATOM 2261 C CA . VAL A 1 294 ? -14.253 3.421 10.567 1.00 96.56 294 VAL A CA 1
ATOM 2262 C C . VAL A 1 294 ? -13.762 2.530 11.708 1.00 96.56 294 VAL A C 1
ATOM 2264 O O . VAL A 1 294 ? -14.523 1.676 12.156 1.00 96.56 294 VAL A O 1
ATOM 2267 N N . ALA A 1 295 ? -12.566 2.774 12.251 1.00 97.19 295 ALA A N 1
ATOM 2268 C CA . ALA A 1 295 ? -12.036 2.031 13.398 1.00 97.19 295 ALA A CA 1
ATOM 2269 C C . ALA A 1 295 ? -12.945 2.139 14.644 1.00 97.19 295 ALA A C 1
ATOM 2271 O O . ALA A 1 295 ? -13.329 1.122 15.224 1.00 97.19 295 ALA A O 1
ATOM 2272 N N . VAL A 1 296 ? -13.375 3.356 15.006 1.00 96.56 296 VAL A N 1
ATOM 2273 C CA . VAL A 1 296 ? -14.331 3.620 16.100 1.00 96.56 296 VAL A CA 1
ATOM 2274 C C . VAL A 1 296 ? -15.671 2.918 15.858 1.00 96.56 296 VAL A C 1
ATOM 2276 O O . VAL A 1 296 ? -16.235 2.313 16.778 1.00 96.56 296 VAL A O 1
ATOM 2279 N N . ARG A 1 297 ? -16.198 2.983 14.628 1.00 95.88 297 ARG A N 1
ATOM 2280 C CA . ARG A 1 297 ? -17.479 2.368 14.260 1.00 95.88 297 ARG A CA 1
ATOM 2281 C C . ARG A 1 297 ? -17.414 0.848 14.358 1.00 95.88 297 ARG A C 1
ATOM 2283 O O . ARG A 1 297 ? -18.261 0.255 15.025 1.00 95.88 297 ARG A O 1
ATOM 2290 N N . TRP A 1 298 ? -16.400 0.246 13.746 1.00 96.75 298 TRP A N 1
ATOM 2291 C CA . TRP A 1 298 ? -16.165 -1.192 13.759 1.00 96.75 298 TRP A CA 1
ATOM 2292 C C . TRP A 1 298 ? -15.972 -1.720 15.184 1.00 96.75 298 TRP A C 1
ATOM 2294 O O . TRP A 1 298 ? -16.676 -2.647 15.583 1.00 96.75 298 TRP A O 1
ATOM 2304 N N . LEU A 1 299 ? -15.136 -1.072 16.006 1.00 96.12 299 LEU A N 1
ATOM 2305 C CA . LEU A 1 299 ? -14.974 -1.427 17.421 1.00 96.12 299 LEU A CA 1
ATOM 2306 C C . LEU A 1 299 ? -16.312 -1.370 18.183 1.00 96.12 299 LEU A C 1
ATOM 2308 O O . LEU A 1 299 ? -16.639 -2.272 18.954 1.00 96.12 299 LEU A O 1
ATOM 2312 N N . THR A 1 300 ? -17.123 -0.337 17.941 1.00 93.50 300 THR A N 1
ATOM 2313 C CA . THR A 1 300 ? -18.441 -0.166 18.581 1.00 93.50 300 THR A CA 1
ATOM 2314 C C . THR A 1 300 ? -19.442 -1.267 18.197 1.00 93.50 300 THR A C 1
ATOM 2316 O O . THR A 1 300 ? -20.356 -1.570 18.971 1.00 93.50 300 THR A O 1
ATOM 2319 N N . GLU A 1 301 ? -19.304 -1.866 17.014 1.00 93.69 301 GLU A N 1
ATOM 2320 C CA . GLU A 1 301 ? -20.081 -3.034 16.583 1.00 93.69 301 GLU A CA 1
ATOM 2321 C C . GLU A 1 301 ? -19.501 -4.336 17.145 1.00 93.69 301 GLU A C 1
ATOM 2323 O O . GLU A 1 301 ? -20.243 -5.157 17.686 1.00 93.69 301 GLU A O 1
ATOM 2328 N N . LEU A 1 302 ? -18.177 -4.493 17.103 1.00 93.19 302 LEU A N 1
ATOM 2329 C CA . LEU A 1 302 ? -17.466 -5.670 17.590 1.00 93.19 302 LEU A CA 1
ATOM 2330 C C . LEU A 1 302 ? -17.679 -5.901 19.094 1.00 93.19 302 LEU A C 1
ATOM 2332 O O . LEU A 1 302 ? -17.918 -7.029 19.520 1.00 93.19 302 LEU A O 1
ATOM 2336 N N . LEU A 1 303 ? -17.696 -4.837 19.903 1.00 91.75 303 LEU A N 1
ATOM 2337 C CA . LEU A 1 303 ? -17.987 -4.914 21.342 1.00 91.75 303 LEU A CA 1
ATOM 2338 C C . LEU A 1 303 ? -19.434 -5.335 21.672 1.00 91.75 303 LEU A C 1
ATOM 2340 O O . LEU A 1 303 ? -19.733 -5.591 22.839 1.00 91.75 303 LEU A O 1
ATOM 2344 N N . LYS A 1 304 ? -20.327 -5.405 20.675 1.00 90.44 304 LYS A N 1
ATOM 2345 C CA . LYS A 1 304 ? -21.704 -5.924 20.791 1.00 90.44 304 LYS A CA 1
ATOM 2346 C C . LYS A 1 304 ? -21.852 -7.339 20.215 1.00 90.44 304 LYS A C 1
ATOM 2348 O O . LYS A 1 304 ? -22.930 -7.923 20.313 1.00 90.44 304 LYS A O 1
ATOM 2353 N N . HIS A 1 305 ? -20.805 -7.879 19.592 1.00 86.75 305 HIS A N 1
ATOM 2354 C CA . HIS A 1 305 ? -20.802 -9.214 19.004 1.00 86.75 305 HIS A CA 1
ATOM 2355 C C . HIS A 1 305 ? -20.800 -10.296 20.110 1.00 86.75 305 HIS A C 1
ATOM 2357 O O . HIS A 1 305 ? -20.227 -10.061 21.173 1.00 86.75 305 HIS A O 1
ATOM 2363 N N . PRO A 1 306 ? -21.374 -11.500 19.893 1.00 82.38 306 PRO A N 1
ATOM 2364 C CA . PRO A 1 306 ? -21.388 -12.575 20.900 1.00 82.38 306 PRO A CA 1
ATOM 2365 C C . PRO A 1 306 ? -20.005 -13.074 21.352 1.00 82.38 306 PRO A C 1
ATOM 2367 O O . PRO A 1 306 ? -19.889 -13.697 22.401 1.00 82.38 306 PRO A O 1
ATOM 2370 N N . SER A 1 307 ? -18.970 -12.810 20.554 1.00 84.12 307 SER A N 1
ATOM 2371 C CA . SER A 1 307 ? -17.561 -13.043 20.880 1.00 84.12 307 SER A CA 1
ATOM 2372 C C . SER A 1 307 ? -16.804 -11.730 20.634 1.00 84.12 307 SER A C 1
ATOM 2374 O O . SER A 1 307 ? -16.368 -11.493 19.502 1.00 84.12 307 SER A O 1
ATOM 2376 N N . PRO A 1 308 ? -16.760 -10.827 21.633 1.00 89.06 308 PRO A N 1
ATOM 2377 C CA . PRO A 1 308 ? -15.939 -9.621 21.594 1.00 89.06 308 PRO A CA 1
ATOM 2378 C C . PRO A 1 308 ? -14.460 -9.973 21.864 1.00 89.06 308 PRO A C 1
ATOM 2380 O O . PRO A 1 308 ? -14.174 -11.095 22.285 1.00 89.06 308 PRO A O 1
ATOM 2383 N N . PRO A 1 309 ? -13.514 -9.041 21.651 1.00 92.44 309 PRO A N 1
ATOM 2384 C CA . PRO A 1 309 ? -12.129 -9.205 22.091 1.00 92.44 309 PRO A CA 1
ATOM 2385 C C . PRO A 1 309 ? -12.019 -9.392 23.614 1.00 92.44 309 PRO A C 1
ATOM 2387 O O . PRO A 1 309 ? -12.742 -8.744 24.378 1.00 92.44 309 PRO A O 1
ATOM 2390 N N . ASP A 1 310 ? -11.045 -10.200 24.043 1.00 91.00 310 ASP A N 1
ATOM 2391 C CA . ASP A 1 310 ? -10.696 -10.411 25.460 1.00 91.00 310 ASP A CA 1
ATOM 2392 C C . ASP A 1 310 ? -10.086 -9.156 26.104 1.00 91.00 310 ASP A C 1
ATOM 2394 O O . ASP A 1 310 ? -10.001 -9.037 27.322 1.00 91.00 310 ASP A O 1
ATOM 2398 N N . GLY A 1 311 ? -9.686 -8.184 25.291 1.00 91.81 311 GLY A N 1
ATOM 2399 C CA . GLY A 1 311 ? -9.245 -6.875 25.736 1.00 91.81 311 GLY A CA 1
ATOM 2400 C C . GLY A 1 311 ? -9.015 -5.946 24.551 1.00 91.81 311 GLY A C 1
ATOM 2401 O O . GLY A 1 311 ? -8.766 -6.407 23.437 1.00 91.81 311 GLY A O 1
ATOM 2402 N N . VAL A 1 312 ? -9.133 -4.637 24.777 1.00 94.88 312 VAL A N 1
ATOM 2403 C CA . VAL A 1 312 ? -8.881 -3.621 23.746 1.00 94.88 312 VAL A CA 1
ATOM 2404 C C . VAL A 1 312 ? -7.843 -2.625 24.237 1.00 94.88 312 VAL A C 1
ATOM 2406 O O . VAL A 1 312 ? -7.959 -2.118 25.354 1.00 94.88 312 VAL A O 1
ATOM 2409 N N . PHE A 1 313 ? -6.869 -2.336 23.382 1.00 95.25 313 PHE A N 1
ATOM 2410 C CA . PHE A 1 313 ? -5.833 -1.332 23.575 1.00 95.25 313 PHE A CA 1
ATOM 2411 C C . PHE A 1 313 ? -5.901 -0.330 22.420 1.00 95.25 313 PHE A C 1
ATOM 2413 O O . PHE A 1 313 ? -5.550 -0.670 21.291 1.00 95.25 313 PHE A O 1
ATOM 2420 N N . TRP A 1 314 ? -6.378 0.886 22.684 1.00 96.75 314 TRP A N 1
ATOM 2421 C CA . TRP A 1 314 ? -6.347 1.994 21.728 1.00 96.75 314 TRP A CA 1
ATOM 2422 C C . TRP A 1 314 ? -5.166 2.912 22.042 1.00 96.75 314 TRP A C 1
ATOM 2424 O O . TRP A 1 314 ? -4.996 3.312 23.192 1.00 96.75 314 TRP A O 1
ATOM 2434 N N . TRP A 1 315 ? -4.390 3.277 21.023 1.00 96.19 315 TRP A N 1
ATOM 2435 C CA . TRP A 1 315 ? -3.336 4.283 21.113 1.00 96.19 315 TRP A CA 1
ATOM 2436 C C . TRP A 1 315 ? -3.428 5.251 19.936 1.00 96.19 315 TRP A C 1
ATOM 2438 O O . TRP A 1 315 ? -3.390 4.823 18.781 1.00 96.19 315 TRP A O 1
ATOM 2448 N N . ASP A 1 316 ? -3.537 6.546 20.228 1.00 95.44 316 ASP A N 1
ATOM 2449 C CA . ASP A 1 316 ? -3.546 7.608 19.218 1.00 95.44 316 ASP A CA 1
ATOM 2450 C C . ASP A 1 316 ? -2.166 8.272 19.130 1.00 95.44 316 ASP A C 1
ATOM 2452 O O . ASP A 1 316 ? -1.791 9.111 19.957 1.00 95.44 316 ASP A O 1
ATOM 2456 N N . PHE A 1 317 ? -1.407 7.915 18.093 1.00 94.81 317 PHE A N 1
ATOM 2457 C CA . PHE A 1 317 ? -0.093 8.495 17.837 1.00 94.81 317 PHE A CA 1
ATOM 2458 C C . PHE A 1 317 ? -0.162 9.990 17.484 1.00 94.81 317 PHE A C 1
ATOM 2460 O O . PHE A 1 317 ? 0.806 10.700 17.754 1.00 94.81 317 PHE A O 1
ATOM 2467 N N . ASN A 1 318 ? -1.288 10.508 16.966 1.00 88.69 318 ASN A N 1
ATOM 2468 C CA . ASN A 1 318 ? -1.440 11.947 16.701 1.00 88.69 318 ASN A CA 1
ATOM 2469 C C . ASN A 1 318 ? -1.396 12.768 17.999 1.00 88.69 318 ASN A C 1
ATOM 2471 O O . ASN A 1 318 ? -0.917 13.902 17.998 1.00 88.69 318 ASN A O 1
ATOM 2475 N N . GLN A 1 319 ? -1.903 12.200 19.099 1.00 88.06 319 GLN A N 1
ATOM 2476 C CA . GLN A 1 319 ? -1.849 12.802 20.432 1.00 88.06 319 GLN A CA 1
ATOM 2477 C C . GLN A 1 319 ? -0.547 12.453 21.164 1.00 88.06 319 GLN A C 1
ATOM 2479 O O . GLN A 1 319 ? 0.028 13.314 21.832 1.00 88.06 319 GLN A O 1
ATOM 2484 N N . LYS A 1 320 ? -0.070 11.207 21.031 1.00 90.38 320 LYS A N 1
ATOM 2485 C CA . LYS A 1 320 ? 1.101 10.671 21.741 1.00 90.38 320 LYS A CA 1
ATOM 2486 C C . LYS A 1 320 ? 2.088 10.013 20.759 1.00 90.38 320 LYS A C 1
ATOM 2488 O O . LYS A 1 320 ? 2.103 8.787 20.611 1.00 90.38 320 LYS A O 1
ATOM 2493 N N . PRO A 1 321 ? 2.966 10.792 20.097 1.00 88.94 321 PRO A N 1
ATOM 2494 C CA . PRO A 1 321 ? 3.909 10.274 19.098 1.00 88.94 321 PRO A CA 1
ATOM 2495 C C . PRO A 1 321 ? 5.094 9.489 19.704 1.00 88.94 321 PRO A C 1
ATOM 2497 O O . PRO A 1 321 ? 6.027 9.114 18.992 1.00 88.94 321 PRO A O 1
ATOM 2500 N N . TYR A 1 322 ? 5.104 9.260 21.021 1.00 89.62 322 TYR A N 1
ATOM 2501 C CA . TYR A 1 322 ? 6.233 8.693 21.756 1.00 89.62 322 TYR A CA 1
ATOM 2502 C C . TYR A 1 322 ? 6.136 7.165 21.851 1.00 89.62 322 TYR A C 1
ATOM 2504 O O . TYR A 1 322 ? 5.375 6.611 22.641 1.00 89.62 322 TYR A O 1
ATOM 2512 N N . VAL A 1 323 ? 6.958 6.469 21.063 1.00 89.38 323 VAL A N 1
ATOM 2513 C CA . VAL A 1 323 ? 6.978 4.995 21.004 1.00 89.38 323 VAL A CA 1
ATOM 2514 C C . VAL A 1 323 ? 7.347 4.344 22.349 1.00 89.38 323 VAL A C 1
ATOM 2516 O O . VAL A 1 323 ? 6.816 3.288 22.688 1.00 89.38 323 VAL A O 1
ATOM 2519 N N . ASP A 1 324 ? 8.209 4.980 23.141 1.00 86.56 324 ASP A N 1
ATOM 2520 C CA . ASP A 1 324 ? 8.587 4.494 24.476 1.00 86.56 324 ASP A CA 1
ATOM 2521 C C . ASP A 1 324 ? 7.408 4.544 25.471 1.00 86.56 324 ASP A C 1
ATOM 2523 O O . ASP A 1 324 ? 7.249 3.655 26.315 1.00 86.56 324 ASP A O 1
ATOM 2527 N N . GLU A 1 325 ? 6.552 5.564 25.345 1.00 89.00 325 GLU A N 1
ATOM 2528 C CA . GLU A 1 325 ? 5.321 5.716 26.128 1.00 89.00 325 GLU A CA 1
ATOM 2529 C C . GLU A 1 325 ? 4.281 4.672 25.699 1.00 89.00 325 GLU A C 1
ATOM 2531 O O . GLU A 1 325 ? 3.735 3.977 26.554 1.00 89.00 325 GLU A O 1
ATOM 2536 N N . PHE A 1 326 ? 4.105 4.471 24.384 1.00 91.38 326 PHE A N 1
ATOM 2537 C CA . PHE A 1 326 ? 3.282 3.394 23.820 1.00 91.38 326 PHE A CA 1
ATOM 2538 C C . PHE A 1 326 ? 3.668 2.032 24.410 1.00 91.38 326 PHE A C 1
ATOM 2540 O O . PHE A 1 326 ? 2.815 1.329 24.950 1.00 91.38 326 PHE A O 1
ATOM 2547 N N . PHE A 1 327 ? 4.955 1.664 24.367 1.00 87.94 327 PHE A N 1
ATOM 2548 C CA . PHE A 1 327 ? 5.398 0.387 24.923 1.00 87.94 327 PHE A CA 1
ATOM 2549 C C . PHE A 1 327 ? 5.167 0.311 26.431 1.00 87.94 327 PHE A C 1
ATOM 2551 O O . PHE A 1 327 ? 4.620 -0.689 26.890 1.00 87.94 327 PHE A O 1
ATOM 2558 N N . SER A 1 328 ? 5.515 1.353 27.194 1.00 85.19 328 SER A N 1
ATOM 2559 C CA . SER A 1 328 ? 5.246 1.397 28.642 1.00 85.19 328 SER A CA 1
ATOM 2560 C C . SER A 1 328 ? 3.772 1.131 28.947 1.00 85.19 328 SER A C 1
ATOM 2562 O O . SER A 1 328 ? 3.452 0.311 29.809 1.00 85.19 328 SER A O 1
ATOM 2564 N N . GLN A 1 329 ? 2.878 1.747 28.170 1.00 88.44 329 GLN A N 1
ATOM 2565 C CA . GLN A 1 329 ? 1.444 1.575 28.322 1.00 88.44 329 GLN A CA 1
ATOM 2566 C C . GLN A 1 329 ? 0.974 0.166 27.929 1.00 88.44 329 GLN A C 1
ATOM 2568 O O . GLN A 1 329 ? 0.072 -0.361 28.578 1.00 88.44 329 GLN A O 1
ATOM 2573 N N . VAL A 1 330 ? 1.598 -0.485 26.935 1.00 89.19 330 VAL A N 1
ATOM 2574 C CA . VAL A 1 330 ? 1.356 -1.904 26.597 1.00 89.19 330 VAL A CA 1
ATOM 2575 C C . VAL A 1 330 ? 1.809 -2.846 27.722 1.00 89.19 330 VAL A C 1
ATOM 2577 O O . VAL A 1 330 ? 1.095 -3.801 28.028 1.00 89.19 330 VAL A O 1
ATOM 2580 N N . PHE A 1 331 ? 2.950 -2.591 28.375 1.00 84.25 331 PHE A N 1
ATOM 2581 C CA . PHE A 1 331 ? 3.416 -3.406 29.510 1.00 84.25 331 PHE A CA 1
ATOM 2582 C C . PHE A 1 331 ? 2.493 -3.284 30.728 1.00 84.25 331 PHE A C 1
ATOM 2584 O O . PHE A 1 331 ? 2.118 -4.305 31.308 1.00 84.25 331 PHE A O 1
ATOM 2591 N N . GLU A 1 332 ? 2.059 -2.066 31.069 1.00 84.44 332 GLU A N 1
ATOM 2592 C CA . GLU A 1 332 ? 1.037 -1.844 32.101 1.00 84.44 332 GLU A CA 1
ATOM 2593 C C . GLU A 1 332 ? -0.305 -2.479 31.705 1.00 84.44 332 GLU A C 1
ATOM 2595 O O . GLU A 1 332 ? -0.975 -3.113 32.524 1.00 84.44 332 GLU A O 1
ATOM 2600 N N . TYR A 1 333 ? -0.702 -2.367 30.436 1.00 86.00 333 TYR A N 1
ATOM 2601 C CA . TYR A 1 333 ? -1.940 -2.949 29.931 1.00 86.00 333 TYR A CA 1
ATOM 2602 C C . TYR A 1 333 ? -1.958 -4.479 30.042 1.00 86.00 333 TYR A C 1
ATOM 2604 O O . TYR A 1 333 ? -2.954 -5.034 30.498 1.00 86.00 333 TYR A O 1
ATOM 2612 N N . LEU A 1 334 ? -0.862 -5.161 29.710 1.00 84.56 334 LEU A N 1
ATOM 2613 C CA . LEU A 1 334 ? -0.758 -6.625 29.781 1.00 84.56 334 LEU A CA 1
ATOM 2614 C C . LEU A 1 334 ? -0.354 -7.155 31.173 1.00 84.56 334 LEU A C 1
ATOM 2616 O O . LEU A 1 334 ? -0.050 -8.339 31.300 1.00 84.56 334 LEU A O 1
ATOM 2620 N N . ASP A 1 335 ? -0.340 -6.295 32.201 1.00 80.69 335 ASP A N 1
ATOM 2621 C CA . ASP A 1 335 ? 0.027 -6.622 33.590 1.00 80.69 335 ASP A CA 1
ATOM 2622 C C . ASP A 1 335 ? 1.422 -7.282 33.714 1.00 80.69 335 ASP A C 1
ATOM 2624 O O . ASP A 1 335 ? 1.687 -8.091 34.604 1.00 80.69 335 ASP A O 1
ATOM 2628 N N . LEU A 1 336 ? 2.346 -6.906 32.821 1.00 68.31 336 LEU A N 1
ATOM 2629 C CA . LEU A 1 336 ? 3.698 -7.472 32.708 1.00 68.31 336 LEU A CA 1
ATOM 2630 C C . LEU A 1 336 ? 4.720 -6.871 33.695 1.00 68.31 336 LEU A C 1
ATOM 2632 O O . LEU A 1 336 ? 5.887 -7.266 33.692 1.00 68.31 336 LEU A O 1
ATOM 2636 N N . GLY A 1 337 ? 4.281 -5.946 34.552 1.00 63.53 337 GLY A N 1
ATOM 2637 C CA . GLY A 1 337 ? 5.113 -5.237 35.526 1.00 63.53 337 GLY A CA 1
ATOM 2638 C C . GLY A 1 337 ? 5.896 -4.057 34.938 1.00 63.53 337 GLY A C 1
ATOM 2639 O O . GLY A 1 337 ? 5.823 -3.759 33.747 1.00 63.53 337 GLY A O 1
ATOM 2640 N N . GLU A 1 338 ? 6.655 -3.366 35.793 1.00 55.50 338 GLU A N 1
ATOM 2641 C CA . GLU A 1 338 ? 7.528 -2.268 35.365 1.00 55.50 338 GLU A CA 1
ATOM 2642 C C . GLU A 1 338 ? 8.751 -2.807 34.611 1.00 55.50 338 GLU A C 1
ATOM 2644 O O . GLU A 1 338 ? 9.613 -3.480 35.185 1.00 55.50 338 GLU A O 1
ATOM 2649 N N . ILE A 1 339 ? 8.866 -2.463 33.327 1.00 54.66 339 ILE A N 1
ATOM 2650 C CA . ILE A 1 339 ? 10.091 -2.671 32.553 1.00 54.66 339 ILE A CA 1
ATOM 2651 C C . ILE A 1 339 ? 10.974 -1.425 32.631 1.00 54.66 339 ILE A C 1
ATOM 2653 O O . ILE A 1 339 ? 10.533 -0.298 32.419 1.00 54.66 339 ILE A O 1
ATOM 2657 N N . ASN A 1 340 ? 12.267 -1.638 32.874 1.00 54.28 340 ASN A N 1
ATOM 2658 C CA . ASN A 1 340 ? 13.278 -0.607 32.676 1.00 54.28 340 ASN A CA 1
ATOM 2659 C C . ASN A 1 340 ? 13.322 -0.256 31.182 1.00 54.28 340 ASN A C 1
ATOM 2661 O O . ASN A 1 340 ? 13.822 -1.050 30.397 1.00 54.28 340 ASN A O 1
ATOM 2665 N N . LEU A 1 341 ? 12.826 0.921 30.794 1.00 49.41 341 LEU A N 1
ATOM 2666 C CA . LEU A 1 341 ? 12.749 1.409 29.405 1.00 49.41 341 LEU A CA 1
ATOM 2667 C C . LEU A 1 341 ? 14.006 1.122 28.555 1.00 49.41 341 LEU A C 1
ATOM 2669 O O . LEU A 1 341 ? 13.898 0.766 27.384 1.00 49.41 341 LEU A O 1
ATOM 2673 N N . ASN A 1 342 ? 15.201 1.166 29.157 1.00 52.53 342 ASN A N 1
ATOM 2674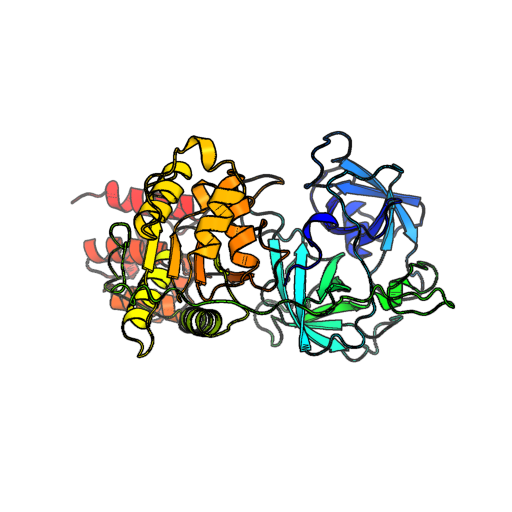 C CA . ASN A 1 342 ? 16.467 0.847 28.484 1.00 52.53 342 ASN A CA 1
ATOM 2675 C C . ASN A 1 342 ? 16.570 -0.610 27.969 1.00 52.53 342 ASN A C 1
ATOM 2677 O O . ASN A 1 342 ? 17.464 -0.909 27.179 1.00 52.53 342 ASN A O 1
ATOM 2681 N N . SER A 1 343 ? 15.692 -1.527 28.398 1.00 50.41 343 SER A N 1
ATOM 2682 C CA . SER A 1 343 ? 15.622 -2.915 27.926 1.00 50.41 343 SER A CA 1
ATOM 2683 C C . SER A 1 343 ? 14.542 -3.171 26.866 1.00 50.41 343 SER A C 1
ATOM 2685 O O . SER A 1 343 ? 14.514 -4.273 26.321 1.00 50.41 343 SER A O 1
ATOM 2687 N N . LEU A 1 344 ? 13.731 -2.179 26.468 1.00 51.16 344 LEU A N 1
ATOM 2688 C CA . LEU A 1 344 ? 12.826 -2.282 25.299 1.00 51.16 344 LEU A CA 1
ATOM 2689 C C . LEU A 1 344 ? 13.577 -2.454 23.965 1.00 51.16 344 LEU A C 1
ATOM 2691 O O . LEU A 1 344 ? 13.039 -2.961 22.978 1.00 51.16 344 LEU A O 1
ATOM 2695 N N . ILE A 1 345 ? 14.858 -2.083 23.968 1.00 51.16 345 ILE A N 1
ATOM 2696 C CA . ILE A 1 345 ? 15.825 -2.325 22.892 1.00 51.16 345 ILE A CA 1
ATOM 2697 C C . ILE A 1 345 ? 16.064 -3.841 22.699 1.00 51.16 345 ILE A C 1
ATOM 2699 O O . ILE A 1 345 ? 16.400 -4.283 21.600 1.00 51.16 345 ILE A O 1
ATOM 2703 N N . SER A 1 346 ? 15.860 -4.664 23.738 1.00 57.69 346 SER A N 1
ATOM 2704 C CA . SER A 1 346 ? 16.030 -6.121 23.659 1.00 57.69 346 SER A CA 1
ATOM 2705 C C . SER A 1 346 ? 14.911 -6.806 22.863 1.00 57.69 346 SER A C 1
ATOM 2707 O O . SER A 1 346 ? 13.746 -6.405 22.888 1.00 57.69 346 SER A O 1
ATOM 2709 N N . LEU A 1 347 ? 15.267 -7.891 22.170 1.00 59.41 347 LEU A N 1
ATOM 2710 C CA . LEU A 1 347 ? 14.295 -8.792 21.541 1.00 59.41 347 LEU A CA 1
ATOM 2711 C C . LEU A 1 347 ? 13.399 -9.473 22.591 1.00 59.41 347 LEU A C 1
ATOM 2713 O O . LEU A 1 347 ? 12.225 -9.725 22.322 1.00 59.41 347 LEU A O 1
ATOM 2717 N N . ASP A 1 348 ? 13.934 -9.697 23.793 1.00 60.56 348 ASP A N 1
ATOM 2718 C CA . ASP A 1 348 ? 13.273 -10.407 24.890 1.00 60.56 348 ASP A CA 1
ATOM 2719 C C . ASP A 1 348 ? 12.013 -9.681 25.382 1.00 60.56 348 ASP A C 1
ATOM 2721 O O . ASP A 1 348 ? 10.987 -10.318 25.607 1.00 60.56 348 ASP A O 1
ATOM 2725 N N . ALA A 1 349 ? 12.036 -8.344 25.469 1.00 65.50 349 ALA A N 1
ATOM 2726 C CA . ALA A 1 349 ? 10.862 -7.555 25.856 1.00 65.50 349 ALA A CA 1
ATOM 2727 C C . ALA A 1 349 ? 9.708 -7.681 24.838 1.00 65.50 349 ALA A C 1
ATOM 2729 O O . ALA A 1 349 ? 8.544 -7.818 25.212 1.00 65.50 349 ALA A O 1
ATOM 2730 N N . LYS A 1 350 ? 10.021 -7.700 23.536 1.00 69.69 350 LYS A N 1
ATOM 2731 C CA . LYS A 1 350 ? 9.018 -7.851 22.464 1.00 69.69 350 LYS A CA 1
ATOM 2732 C C . LYS A 1 350 ? 8.471 -9.277 22.412 1.00 69.69 350 LYS A C 1
ATOM 2734 O O . LYS A 1 350 ? 7.267 -9.465 22.255 1.00 69.69 350 LYS A O 1
ATOM 2739 N N . ALA A 1 351 ? 9.338 -10.271 22.605 1.00 70.94 351 ALA A N 1
ATOM 2740 C CA . ALA A 1 351 ? 8.935 -11.665 22.759 1.00 70.94 351 ALA A CA 1
ATOM 2741 C C . ALA A 1 351 ? 8.056 -11.876 24.007 1.00 70.94 351 ALA A C 1
ATOM 2743 O O . ALA A 1 351 ? 7.124 -12.674 23.954 1.00 70.94 351 ALA A O 1
ATOM 2744 N N . ALA A 1 352 ? 8.290 -11.131 25.095 1.00 73.00 352 ALA A N 1
ATOM 2745 C CA . ALA A 1 352 ? 7.443 -11.156 26.285 1.00 73.00 352 ALA A CA 1
ATOM 2746 C C . ALA A 1 352 ? 6.037 -10.587 26.024 1.00 73.00 352 ALA A C 1
ATOM 2748 O O . ALA A 1 352 ? 5.069 -11.216 26.448 1.00 73.00 352 ALA A O 1
ATOM 2749 N N . ILE A 1 353 ? 5.905 -9.474 25.281 1.00 82.50 353 ILE A N 1
ATOM 2750 C CA . ILE A 1 353 ? 4.590 -8.960 24.844 1.00 82.50 353 ILE A CA 1
ATOM 2751 C C . ILE A 1 353 ? 3.858 -10.024 24.026 1.00 82.50 353 ILE A C 1
ATOM 2753 O O . ILE A 1 353 ? 2.763 -10.432 24.390 1.00 82.50 353 ILE A O 1
ATOM 2757 N N . ILE A 1 354 ? 4.459 -10.510 22.936 1.00 84.19 354 ILE A N 1
ATOM 2758 C CA . ILE A 1 354 ? 3.798 -11.481 22.052 1.00 84.19 354 ILE A CA 1
ATOM 2759 C C . ILE A 1 354 ? 3.471 -12.781 22.806 1.00 84.19 354 ILE A C 1
ATOM 2761 O O . ILE A 1 354 ? 2.377 -13.327 22.677 1.00 84.19 354 ILE A O 1
ATOM 2765 N N . GLY A 1 355 ? 4.383 -13.242 23.664 1.00 81.75 355 GLY A N 1
ATOM 2766 C CA . GLY A 1 355 ? 4.208 -14.431 24.490 1.00 81.75 355 GLY A CA 1
ATOM 2767 C C . GLY A 1 355 ? 3.130 -14.309 25.572 1.00 81.75 355 GLY A C 1
ATOM 2768 O O . GLY A 1 355 ? 2.637 -15.347 26.025 1.00 81.75 355 GLY A O 1
ATOM 2769 N N . SER A 1 356 ? 2.735 -13.097 25.981 1.00 83.88 356 SER A N 1
ATOM 2770 C CA . SER A 1 356 ? 1.672 -12.868 26.972 1.00 83.88 356 SER A CA 1
ATOM 2771 C C . SER A 1 356 ? 0.275 -12.702 26.369 1.00 83.88 356 SER A C 1
ATOM 2773 O O . SER A 1 356 ? -0.706 -12.750 27.111 1.00 83.88 356 SER A O 1
ATOM 2775 N N . LEU A 1 357 ? 0.153 -12.615 25.038 1.00 87.19 357 LEU A N 1
ATOM 2776 C CA . LEU A 1 357 ? -1.121 -12.586 24.308 1.00 87.19 357 LEU A CA 1
ATOM 2777 C C . LEU A 1 357 ? -1.824 -13.961 24.336 1.00 87.19 357 LEU A C 1
ATOM 2779 O O . LEU A 1 357 ? -1.961 -14.641 23.320 1.00 87.19 357 LEU A O 1
ATOM 2783 N N . LYS A 1 358 ? -2.260 -14.393 25.528 1.00 84.00 358 LYS A N 1
ATOM 2784 C CA . LYS A 1 358 ? -2.940 -15.681 25.771 1.00 84.00 358 LYS A CA 1
ATOM 2785 C C . LYS A 1 358 ? -4.409 -15.709 25.335 1.00 84.00 358 LYS A C 1
ATOM 2787 O O . LYS A 1 358 ? -4.990 -16.787 25.270 1.00 84.00 358 LYS A O 1
ATOM 2792 N N . GLY A 1 359 ? -4.985 -14.543 25.061 1.00 87.12 359 GLY A N 1
ATOM 2793 C CA . GLY A 1 359 ? -6.342 -14.355 24.555 1.00 87.12 359 GLY A CA 1
ATOM 2794 C C . GLY A 1 359 ? -6.356 -13.582 23.238 1.00 87.12 359 GLY A C 1
ATOM 2795 O O . GLY A 1 359 ? -5.317 -13.300 22.637 1.00 87.12 359 GLY A O 1
ATOM 2796 N N . ARG A 1 360 ? -7.556 -13.221 22.799 1.00 91.38 360 ARG A N 1
ATOM 2797 C CA . ARG A 1 360 ? -7.837 -12.511 21.554 1.00 91.38 360 ARG A CA 1
ATOM 2798 C C . ARG A 1 360 ? -7.934 -11.004 21.804 1.00 91.38 360 ARG A C 1
ATOM 2800 O O . ARG A 1 360 ? -9.028 -10.437 21.875 1.00 91.38 360 ARG A O 1
ATOM 2807 N N . TYR A 1 361 ? -6.785 -10.357 21.977 1.00 94.19 361 TYR A N 1
ATOM 2808 C CA . TYR A 1 361 ? -6.713 -8.911 22.202 1.00 94.19 361 TYR A CA 1
ATOM 2809 C C . TYR A 1 361 ? -6.853 -8.132 20.890 1.00 94.19 361 TYR A C 1
ATOM 2811 O O . TYR A 1 361 ? -6.420 -8.592 19.834 1.00 94.19 361 TYR A O 1
ATOM 2819 N N . LEU A 1 362 ? -7.420 -6.931 20.960 1.00 96.25 362 LEU A N 1
ATOM 2820 C CA . LEU A 1 362 ? -7.486 -5.996 19.842 1.00 96.25 362 LEU A CA 1
ATOM 2821 C C . LEU A 1 362 ? -6.629 -4.764 20.138 1.00 96.25 362 LEU A C 1
ATOM 2823 O O . LEU A 1 362 ? -6.950 -3.981 21.030 1.00 96.25 362 LEU A O 1
ATOM 2827 N N . PHE A 1 363 ? -5.565 -4.588 19.364 1.00 97.44 363 PHE A N 1
ATOM 2828 C CA . PHE A 1 363 ? -4.760 -3.372 19.343 1.00 97.44 363 PHE A CA 1
ATOM 2829 C C . PHE A 1 363 ? -5.280 -2.454 18.235 1.00 97.44 363 PHE A C 1
ATOM 2831 O O . PHE A 1 363 ? -5.553 -2.917 17.129 1.00 97.44 363 PHE A O 1
ATOM 2838 N N . ILE A 1 364 ? -5.422 -1.163 18.523 1.00 98.06 364 ILE A N 1
ATOM 2839 C CA . ILE A 1 364 ? -5.757 -0.135 17.537 1.00 98.06 364 ILE A CA 1
ATOM 2840 C C . ILE A 1 364 ? -4.703 0.962 17.632 1.00 98.06 364 ILE A C 1
ATOM 2842 O O . ILE A 1 364 ? -4.604 1.641 18.652 1.00 98.06 364 ILE A O 1
ATOM 2846 N N . LEU A 1 365 ? -3.901 1.091 16.577 1.00 97.75 365 LEU A N 1
ATOM 2847 C CA . LEU A 1 365 ? -2.833 2.077 16.446 1.00 97.75 365 LEU A CA 1
ATOM 2848 C C . LEU A 1 365 ? -3.294 3.151 15.460 1.00 97.75 365 LEU A C 1
ATOM 2850 O O . LEU A 1 365 ? -3.190 2.986 14.243 1.00 97.75 365 LEU A O 1
ATOM 2854 N N . ASP A 1 366 ? -3.868 4.223 15.990 1.00 97.06 366 ASP A N 1
ATOM 2855 C CA . ASP A 1 366 ? -4.448 5.303 15.198 1.00 97.06 366 ASP A CA 1
ATOM 2856 C C . ASP A 1 366 ? -3.381 6.368 14.891 1.00 97.06 366 ASP A C 1
ATOM 2858 O O . ASP A 1 366 ? -2.633 6.776 15.780 1.00 97.06 366 ASP A O 1
ATOM 2862 N N . GLY A 1 367 ? -3.277 6.804 13.633 1.00 94.94 367 GLY A N 1
ATOM 2863 C CA . GLY A 1 367 ? -2.375 7.884 13.221 1.00 94.94 367 GLY A CA 1
ATOM 2864 C C . GLY A 1 367 ? -0.889 7.532 13.161 1.00 94.94 367 GLY A C 1
ATOM 2865 O O . GLY A 1 367 ? -0.051 8.392 13.438 1.00 94.94 367 GLY A O 1
ATOM 2866 N N . ILE A 1 368 ? -0.524 6.290 12.815 1.00 95.44 368 ILE A N 1
ATOM 2867 C CA . ILE A 1 368 ? 0.888 5.853 12.815 1.00 95.44 368 ILE A CA 1
ATOM 2868 C C . ILE A 1 368 ? 1.768 6.643 11.820 1.00 95.44 368 ILE A C 1
ATOM 2870 O O . ILE A 1 368 ? 2.996 6.586 11.902 1.00 95.44 368 ILE A O 1
ATOM 2874 N N . GLU A 1 369 ? 1.166 7.420 10.909 1.00 92.62 369 GLU A N 1
ATOM 2875 C CA . GLU A 1 369 ? 1.878 8.291 9.971 1.00 92.62 369 GLU A CA 1
ATOM 2876 C C . GLU A 1 369 ? 2.916 9.201 10.652 1.00 92.62 369 GLU A C 1
ATOM 2878 O O . GLU A 1 369 ? 3.996 9.413 10.101 1.00 92.62 369 GLU A O 1
ATOM 2883 N N . VAL A 1 370 ? 2.660 9.685 11.872 1.00 93.25 370 VAL A N 1
ATOM 2884 C CA . VAL A 1 370 ? 3.579 10.598 12.579 1.00 93.25 370 VAL A CA 1
ATOM 2885 C C . VAL A 1 370 ? 4.905 9.939 12.983 1.00 93.25 370 VAL A C 1
ATOM 2887 O O . VAL A 1 370 ? 5.879 10.642 13.244 1.00 93.25 370 VAL A O 1
ATOM 2890 N N . VAL A 1 371 ? 4.961 8.601 13.004 1.00 94.50 371 VAL A N 1
ATOM 2891 C CA . VAL A 1 371 ? 6.187 7.812 13.215 1.00 94.50 371 VAL A CA 1
ATOM 2892 C C . VAL A 1 371 ? 6.665 7.101 11.939 1.00 94.50 371 VAL A C 1
ATOM 2894 O O . VAL A 1 371 ? 7.629 6.335 11.999 1.00 94.50 371 VAL A O 1
ATOM 2897 N N . GLN A 1 372 ? 6.064 7.382 10.776 1.00 94.81 372 GLN A N 1
ATOM 2898 C CA . GLN A 1 372 ? 6.537 6.948 9.454 1.00 94.81 372 GLN A CA 1
ATOM 2899 C C . GLN A 1 372 ? 7.277 8.066 8.702 1.00 94.81 372 GLN A C 1
ATOM 2901 O O . GLN A 1 372 ? 7.026 9.258 8.878 1.00 94.81 372 GLN A O 1
ATOM 2906 N N . HIS A 1 373 ? 8.165 7.674 7.790 1.00 91.69 373 HIS A N 1
ATOM 2907 C CA . HIS A 1 373 ? 8.745 8.578 6.803 1.00 91.69 373 HIS A CA 1
ATOM 2908 C C . HIS A 1 373 ? 7.647 9.105 5.862 1.00 91.69 373 HIS A C 1
ATOM 2910 O O . HIS A 1 373 ? 6.967 8.334 5.186 1.00 91.69 373 HIS A O 1
ATOM 2916 N N . GLN A 1 374 ? 7.491 10.431 5.800 1.00 84.31 374 GLN A N 1
ATOM 2917 C CA . GLN A 1 374 ? 6.430 11.100 5.029 1.00 84.31 374 GLN A CA 1
ATOM 2918 C C . GLN A 1 374 ? 6.804 11.425 3.573 1.00 84.31 374 GLN A C 1
ATOM 2920 O O . GLN A 1 374 ? 5.959 11.891 2.813 1.00 84.31 374 GLN A O 1
ATOM 2925 N N . SER A 1 375 ? 8.052 11.194 3.158 1.00 83.19 375 SER A N 1
ATOM 2926 C CA . SER A 1 375 ? 8.511 11.435 1.784 1.00 83.19 375 SER A CA 1
ATOM 2927 C C . SER A 1 375 ? 9.829 10.714 1.479 1.00 83.19 375 SER A C 1
ATOM 2929 O O . SER A 1 375 ? 10.498 10.201 2.378 1.00 83.19 375 SER A O 1
ATOM 2931 N N . GLY A 1 376 ? 10.215 10.707 0.199 1.00 84.94 376 GLY A N 1
ATOM 2932 C CA . GLY A 1 376 ? 11.465 10.109 -0.277 1.00 84.94 376 GLY A CA 1
ATOM 2933 C C . GLY A 1 376 ? 11.414 8.584 -0.393 1.00 84.94 376 GLY A C 1
ATOM 2934 O O . GLY A 1 376 ? 10.353 7.973 -0.324 1.00 84.94 376 GLY A O 1
ATOM 2935 N N . ASP A 1 377 ? 12.581 7.969 -0.578 1.00 86.38 377 ASP A N 1
ATOM 2936 C CA . ASP A 1 377 ? 12.717 6.524 -0.827 1.00 86.38 377 ASP A CA 1
ATOM 2937 C C . ASP A 1 377 ? 12.224 5.640 0.333 1.00 86.38 377 ASP A C 1
ATOM 2939 O O . ASP A 1 377 ? 11.785 4.503 0.128 1.00 86.38 377 ASP A O 1
ATOM 2943 N N . ASP A 1 378 ? 12.287 6.181 1.550 1.00 89.31 378 ASP A N 1
ATOM 2944 C CA . ASP A 1 378 ? 11.860 5.518 2.778 1.00 89.31 378 ASP A CA 1
ATOM 2945 C C . ASP A 1 378 ? 10.368 5.740 3.085 1.00 89.31 378 ASP A C 1
ATOM 2947 O O . ASP A 1 378 ? 9.891 5.205 4.080 1.00 89.31 378 ASP A O 1
ATOM 2951 N N . TYR A 1 379 ? 9.621 6.496 2.262 1.00 88.94 379 TYR A N 1
ATOM 2952 C CA . TYR A 1 379 ? 8.194 6.794 2.469 1.00 88.94 379 TYR A CA 1
ATOM 2953 C C . TYR A 1 379 ? 7.387 5.554 2.886 1.00 88.94 379 TYR A C 1
ATOM 2955 O O . TYR A 1 379 ? 7.510 4.501 2.268 1.00 88.94 379 TYR A O 1
ATOM 2963 N N . GLY A 1 380 ? 6.578 5.668 3.942 1.00 89.50 380 GLY A N 1
ATOM 2964 C CA . GLY A 1 380 ? 5.786 4.556 4.486 1.00 89.50 380 GLY A CA 1
ATOM 2965 C C . GLY A 1 380 ? 6.560 3.547 5.349 1.00 89.50 380 GLY A C 1
ATOM 2966 O O . GLY A 1 380 ? 5.933 2.708 5.996 1.00 89.50 380 GLY A O 1
ATOM 2967 N N . LEU A 1 381 ? 7.892 3.632 5.445 1.00 93.69 381 LEU A N 1
ATOM 2968 C CA . LEU A 1 381 ? 8.645 2.919 6.482 1.00 93.69 381 LEU A CA 1
ATOM 2969 C C . LEU A 1 381 ? 8.527 3.625 7.835 1.00 93.69 381 LEU A C 1
ATOM 2971 O O . LEU A 1 381 ? 8.465 4.854 7.918 1.00 93.69 381 LEU A O 1
ATOM 2975 N N . LEU A 1 382 ? 8.547 2.843 8.907 1.00 95.62 382 LEU A N 1
ATOM 2976 C CA . LEU A 1 382 ? 8.589 3.307 10.287 1.00 95.62 382 LEU A CA 1
ATOM 2977 C C . LEU A 1 382 ? 9.981 3.848 10.635 1.00 95.62 382 LEU A C 1
ATOM 2979 O O . LEU A 1 382 ? 11.003 3.191 10.449 1.00 95.62 382 LEU A O 1
ATOM 2983 N N . THR A 1 383 ? 10.009 5.045 11.213 1.00 94.50 383 THR A N 1
ATOM 2984 C CA . THR A 1 383 ? 11.239 5.715 11.671 1.00 94.50 383 THR A CA 1
ATOM 2985 C C . THR A 1 383 ? 11.836 5.053 12.920 1.00 94.50 383 THR A C 1
ATOM 2987 O O . THR A 1 383 ? 13.048 5.099 13.139 1.00 94.50 383 THR A O 1
ATOM 2990 N N . ASN A 1 384 ? 10.992 4.415 13.740 1.00 91.81 384 ASN A N 1
ATOM 2991 C CA . ASN A 1 384 ? 11.380 3.718 14.961 1.00 91.81 384 ASN A CA 1
ATOM 2992 C C . ASN A 1 384 ? 11.510 2.199 14.720 1.00 91.81 384 ASN A C 1
ATOM 2994 O O . ASN A 1 384 ? 10.566 1.524 14.297 1.00 91.81 384 ASN A O 1
ATOM 2998 N N . LYS A 1 385 ? 12.692 1.650 15.025 1.00 89.06 385 LYS A N 1
ATOM 2999 C CA . LYS A 1 385 ? 13.040 0.244 14.762 1.00 89.06 385 LYS A CA 1
ATOM 3000 C C . LYS A 1 385 ? 12.362 -0.716 15.729 1.00 89.06 385 LYS A C 1
ATOM 3002 O O . LYS A 1 385 ? 12.123 -1.871 15.386 1.00 89.06 385 LYS A O 1
ATOM 3007 N N . GLU A 1 386 ? 12.069 -0.262 16.937 1.00 87.00 386 GLU A N 1
ATOM 3008 C CA . GLU A 1 386 ? 11.465 -1.042 18.003 1.00 87.00 386 GLU A CA 1
ATOM 3009 C C . GLU A 1 386 ? 9.988 -1.307 17.697 1.00 87.00 386 GLU A C 1
ATOM 3011 O O . GLU A 1 386 ? 9.558 -2.456 17.802 1.00 87.00 386 GLU A O 1
ATOM 3016 N N . LEU A 1 387 ? 9.263 -0.294 17.211 1.00 91.69 387 LEU A N 1
ATOM 3017 C CA . LEU A 1 387 ? 7.893 -0.397 16.702 1.00 91.69 387 LEU A CA 1
ATOM 3018 C C . LEU A 1 387 ? 7.818 -1.247 15.426 1.00 91.69 387 LEU A C 1
ATOM 3020 O O . LEU A 1 387 ? 6.992 -2.156 15.360 1.00 91.69 387 LEU A O 1
ATOM 3024 N N . CYS A 1 388 ? 8.721 -1.032 14.460 1.00 92.69 388 CYS A N 1
ATOM 3025 C CA . CYS A 1 388 ? 8.852 -1.902 13.282 1.00 92.69 388 CYS A CA 1
ATOM 3026 C C . CYS A 1 388 ? 9.063 -3.368 13.698 1.00 92.69 388 CYS A C 1
ATOM 3028 O O . CYS A 1 388 ? 8.315 -4.256 13.296 1.00 92.69 388 CYS A O 1
ATOM 3030 N N . SER A 1 389 ? 10.034 -3.624 14.579 1.00 89.62 389 SER A N 1
ATOM 3031 C CA . SER A 1 389 ? 10.323 -4.955 15.115 1.00 89.62 389 SER A CA 1
ATOM 3032 C C . SER A 1 389 ? 9.138 -5.560 15.870 1.00 89.62 389 SER A C 1
ATOM 3034 O O . SER A 1 389 ? 8.939 -6.765 15.768 1.00 89.62 389 SER A O 1
ATOM 3036 N N . PHE A 1 390 ? 8.356 -4.767 16.606 1.00 92.00 390 PHE A N 1
ATOM 3037 C CA . PHE A 1 390 ? 7.153 -5.235 17.293 1.00 92.00 390 PHE A CA 1
ATOM 3038 C C . PHE A 1 390 ? 6.052 -5.639 16.307 1.00 92.00 390 PHE A C 1
ATOM 3040 O O . PHE A 1 390 ? 5.585 -6.774 16.370 1.00 92.00 390 PHE A O 1
ATOM 3047 N N . LEU A 1 391 ? 5.689 -4.774 15.353 1.00 94.69 391 LEU A N 1
ATOM 3048 C CA . LEU A 1 391 ? 4.661 -5.085 14.352 1.00 94.69 391 LEU A CA 1
ATOM 3049 C C . LEU A 1 391 ? 5.068 -6.267 13.465 1.00 94.69 391 LEU A C 1
ATOM 3051 O O . LEU A 1 391 ? 4.246 -7.130 13.171 1.00 94.69 391 LEU A O 1
ATOM 3055 N N . ARG A 1 392 ? 6.352 -6.376 13.112 1.00 93.56 392 ARG A N 1
ATOM 3056 C CA . ARG A 1 392 ? 6.895 -7.528 12.380 1.00 93.56 392 ARG A CA 1
ATOM 3057 C C . ARG A 1 392 ? 6.879 -8.829 13.189 1.00 93.56 392 ARG A C 1
ATOM 3059 O O . ARG A 1 392 ? 6.808 -9.888 12.569 1.00 93.56 392 ARG A O 1
ATOM 3066 N N . SER A 1 393 ? 6.943 -8.774 14.522 1.00 91.12 393 SER A N 1
ATOM 3067 C CA . SER A 1 393 ? 6.742 -9.939 15.401 1.00 91.12 393 SER A CA 1
ATOM 3068 C C . SER A 1 393 ? 5.258 -10.273 15.580 1.00 91.12 393 SER A C 1
ATOM 3070 O O . SER A 1 393 ? 4.898 -11.442 15.577 1.00 91.12 393 SER A O 1
ATOM 3072 N N . PHE A 1 394 ? 4.385 -9.267 15.657 1.00 93.50 394 PHE A N 1
ATOM 3073 C CA . PHE A 1 394 ? 2.928 -9.444 15.695 1.00 93.50 394 PHE A CA 1
ATOM 3074 C C . PHE A 1 394 ? 2.410 -10.067 14.381 1.00 93.50 394 PHE A C 1
ATOM 3076 O O . PHE A 1 394 ? 1.591 -10.978 14.385 1.00 93.50 394 PHE A O 1
ATOM 3083 N N . ALA A 1 395 ? 2.967 -9.672 13.233 1.00 93.56 395 ALA A N 1
ATOM 3084 C CA . ALA A 1 395 ? 2.667 -10.294 11.943 1.00 93.56 395 ALA A CA 1
ATOM 3085 C C . ALA A 1 395 ? 3.171 -11.751 11.824 1.00 93.56 395 ALA A C 1
ATOM 3087 O O . ALA A 1 395 ? 2.674 -12.497 10.981 1.00 93.56 395 ALA A O 1
ATOM 3088 N N . GLN A 1 396 ? 4.133 -12.193 12.647 1.00 90.38 396 GLN A N 1
ATOM 3089 C CA . GLN A 1 396 ? 4.574 -13.599 12.667 1.00 90.38 396 GLN A CA 1
ATOM 3090 C C . GLN A 1 396 ? 3.560 -14.534 13.346 1.00 90.38 396 GLN A C 1
ATOM 3092 O O . GLN A 1 396 ? 3.628 -15.742 13.119 1.00 90.38 396 GLN A O 1
ATOM 3097 N N . GLY A 1 397 ? 2.620 -14.002 14.135 1.00 84.00 397 GLY A N 1
ATOM 3098 C CA . GLY A 1 397 ? 1.569 -14.778 14.786 1.00 84.00 397 GLY A CA 1
ATOM 3099 C C . GLY A 1 397 ? 2.040 -15.577 16.002 1.00 84.00 397 GLY A C 1
ATOM 3100 O O . GLY A 1 397 ? 2.930 -15.163 16.745 1.00 84.00 397 GLY A O 1
ATOM 3101 N N . ASN A 1 398 ? 1.442 -16.759 16.195 1.00 84.50 398 ASN A N 1
ATOM 3102 C CA . ASN A 1 398 ? 1.482 -17.567 17.431 1.00 84.50 398 ASN A CA 1
ATOM 3103 C C . ASN A 1 398 ? 0.659 -16.979 18.600 1.00 84.50 398 ASN A C 1
ATOM 3105 O O . ASN A 1 398 ? 0.830 -17.375 19.753 1.00 84.50 398 ASN A O 1
ATOM 3109 N N . HIS A 1 399 ? -0.271 -16.076 18.290 1.00 90.56 399 HIS A N 1
ATOM 3110 C CA . HIS A 1 399 ? -1.301 -15.531 19.178 1.00 90.56 399 HIS A CA 1
ATOM 3111 C C . HIS A 1 399 ? -2.640 -15.480 18.432 1.00 90.56 399 HIS A C 1
ATOM 3113 O O . HIS A 1 399 ? -2.698 -15.788 17.247 1.00 90.56 399 HIS A O 1
ATOM 3119 N N . GLN A 1 400 ? -3.716 -15.080 19.112 1.00 91.88 400 GLN A N 1
ATOM 3120 C CA . GLN A 1 400 ? -5.027 -14.839 18.482 1.00 91.88 400 GLN A CA 1
ATOM 3121 C C . GLN A 1 400 ? -5.367 -13.343 18.376 1.00 91.88 400 GLN A C 1
ATOM 3123 O O . GLN A 1 400 ? -6.409 -12.976 17.841 1.00 91.88 400 GLN A O 1
ATOM 3128 N N . SER A 1 401 ? -4.507 -12.470 18.904 1.00 95.06 401 SER A N 1
ATOM 3129 C CA . SER A 1 401 ? -4.699 -11.020 18.866 1.00 95.06 401 SER A CA 1
ATOM 3130 C C . SER A 1 401 ? -4.609 -10.439 17.458 1.00 95.06 401 SER A C 1
ATOM 3132 O O . SER A 1 401 ? -3.837 -10.927 16.634 1.00 95.06 401 SER A O 1
ATOM 3134 N N . PHE A 1 402 ? -5.326 -9.339 17.244 1.00 97.12 402 PHE A N 1
ATOM 3135 C CA . PHE A 1 402 ? -5.377 -8.578 15.996 1.00 97.12 402 PHE A CA 1
ATOM 3136 C C . PHE A 1 402 ? -4.914 -7.136 16.226 1.00 97.12 402 PHE A C 1
ATOM 3138 O O . PHE A 1 402 ? -5.143 -6.571 17.300 1.00 97.12 402 PHE A O 1
ATOM 3145 N N . CYS A 1 403 ? -4.294 -6.529 15.218 1.00 97.81 403 CYS A N 1
ATOM 3146 C CA . CYS A 1 403 ? -3.869 -5.135 15.223 1.00 97.81 403 CYS A CA 1
ATOM 3147 C C . CYS A 1 403 ? -4.503 -4.388 14.043 1.00 97.81 403 CYS A C 1
ATOM 3149 O O . CYS A 1 403 ? -4.224 -4.678 12.881 1.00 97.81 403 CYS A O 1
ATOM 3151 N N . LEU A 1 404 ? -5.350 -3.407 14.340 1.00 98.44 404 LEU A N 1
ATOM 3152 C CA . LEU A 1 404 ? -5.828 -2.441 13.362 1.00 98.44 404 LEU A CA 1
ATOM 3153 C C . LEU A 1 404 ? -4.902 -1.226 13.385 1.00 98.44 404 LEU A C 1
ATOM 3155 O O . LEU A 1 404 ? -4.688 -0.632 14.438 1.00 98.44 404 LEU A O 1
ATOM 3159 N N . VAL A 1 405 ? -4.385 -0.826 12.230 1.00 98.19 405 VAL A N 1
ATOM 3160 C CA . VAL A 1 405 ? -3.564 0.381 12.097 1.00 98.19 405 VAL A CA 1
ATOM 3161 C C . VAL A 1 405 ? -4.262 1.367 11.173 1.00 98.19 405 VAL A C 1
ATOM 3163 O O . VAL A 1 405 ? -4.783 0.960 10.136 1.00 98.19 405 VAL A O 1
ATOM 3166 N N . THR A 1 406 ? -4.258 2.658 11.501 1.00 97.31 406 THR A N 1
ATOM 3167 C CA . THR A 1 406 ? -4.649 3.709 10.550 1.00 97.31 406 THR A CA 1
ATOM 3168 C C . THR A 1 406 ? -3.421 4.509 10.119 1.00 97.31 406 THR A C 1
ATOM 3170 O O . THR A 1 406 ? -2.549 4.805 10.938 1.00 97.31 406 THR A O 1
ATOM 3173 N N . SER A 1 407 ? -3.325 4.831 8.823 1.00 94.69 407 SER A N 1
ATOM 3174 C CA . SER A 1 407 ? -2.238 5.672 8.305 1.00 94.69 407 SER A CA 1
ATOM 3175 C C . SER A 1 407 ? -2.612 6.499 7.070 1.00 94.69 407 SER A C 1
ATOM 3177 O O . SER A 1 407 ? -3.559 6.189 6.343 1.00 94.69 407 SER A O 1
ATOM 3179 N N . ARG A 1 408 ? -1.832 7.551 6.798 1.00 90.19 408 ARG A N 1
ATOM 3180 C CA . ARG A 1 408 ? -1.716 8.204 5.478 1.00 90.19 408 ARG A CA 1
ATOM 3181 C C . ARG A 1 408 ? -0.765 7.510 4.506 1.00 90.19 408 ARG A C 1
ATOM 3183 O O . ARG A 1 408 ? -0.811 7.820 3.321 1.00 90.19 408 ARG A O 1
ATOM 3190 N N . ALA A 1 409 ? 0.095 6.620 4.988 1.00 88.94 409 ALA A N 1
ATOM 3191 C CA . ALA A 1 409 ? 1.107 5.944 4.187 1.00 88.94 409 ALA A CA 1
ATOM 3192 C C . ALA A 1 409 ? 1.019 4.419 4.357 1.00 88.94 409 ALA A C 1
ATOM 3194 O O . ALA A 1 409 ? 0.812 3.957 5.483 1.00 88.94 409 ALA A O 1
ATOM 3195 N N . PRO A 1 410 ? 1.202 3.625 3.285 1.00 90.12 410 PRO A N 1
ATOM 3196 C CA . PRO A 1 410 ? 1.197 2.164 3.376 1.00 90.12 410 PRO A CA 1
ATOM 3197 C C . PRO A 1 410 ? 2.276 1.680 4.355 1.00 90.12 410 PRO A C 1
ATOM 3199 O O . PRO A 1 410 ? 3.348 2.285 4.446 1.00 90.12 410 PRO A O 1
ATOM 3202 N N . LEU A 1 411 ? 2.023 0.594 5.095 1.00 92.56 411 LEU A N 1
ATOM 3203 C CA . LEU A 1 411 ? 2.998 0.060 6.057 1.00 92.56 411 LEU A CA 1
ATOM 3204 C C . LEU A 1 411 ? 4.009 -0.830 5.328 1.00 92.56 411 LEU A C 1
ATOM 3206 O O . LEU A 1 411 ? 3.947 -2.061 5.364 1.00 92.56 411 LEU A O 1
ATOM 3210 N N . LEU A 1 412 ? 4.977 -0.193 4.668 1.00 93.06 412 LEU A N 1
ATOM 3211 C CA . LEU A 1 412 ? 5.944 -0.886 3.813 1.00 93.06 412 LEU A CA 1
ATOM 3212 C C . LEU A 1 412 ? 6.848 -1.875 4.575 1.00 93.06 412 LEU A C 1
ATOM 3214 O O . LEU A 1 412 ? 7.408 -2.781 3.958 1.00 93.06 412 LEU A O 1
ATOM 3218 N N . ASP A 1 413 ? 6.947 -1.749 5.902 1.00 94.50 413 ASP A N 1
ATOM 3219 C CA . ASP A 1 413 ? 7.608 -2.706 6.802 1.00 94.50 413 ASP A CA 1
ATOM 3220 C C . ASP A 1 413 ? 6.920 -4.076 6.899 1.00 94.50 413 ASP A C 1
ATOM 3222 O O . ASP A 1 413 ? 7.524 -5.003 7.443 1.00 94.50 413 ASP A O 1
ATOM 3226 N N . LEU A 1 414 ? 5.674 -4.211 6.429 1.00 95.44 414 LEU A N 1
ATOM 3227 C CA . LEU A 1 414 ? 4.854 -5.421 6.570 1.00 95.44 414 LEU A CA 1
ATOM 3228 C C . LEU A 1 414 ? 4.491 -6.096 5.236 1.00 95.44 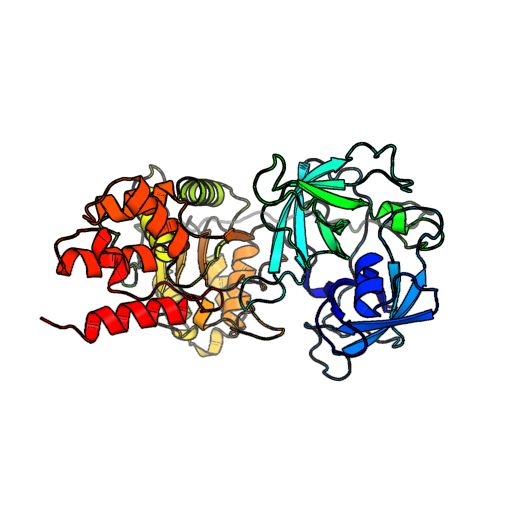414 LEU A C 1
ATOM 3230 O O . LEU A 1 414 ? 3.851 -7.147 5.244 1.00 95.44 414 LEU A O 1
ATOM 3234 N N . LEU A 1 415 ? 4.916 -5.548 4.090 1.00 92.00 415 LEU A N 1
ATOM 3235 C CA . LEU A 1 415 ? 4.572 -6.108 2.773 1.00 92.00 415 LEU A CA 1
ATOM 3236 C C . LEU A 1 415 ? 5.047 -7.553 2.568 1.00 92.00 415 LEU A C 1
ATOM 3238 O O . LEU A 1 415 ? 4.417 -8.280 1.804 1.00 92.00 415 LEU A O 1
ATOM 3242 N N . ASP A 1 416 ? 6.105 -7.977 3.263 1.00 93.19 416 ASP A N 1
ATOM 3243 C CA . ASP A 1 416 ? 6.650 -9.337 3.224 1.00 93.19 416 ASP A CA 1
ATOM 3244 C C . ASP A 1 416 ? 5.921 -10.338 4.146 1.00 93.19 416 ASP A C 1
ATOM 3246 O O . ASP A 1 416 ? 6.434 -11.432 4.384 1.00 93.19 416 ASP A O 1
ATOM 3250 N N . TYR A 1 417 ? 4.726 -9.996 4.645 1.00 94.94 417 TYR A N 1
ATOM 3251 C CA . TYR A 1 417 ? 3.866 -10.879 5.437 1.00 94.94 417 TYR A CA 1
ATOM 3252 C C . TYR A 1 417 ? 2.468 -11.034 4.827 1.00 94.94 417 TYR A C 1
ATOM 3254 O O . TYR A 1 417 ? 1.724 -10.061 4.719 1.00 94.94 417 TYR A O 1
ATOM 3262 N N . THR A 1 418 ? 2.062 -12.273 4.530 1.00 92.94 418 THR A N 1
ATOM 3263 C CA . THR A 1 418 ? 0.695 -12.593 4.054 1.00 92.94 418 THR A CA 1
ATOM 3264 C C . THR A 1 418 ? -0.377 -12.370 5.129 1.00 92.94 418 THR A C 1
ATOM 3266 O O . THR A 1 418 ? -1.542 -12.153 4.825 1.00 92.94 418 THR A O 1
ATOM 3269 N N . THR A 1 419 ? 0.041 -12.348 6.397 1.00 94.75 419 THR A N 1
ATOM 3270 C CA . THR A 1 419 ? -0.772 -12.067 7.594 1.00 94.75 419 THR A CA 1
ATOM 3271 C C . THR A 1 419 ? -1.059 -10.578 7.819 1.00 94.75 419 THR A C 1
ATOM 3273 O O . THR A 1 419 ? -1.780 -10.220 8.757 1.00 94.75 419 THR A O 1
ATOM 3276 N N . TYR A 1 420 ? -0.484 -9.711 6.979 1.00 95.44 420 TYR A N 1
ATOM 3277 C CA . TYR A 1 420 ? -0.807 -8.294 6.873 1.00 95.44 420 TYR A CA 1
ATOM 3278 C C . TYR A 1 420 ? -1.591 -8.038 5.584 1.00 95.44 420 TYR A C 1
ATOM 3280 O O . TYR A 1 420 ? -1.202 -8.512 4.516 1.00 95.44 420 TYR A O 1
ATOM 3288 N N . THR A 1 421 ? -2.652 -7.241 5.666 1.00 93.00 421 THR A N 1
ATOM 3289 C CA . THR A 1 421 ? -3.363 -6.704 4.498 1.00 93.00 421 THR A CA 1
ATOM 3290 C C . THR A 1 421 ? -3.727 -5.238 4.726 1.00 93.00 421 THR A C 1
ATOM 3292 O O . THR A 1 421 ? -3.786 -4.768 5.863 1.00 93.00 421 THR A O 1
ATOM 3295 N N . GLU A 1 422 ? -3.980 -4.494 3.657 1.00 92.56 422 GLU A N 1
ATOM 3296 C CA . GLU A 1 422 ? -4.441 -3.107 3.721 1.00 92.56 422 GLU A CA 1
ATOM 3297 C C . GLU A 1 422 ? -5.728 -2.886 2.924 1.00 92.56 422 GLU A C 1
ATOM 3299 O O . GLU A 1 422 ? -6.061 -3.646 2.016 1.00 92.56 422 GLU A O 1
ATOM 3304 N N . ARG A 1 423 ? -6.482 -1.850 3.297 1.00 92.06 423 ARG A N 1
ATOM 3305 C CA . ARG A 1 423 ? -7.655 -1.357 2.573 1.00 92.06 423 ARG A CA 1
ATOM 3306 C C . ARG A 1 423 ? -7.557 0.156 2.424 1.00 92.06 423 ARG A C 1
ATOM 3308 O O . ARG A 1 423 ? -7.418 0.870 3.421 1.00 92.06 423 ARG A O 1
ATOM 3315 N N . GLU A 1 424 ? -7.648 0.631 1.183 1.00 89.69 424 GLU A N 1
ATOM 3316 C CA . GLU A 1 424 ? -7.700 2.059 0.871 1.00 89.69 424 GLU A CA 1
ATOM 3317 C C . GLU A 1 424 ? -9.078 2.638 1.274 1.00 89.69 424 GLU A C 1
ATOM 3319 O O . GLU A 1 424 ? -10.135 2.203 0.811 1.00 89.69 424 GLU A O 1
ATOM 3324 N N . VAL A 1 425 ? -9.085 3.639 2.156 1.00 90.50 425 VAL A N 1
ATOM 3325 C CA . VAL A 1 425 ? -10.281 4.346 2.645 1.00 90.50 425 VAL A CA 1
ATOM 3326 C C . VAL A 1 425 ? -10.616 5.487 1.684 1.00 90.50 425 VAL A C 1
ATOM 3328 O O . VAL A 1 425 ? -10.579 6.657 2.045 1.00 90.50 425 VAL A O 1
ATOM 3331 N N . ASN A 1 426 ? -10.951 5.116 0.449 1.00 85.75 426 ASN A N 1
ATOM 3332 C CA . ASN A 1 426 ? -11.275 6.006 -0.672 1.00 85.75 426 ASN A CA 1
ATOM 3333 C C . ASN A 1 426 ? -12.259 7.147 -0.323 1.00 85.75 426 ASN A C 1
ATOM 3335 O O . ASN A 1 426 ? -13.026 7.016 0.630 1.00 85.75 426 ASN A O 1
ATOM 3339 N N . PRO A 1 427 ? -12.364 8.233 -1.109 1.00 87.12 427 PRO A N 1
ATOM 3340 C CA . PRO A 1 427 ? -13.436 9.221 -0.950 1.00 87.12 427 PRO A CA 1
ATOM 3341 C C . PRO A 1 427 ? -14.846 8.603 -1.006 1.00 87.12 427 PRO A C 1
ATOM 3343 O O . PRO A 1 427 ? -15.040 7.504 -1.525 1.00 87.12 427 PRO A O 1
ATOM 3346 N N . LEU A 1 428 ? -15.852 9.299 -0.466 1.00 90.81 428 LEU A N 1
ATOM 3347 C CA . LEU A 1 428 ? -17.244 8.842 -0.541 1.00 90.81 428 LEU A CA 1
ATOM 3348 C C . LEU A 1 428 ? -17.757 8.916 -1.982 1.00 90.81 428 LEU A C 1
ATOM 3350 O O . LEU A 1 428 ? -17.492 9.882 -2.704 1.00 90.81 428 LEU A O 1
ATOM 3354 N N . THR A 1 429 ? -18.571 7.940 -2.382 1.00 92.44 429 THR A N 1
ATOM 3355 C CA . THR A 1 429 ? -19.292 7.996 -3.656 1.00 92.44 429 THR A CA 1
ATOM 3356 C C . THR A 1 429 ? -20.229 9.207 -3.709 1.00 92.44 429 THR A C 1
ATOM 3358 O O . THR A 1 429 ? -20.648 9.766 -2.693 1.00 92.44 429 THR A O 1
ATOM 3361 N N . ILE A 1 430 ? -20.641 9.587 -4.922 1.00 94.31 430 ILE A N 1
ATOM 3362 C CA . ILE A 1 430 ? -21.594 10.687 -5.153 1.00 94.31 430 ILE A CA 1
ATOM 3363 C C . ILE A 1 430 ? -22.891 10.504 -4.340 1.00 94.31 430 ILE A C 1
ATOM 3365 O O . ILE A 1 430 ? -23.455 11.483 -3.847 1.00 94.31 430 ILE A O 1
ATOM 3369 N N . GLN A 1 431 ? -23.349 9.260 -4.169 1.00 94.00 431 GLN A N 1
ATOM 3370 C CA . GLN A 1 431 ? -24.562 8.929 -3.418 1.00 94.00 431 GLN A CA 1
ATOM 3371 C C . GLN A 1 431 ? -24.341 9.020 -1.901 1.00 94.00 431 GLN A C 1
ATOM 3373 O O . GLN A 1 431 ? -25.115 9.695 -1.218 1.00 94.00 431 GLN A O 1
ATOM 3378 N N . GLU A 1 432 ? -23.267 8.417 -1.378 1.00 94.38 432 GLU A N 1
ATOM 3379 C CA . GLU A 1 432 ? -22.910 8.504 0.045 1.00 94.38 432 GLU A CA 1
ATOM 3380 C C . GLU A 1 432 ? -22.655 9.957 0.468 1.00 94.38 432 GLU A C 1
ATOM 3382 O O . GLU A 1 432 ? -23.237 10.430 1.441 1.00 94.38 432 GLU A O 1
ATOM 3387 N N . GLY A 1 433 ? -21.856 10.707 -0.297 1.00 94.62 433 GLY A N 1
ATOM 3388 C CA . GLY A 1 433 ? -21.566 12.113 -0.014 1.00 94.62 433 GLY A CA 1
ATOM 3389 C C . GLY A 1 433 ? -22.820 12.994 -0.030 1.00 94.62 433 GLY A C 1
ATOM 3390 O O . GLY A 1 433 ? -22.971 13.878 0.813 1.00 94.62 433 GLY A O 1
ATOM 3391 N N . SER A 1 434 ? -23.771 12.721 -0.932 1.00 95.69 434 SER A N 1
ATOM 3392 C CA . SER A 1 434 ? -25.039 13.461 -0.984 1.00 95.69 434 SER A CA 1
ATOM 3393 C C . SER A 1 434 ? -25.920 13.142 0.222 1.00 95.69 434 SER A C 1
ATOM 3395 O O . SER A 1 434 ? -26.513 14.051 0.803 1.00 95.69 434 SER A O 1
ATOM 3397 N N . SER A 1 435 ? -25.969 11.872 0.637 1.00 95.81 435 SER A N 1
ATOM 3398 C CA . SER A 1 435 ? -26.665 11.443 1.856 1.00 95.81 435 SER A CA 1
ATOM 3399 C C . SER A 1 435 ? -26.027 12.050 3.111 1.00 95.81 435 SER A C 1
ATOM 3401 O O . SER A 1 435 ? -26.745 12.546 3.978 1.00 95.81 435 SER A O 1
ATOM 3403 N N . LEU A 1 436 ? -24.692 12.125 3.177 1.00 95.12 436 LEU A N 1
ATOM 3404 C CA . LEU A 1 436 ? -23.963 12.772 4.271 1.00 95.12 436 LEU A CA 1
ATOM 3405 C C . LEU A 1 436 ? -24.342 14.254 4.390 1.00 95.12 436 LEU A C 1
ATOM 3407 O O . LEU A 1 436 ? -24.728 14.696 5.471 1.00 95.12 436 LEU A O 1
ATOM 3411 N N . LEU A 1 437 ? -24.317 15.009 3.285 1.00 95.81 437 LEU A N 1
ATOM 3412 C CA . LEU A 1 437 ? -24.741 16.415 3.276 1.00 95.81 437 LEU A CA 1
ATOM 3413 C C . LEU A 1 437 ? -26.199 16.581 3.756 1.00 95.81 437 LEU A C 1
ATOM 3415 O O . LEU A 1 437 ? -26.482 17.486 4.542 1.00 95.81 437 LEU A O 1
ATOM 3419 N N . GLN A 1 438 ? -27.118 15.703 3.334 1.00 95.19 438 GLN A N 1
ATOM 3420 C CA . GLN A 1 438 ? -28.525 15.740 3.767 1.00 95.19 438 GLN A CA 1
ATOM 3421 C C . GLN A 1 438 ? -28.688 15.450 5.261 1.00 95.19 438 GLN A C 1
ATOM 3423 O O . GLN A 1 438 ? -29.391 16.188 5.951 1.00 95.19 438 GLN A O 1
ATOM 3428 N N . GLN A 1 439 ? -28.031 14.407 5.773 1.00 95.19 439 GLN A N 1
ATOM 3429 C CA . GLN A 1 439 ? -28.101 14.027 7.188 1.00 95.19 439 GLN A CA 1
ATOM 3430 C C . GLN A 1 439 ? -27.440 15.066 8.100 1.00 95.19 439 GLN A C 1
ATOM 3432 O O . GLN A 1 439 ? -27.923 15.312 9.203 1.00 95.19 439 GLN A O 1
ATOM 3437 N N . LEU A 1 440 ? -26.398 15.747 7.615 1.00 94.19 440 LEU A N 1
ATOM 3438 C CA . LEU A 1 440 ? -25.818 16.913 8.278 1.00 94.19 440 LEU A CA 1
ATOM 3439 C C . LEU A 1 440 ? -26.702 18.172 8.177 1.00 94.19 440 LEU A C 1
ATOM 3441 O O . LEU A 1 440 ? -26.364 19.182 8.783 1.00 94.19 440 LEU A O 1
ATOM 3445 N N . GLY A 1 441 ? -27.839 18.143 7.473 1.00 94.31 441 GLY A N 1
ATOM 3446 C CA . GLY A 1 441 ? -28.841 19.218 7.461 1.00 94.31 441 GLY A CA 1
ATOM 3447 C C . GLY A 1 441 ? -28.786 20.181 6.269 1.00 94.31 441 GLY A C 1
ATOM 3448 O O . GLY A 1 441 ? -29.534 21.167 6.254 1.00 94.31 441 GLY A O 1
ATOM 3449 N N . VAL A 1 442 ? -27.956 19.907 5.256 1.00 96.06 442 VAL A N 1
ATOM 3450 C CA . VAL A 1 442 ? -27.881 20.721 4.033 1.00 96.06 442 VAL A CA 1
ATOM 3451 C C . VAL A 1 442 ? -29.146 20.532 3.190 1.00 96.06 442 VAL A C 1
ATOM 3453 O O . VAL A 1 442 ? -29.579 19.423 2.884 1.00 96.06 442 VAL A O 1
ATOM 3456 N N . LYS A 1 443 ? -29.747 21.652 2.790 1.00 95.00 443 LYS A N 1
ATOM 3457 C CA . LYS A 1 443 ? -31.029 21.751 2.089 1.00 95.00 443 LYS A CA 1
ATOM 3458 C C . LYS A 1 443 ? -30.787 22.040 0.613 1.00 95.00 443 LYS A C 1
ATOM 3460 O O . LYS A 1 443 ? -30.282 23.104 0.253 1.00 95.00 443 LYS A O 1
ATOM 3465 N N . GLY A 1 444 ? -31.198 21.119 -0.247 1.00 93.06 444 GLY A N 1
ATOM 3466 C CA . GLY A 1 444 ? -31.031 21.220 -1.692 1.00 93.06 444 GLY A CA 1
ATOM 3467 C C . GLY A 1 444 ? -31.820 20.150 -2.434 1.00 93.06 444 GLY A C 1
ATOM 3468 O O . GLY A 1 444 ? -32.415 19.269 -1.820 1.00 93.06 444 GLY A O 1
ATOM 3469 N N . THR A 1 445 ? -31.819 20.218 -3.763 1.00 95.12 445 THR A N 1
ATOM 3470 C CA . THR A 1 445 ? -32.213 19.075 -4.597 1.00 95.12 445 THR A CA 1
ATOM 3471 C C . THR A 1 445 ? -31.077 18.052 -4.622 1.00 95.12 445 THR A C 1
ATOM 3473 O O . THR A 1 445 ? -29.912 18.440 -4.519 1.00 95.12 445 THR A O 1
ATOM 3476 N N . ASN A 1 446 ? -31.386 16.764 -4.820 1.00 93.69 446 ASN A N 1
ATOM 3477 C CA . ASN A 1 446 ? -30.363 15.713 -4.934 1.00 93.69 446 ASN A CA 1
ATOM 3478 C C . ASN A 1 446 ? -29.294 16.085 -5.972 1.00 93.69 446 ASN A C 1
ATOM 3480 O O . ASN A 1 446 ? -28.121 16.130 -5.635 1.00 93.69 446 ASN A O 1
ATOM 3484 N N . ALA A 1 447 ? -29.701 16.506 -7.174 1.00 94.62 447 ALA A N 1
ATOM 3485 C CA . ALA A 1 447 ? -28.777 16.927 -8.230 1.00 94.62 447 ALA A CA 1
ATOM 3486 C C . ALA A 1 447 ? -27.822 18.070 -7.820 1.00 94.62 447 ALA A C 1
ATOM 3488 O O . ALA A 1 447 ? -26.680 18.095 -8.268 1.00 94.62 447 ALA A O 1
ATOM 3489 N N . ALA A 1 448 ? -28.256 19.009 -6.969 1.00 94.94 448 ALA A N 1
ATOM 3490 C CA . ALA A 1 448 ? -27.388 20.083 -6.479 1.00 94.94 448 ALA A CA 1
ATOM 3491 C C . ALA A 1 448 ? -26.387 19.585 -5.422 1.00 94.94 448 ALA A C 1
ATOM 3493 O O . ALA A 1 448 ? -25.254 20.053 -5.387 1.00 94.94 448 ALA A O 1
ATOM 3494 N N . LEU A 1 449 ? -26.790 18.628 -4.584 1.00 96.19 449 LEU A N 1
ATOM 3495 C CA . LEU A 1 449 ? -25.919 17.998 -3.589 1.00 96.19 449 LEU A CA 1
ATOM 3496 C C . LEU A 1 449 ? -24.897 17.075 -4.265 1.00 96.19 449 LEU A C 1
ATOM 3498 O O . LEU A 1 449 ? -23.709 17.186 -3.994 1.00 96.19 449 LEU A O 1
ATOM 3502 N N . GLU A 1 450 ? -25.334 16.262 -5.229 1.00 95.88 450 GLU A N 1
ATOM 3503 C CA . GLU A 1 450 ? -24.459 15.435 -6.065 1.00 95.88 450 GLU A CA 1
ATOM 3504 C C . GLU A 1 450 ? -23.430 16.273 -6.827 1.00 95.88 450 GLU A C 1
ATOM 3506 O O . GLU A 1 450 ? -22.309 15.816 -7.041 1.00 95.88 450 GLU A O 1
ATOM 3511 N N . GLN A 1 451 ? -23.797 17.488 -7.253 1.00 93.56 451 GLN A N 1
ATOM 3512 C CA . GLN A 1 451 ? -22.857 18.401 -7.895 1.00 93.56 451 GLN A CA 1
ATOM 3513 C C . GLN A 1 451 ? -21.797 18.896 -6.906 1.00 93.56 451 GLN A C 1
ATOM 3515 O O . GLN A 1 451 ? -20.618 18.811 -7.224 1.00 93.56 451 GLN A O 1
ATOM 3520 N N . VAL A 1 452 ? -22.178 19.279 -5.679 1.00 92.81 452 VAL A N 1
ATOM 3521 C CA . VAL A 1 452 ? -21.204 19.598 -4.617 1.00 92.81 452 VAL A CA 1
ATOM 3522 C C . VAL A 1 452 ? -20.267 18.415 -4.353 1.00 92.81 452 VAL A C 1
ATOM 3524 O O . VAL A 1 452 ? -19.064 18.612 -4.234 1.00 92.81 452 VAL A O 1
ATOM 3527 N N . VAL A 1 453 ? -20.767 17.177 -4.319 1.00 93.31 453 VAL A N 1
ATOM 3528 C CA . VAL A 1 453 ? -19.898 16.006 -4.104 1.00 93.31 453 VAL A CA 1
ATOM 3529 C C . VAL A 1 453 ? -18.896 15.809 -5.248 1.00 93.31 453 VAL A C 1
ATOM 3531 O O . VAL A 1 453 ? -17.741 15.487 -4.976 1.00 93.31 453 VAL A O 1
ATOM 3534 N N . LYS A 1 454 ? -19.301 16.045 -6.506 1.00 90.56 454 LYS A N 1
ATOM 3535 C CA . LYS A 1 454 ? -18.406 16.000 -7.680 1.00 90.56 454 LYS A CA 1
ATOM 3536 C C . LYS A 1 454 ? -17.360 17.114 -7.640 1.00 90.56 454 LYS A C 1
ATOM 3538 O O . LYS A 1 454 ? -16.177 16.828 -7.783 1.00 90.56 454 LYS A O 1
ATOM 3543 N N . ASP A 1 455 ? -17.792 18.353 -7.414 1.00 87.69 455 ASP A N 1
ATOM 3544 C CA . ASP A 1 455 ? -16.928 19.541 -7.422 1.00 87.69 455 ASP A CA 1
ATOM 3545 C C . ASP A 1 455 ? -15.878 19.495 -6.294 1.00 87.69 455 ASP A C 1
ATOM 3547 O O . ASP A 1 455 ? -14.767 19.996 -6.451 1.00 87.69 455 ASP A O 1
ATOM 3551 N N . TRP A 1 456 ? -16.215 18.861 -5.164 1.00 85.88 456 TRP A N 1
ATOM 3552 C CA . TRP A 1 456 ? -15.375 18.785 -3.963 1.00 85.88 456 TRP A CA 1
ATOM 3553 C C . TRP A 1 456 ? -14.768 17.394 -3.695 1.00 85.88 456 TRP A C 1
ATOM 3555 O O . TRP A 1 456 ? -14.165 17.182 -2.644 1.00 85.88 456 TRP A O 1
ATOM 3565 N N . GLY A 1 457 ? -14.887 16.450 -4.636 1.00 82.19 457 GLY A N 1
ATOM 3566 C CA . GLY A 1 457 ? -14.148 15.178 -4.638 1.00 82.19 457 GLY A CA 1
ATOM 3567 C C . GLY A 1 457 ? -14.566 14.120 -3.608 1.00 82.19 457 GLY A C 1
ATOM 3568 O O . GLY A 1 457 ? -13.819 13.177 -3.389 1.00 82.19 457 GLY A O 1
ATOM 3569 N N . GLY A 1 458 ? -15.727 14.244 -2.957 1.00 88.50 458 GLY A N 1
ATOM 3570 C CA . GLY A 1 458 ? -16.252 13.201 -2.056 1.00 88.50 458 GLY A CA 1
ATOM 3571 C C . GLY A 1 458 ? -15.549 13.020 -0.701 1.00 88.50 458 GLY A C 1
ATOM 3572 O O . GLY A 1 458 ? -15.962 12.166 0.083 1.00 88.50 458 GLY A O 1
ATOM 3573 N N . TYR A 1 459 ? -14.525 13.808 -0.371 1.00 87.81 459 TYR A N 1
ATOM 3574 C CA . TYR A 1 459 ? -13.799 13.670 0.898 1.00 87.81 459 TYR A CA 1
ATOM 3575 C C . TYR A 1 459 ? -14.705 13.949 2.112 1.00 87.81 459 TYR A C 1
ATOM 3577 O O . TYR A 1 459 ? -15.290 15.028 2.233 1.00 87.81 459 TYR A O 1
ATOM 3585 N N . ALA A 1 460 ? -14.803 12.992 3.042 1.00 88.38 460 ALA A N 1
ATOM 3586 C CA . ALA A 1 460 ? -15.756 13.043 4.156 1.00 88.38 460 ALA A CA 1
ATOM 3587 C C . ALA A 1 460 ? -15.583 14.284 5.056 1.00 88.38 460 ALA A C 1
ATOM 3589 O O . ALA A 1 460 ? -16.571 14.941 5.400 1.00 88.38 460 ALA A O 1
ATOM 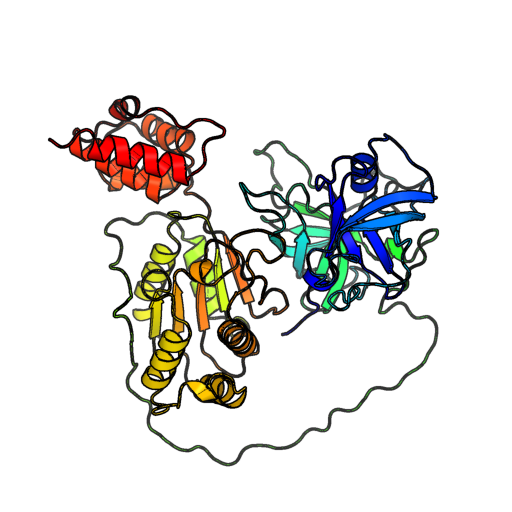3590 N N . LEU A 1 461 ? -14.337 14.656 5.383 1.00 87.94 461 LEU A N 1
ATOM 3591 C CA . LEU A 1 461 ? -14.025 15.888 6.115 1.00 87.94 461 LEU A CA 1
ATOM 3592 C C . LEU A 1 461 ? -14.472 17.143 5.350 1.00 87.94 461 LEU A C 1
ATOM 3594 O O . LEU A 1 461 ? -15.134 17.999 5.933 1.00 87.94 461 LEU A O 1
ATOM 3598 N N . MET A 1 462 ? -14.181 17.233 4.048 1.00 87.69 462 MET A N 1
ATOM 3599 C CA . MET A 1 462 ? -14.563 18.381 3.213 1.00 87.69 462 MET A CA 1
ATOM 3600 C C . MET A 1 462 ? -16.078 18.572 3.183 1.00 87.69 462 MET A C 1
ATOM 3602 O O . MET A 1 462 ? -16.569 19.661 3.473 1.00 87.69 462 MET A O 1
ATOM 3606 N N . LEU A 1 463 ? -16.834 17.504 2.914 1.00 91.81 463 LEU A N 1
ATOM 3607 C CA . LEU A 1 463 ? -18.299 17.552 2.913 1.00 91.81 463 LEU A CA 1
ATOM 3608 C C . LEU A 1 463 ? -18.863 17.931 4.292 1.00 91.81 463 LEU A C 1
ATOM 3610 O O . LEU A 1 463 ? -19.848 18.668 4.373 1.00 91.81 463 LEU A O 1
ATOM 3614 N N . SER A 1 464 ? -18.212 17.497 5.374 1.00 91.25 464 SER A N 1
ATOM 3615 C CA . SER A 1 464 ? -18.600 17.849 6.745 1.00 91.25 464 SER A CA 1
ATOM 3616 C C . SER A 1 464 ? -18.345 19.327 7.071 1.00 91.25 464 SER A C 1
ATOM 3618 O O . SER A 1 464 ? -19.215 19.986 7.644 1.00 91.25 464 SER A O 1
ATOM 3620 N N . LEU A 1 465 ? -17.199 19.878 6.656 1.00 89.75 465 LEU A N 1
ATOM 3621 C CA . LEU A 1 465 ? -16.874 21.303 6.802 1.00 89.75 465 LEU A CA 1
ATOM 3622 C C . LEU A 1 465 ? -17.806 22.183 5.953 1.00 89.75 465 LEU A C 1
ATOM 3624 O O . LEU A 1 465 ? -18.331 23.183 6.450 1.00 89.75 465 LEU A O 1
ATOM 3628 N N . ILE A 1 466 ? -18.097 21.770 4.713 1.00 91.19 466 ILE A N 1
ATOM 3629 C CA . ILE A 1 466 ? -19.095 22.409 3.840 1.00 91.19 466 ILE A CA 1
ATOM 3630 C C . ILE A 1 466 ? -20.464 22.433 4.525 1.00 91.19 466 ILE A C 1
ATOM 3632 O O . ILE A 1 466 ? -21.093 23.489 4.608 1.00 91.19 466 ILE A O 1
ATOM 3636 N N . ALA A 1 467 ? -20.930 21.301 5.060 1.00 92.75 467 ALA A N 1
ATOM 3637 C CA . ALA A 1 467 ? -22.213 21.240 5.751 1.00 92.75 467 ALA A CA 1
ATOM 3638 C C . ALA A 1 467 ? -22.249 22.155 6.987 1.00 92.75 467 ALA A C 1
ATOM 3640 O O . ALA A 1 467 ? -23.211 22.905 7.165 1.00 92.75 467 ALA A O 1
ATOM 3641 N N . ALA A 1 468 ? -21.189 22.169 7.802 1.00 90.56 468 ALA A N 1
ATOM 3642 C CA . ALA A 1 468 ? -21.073 23.056 8.959 1.00 90.56 468 ALA A CA 1
ATOM 3643 C C . ALA A 1 468 ? -21.131 24.547 8.564 1.00 90.56 468 ALA A C 1
ATOM 3645 O O . ALA A 1 468 ? -21.883 25.322 9.166 1.00 90.56 468 ALA A O 1
ATOM 3646 N N . TYR A 1 469 ? -20.402 24.944 7.515 1.00 89.94 469 TYR A N 1
ATOM 3647 C CA . TYR A 1 469 ? -20.436 26.298 6.953 1.00 89.94 469 TYR A CA 1
ATOM 3648 C C . TYR A 1 469 ? -21.833 26.673 6.429 1.00 89.94 469 TYR A C 1
ATOM 3650 O O . TYR A 1 469 ? -22.367 27.736 6.762 1.00 89.94 469 TYR A O 1
ATOM 3658 N N . LEU A 1 470 ? -22.462 25.794 5.642 1.00 91.94 470 LEU A N 1
ATOM 3659 C CA . LEU A 1 470 ? -23.787 26.037 5.069 1.00 91.94 470 LEU A CA 1
ATOM 3660 C C . LEU A 1 470 ? -24.866 26.119 6.153 1.00 91.94 470 LEU A C 1
ATOM 3662 O O . LEU A 1 470 ? -25.752 26.969 6.062 1.00 91.94 470 LEU A O 1
ATOM 3666 N N . ASN A 1 471 ? -24.783 25.305 7.207 1.00 91.31 471 ASN A N 1
ATOM 3667 C CA . ASN A 1 471 ? -25.726 25.315 8.327 1.00 91.31 471 ASN A CA 1
ATOM 3668 C C . ASN A 1 471 ? -25.695 26.623 9.121 1.00 91.31 471 ASN A C 1
ATOM 3670 O O . ASN A 1 471 ? -26.763 27.187 9.375 1.00 91.31 471 ASN A O 1
ATOM 3674 N N . LYS A 1 472 ? -24.502 27.180 9.401 1.00 86.75 472 LYS A N 1
ATOM 3675 C CA . LYS A 1 472 ? -24.356 28.552 9.937 1.00 86.75 472 LYS A CA 1
ATOM 3676 C C . LYS A 1 472 ? -25.076 29.601 9.069 1.00 86.75 472 LYS A C 1
ATOM 3678 O O . LYS A 1 472 ? -25.445 30.665 9.554 1.00 86.75 472 LYS A O 1
ATOM 3683 N N . ARG A 1 473 ? -25.292 29.298 7.785 1.00 85.75 473 ARG A N 1
ATOM 3684 C CA . ARG A 1 473 ? -25.878 30.167 6.754 1.00 85.75 473 ARG A CA 1
ATOM 3685 C C . ARG A 1 473 ? -27.302 29.758 6.322 1.00 85.75 473 ARG A C 1
ATOM 3687 O O . ARG A 1 473 ? -27.783 30.222 5.284 1.00 85.75 473 ARG A O 1
ATOM 3694 N N . GLY A 1 474 ? -27.997 28.937 7.120 1.00 86.69 474 GLY A N 1
ATOM 3695 C CA . GLY A 1 474 ? -29.399 28.518 6.918 1.00 86.69 474 GLY A CA 1
ATOM 3696 C C . GLY A 1 474 ? -29.593 27.164 6.212 1.00 86.69 474 GLY A C 1
ATOM 3697 O O . GLY A 1 474 ? -30.729 26.689 6.076 1.00 86.69 474 GLY A O 1
ATOM 3698 N N . GLY A 1 475 ? -28.495 26.531 5.796 1.00 88.94 475 GLY A N 1
ATOM 3699 C CA . GLY A 1 475 ? -28.424 25.194 5.201 1.00 88.94 475 GLY A CA 1
ATOM 3700 C C . GLY A 1 475 ? -28.589 25.141 3.680 1.00 88.94 475 GLY A C 1
ATOM 3701 O O . GLY A 1 475 ? -28.462 24.067 3.111 1.00 88.94 475 GLY A O 1
ATOM 3702 N N . ALA A 1 476 ? -28.887 26.246 2.991 1.00 93.50 476 ALA A N 1
ATOM 3703 C CA . ALA A 1 476 ? -29.194 26.220 1.556 1.00 93.50 476 ALA A CA 1
ATOM 3704 C C . ALA A 1 476 ? -27.953 25.922 0.687 1.00 93.50 476 ALA A C 1
ATOM 3706 O O . ALA A 1 476 ? -27.019 26.723 0.649 1.00 93.50 476 ALA A O 1
ATOM 3707 N N . VAL A 1 477 ? -27.972 24.810 -0.062 1.00 93.81 477 VAL A N 1
ATOM 3708 C CA . VAL A 1 477 ? -26.839 24.324 -0.879 1.00 93.81 477 VAL A CA 1
ATOM 3709 C C . VAL A 1 477 ? -26.329 25.358 -1.887 1.00 93.81 477 VAL A C 1
ATOM 3711 O O . VAL A 1 477 ? -25.137 25.430 -2.151 1.00 93.81 477 VAL A O 1
ATOM 3714 N N . GLN A 1 478 ? -27.200 26.236 -2.399 1.00 91.00 478 GLN A N 1
ATOM 3715 C CA . GLN A 1 478 ? -26.838 27.273 -3.373 1.00 91.00 478 GLN A CA 1
ATOM 3716 C C . GLN A 1 478 ? -25.853 28.310 -2.812 1.00 91.00 478 GLN A C 1
ATOM 3718 O O . GLN A 1 478 ? -25.277 29.078 -3.583 1.00 91.00 478 GLN A O 1
ATOM 3723 N N . ARG A 1 479 ? -25.654 28.350 -1.488 1.00 89.38 479 ARG A N 1
ATOM 3724 C CA . ARG A 1 479 ? -24.654 29.196 -0.828 1.00 89.38 479 ARG A CA 1
ATOM 3725 C C . ARG A 1 479 ? -23.232 28.635 -0.926 1.00 89.38 479 ARG A C 1
ATOM 3727 O O . ARG A 1 479 ? -22.307 29.350 -0.569 1.00 89.38 479 ARG A O 1
ATOM 3734 N N . ILE A 1 480 ? -23.028 27.431 -1.477 1.00 89.19 480 ILE A N 1
ATOM 3735 C CA . ILE A 1 480 ? -21.683 26.881 -1.733 1.00 89.19 480 ILE A CA 1
ATOM 3736 C C . ILE A 1 480 ? -20.836 27.802 -2.621 1.00 89.19 480 ILE A C 1
ATOM 3738 O O . ILE A 1 480 ? -19.642 27.923 -2.403 1.00 89.19 480 ILE A O 1
ATOM 3742 N N . ARG A 1 481 ? -21.475 28.552 -3.532 1.00 86.62 481 ARG A N 1
ATOM 3743 C CA . ARG A 1 481 ? -20.850 29.588 -4.380 1.00 86.62 481 ARG A CA 1
ATOM 3744 C C . ARG A 1 481 ? -20.229 30.770 -3.615 1.00 86.62 481 ARG A C 1
ATOM 3746 O O . ARG A 1 481 ? -19.656 31.652 -4.242 1.00 86.62 481 ARG A O 1
ATOM 3753 N N . GLU A 1 482 ? -20.453 30.860 -2.301 1.00 85.88 482 GLU A N 1
ATOM 3754 C CA . GLU A 1 482 ? -19.808 31.841 -1.416 1.00 85.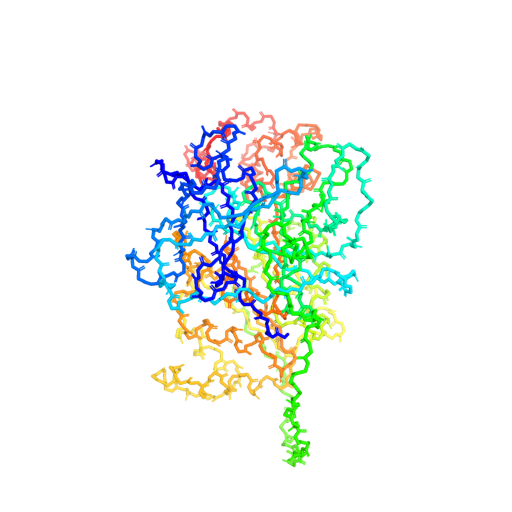88 482 GLU A CA 1
ATOM 3755 C C . GLU A 1 482 ? -18.389 31.395 -1.016 1.00 85.88 482 GLU A C 1
ATOM 3757 O O . GLU A 1 482 ? -17.629 32.212 -0.505 1.00 85.88 482 GLU A O 1
ATOM 3762 N N . ILE A 1 483 ? -18.033 30.131 -1.279 1.00 82.94 483 ILE A N 1
ATOM 3763 C CA . ILE A 1 483 ? -16.679 29.578 -1.199 1.00 82.94 483 ILE A CA 1
ATOM 3764 C C . ILE A 1 483 ? -16.165 29.402 -2.644 1.00 82.94 483 ILE A C 1
ATOM 3766 O O . ILE A 1 483 ? -16.929 28.933 -3.497 1.00 82.94 483 ILE A O 1
ATOM 3770 N N . PRO A 1 484 ? -14.909 29.767 -2.962 1.00 79.44 484 PRO A N 1
ATOM 3771 C CA . PRO A 1 484 ? -14.291 29.427 -4.240 1.00 79.44 484 PRO A CA 1
ATOM 3772 C C . PRO A 1 484 ? -14.340 27.915 -4.487 1.00 79.44 484 PRO A C 1
ATOM 3774 O O . PRO A 1 484 ? -14.076 27.133 -3.577 1.00 79.44 484 PRO A O 1
ATOM 3777 N N . ALA A 1 485 ? -14.678 27.499 -5.708 1.00 69.94 485 ALA A N 1
ATOM 3778 C CA . ALA A 1 485 ? -14.514 26.101 -6.097 1.00 69.94 485 ALA A CA 1
ATOM 3779 C C . ALA A 1 485 ? -13.011 25.761 -6.134 1.00 69.94 485 ALA A C 1
ATOM 3781 O O . ALA A 1 485 ? -12.231 26.615 -6.571 1.00 69.94 485 ALA A O 1
ATOM 3782 N N . PRO A 1 486 ? -12.609 24.556 -5.699 1.00 70.94 486 PRO A N 1
ATOM 3783 C CA . PRO A 1 486 ? -11.202 24.195 -5.612 1.00 70.94 486 PRO A CA 1
ATOM 3784 C C . PRO A 1 486 ? -10.558 24.143 -7.001 1.00 70.94 486 PRO A C 1
ATOM 3786 O O . PRO A 1 486 ? -11.193 23.715 -7.972 1.00 70.94 486 PRO A O 1
ATOM 3789 N N . ALA A 1 487 ? -9.296 24.556 -7.109 1.00 70.94 487 ALA A N 1
ATOM 3790 C CA . ALA A 1 487 ? -8.579 24.472 -8.378 1.00 70.94 487 ALA A CA 1
ATOM 3791 C C . ALA A 1 487 ? -8.211 23.013 -8.708 1.00 70.94 487 ALA A C 1
ATOM 3793 O O . ALA A 1 487 ? -8.055 22.162 -7.829 1.00 70.94 487 ALA A O 1
ATOM 3794 N N . THR A 1 488 ? -8.073 22.703 -9.999 1.00 59.00 488 THR A N 1
ATOM 3795 C CA . THR A 1 488 ? -7.798 21.336 -10.486 1.00 59.00 488 THR A CA 1
ATOM 3796 C C . THR A 1 488 ? -6.472 20.753 -9.991 1.00 59.00 488 THR A C 1
ATOM 3798 O O . THR A 1 488 ? -6.325 19.537 -9.953 1.00 59.00 488 THR A O 1
ATOM 3801 N N . ASP A 1 489 ? -5.534 21.615 -9.611 1.00 59.97 489 ASP A N 1
ATOM 3802 C CA . ASP A 1 489 ? -4.175 21.343 -9.139 1.00 59.97 489 ASP A CA 1
ATOM 3803 C C . ASP A 1 489 ? -3.974 21.615 -7.631 1.00 59.97 489 ASP A C 1
ATOM 3805 O O . ASP A 1 489 ? -2.897 21.360 -7.097 1.00 59.97 489 ASP A O 1
ATOM 3809 N N . GLU A 1 490 ? -5.005 22.091 -6.927 1.00 65.38 490 GLU A N 1
ATOM 3810 C CA . GLU A 1 490 ? -4.964 22.407 -5.492 1.00 65.38 490 GLU A CA 1
ATOM 3811 C C . GLU A 1 490 ? -5.011 21.139 -4.624 1.00 65.38 490 GLU A C 1
ATOM 3813 O O . GLU A 1 490 ? -5.886 20.284 -4.825 1.00 65.38 490 GLU A O 1
ATOM 3818 N N . SER A 1 491 ? -4.114 21.026 -3.635 1.00 66.25 491 SER A N 1
ATOM 3819 C CA . SER A 1 491 ? -4.035 19.849 -2.761 1.00 66.25 491 SER A CA 1
ATOM 3820 C C . SER A 1 491 ? -5.220 19.766 -1.792 1.00 66.25 491 SER A C 1
ATOM 3822 O O . SER A 1 491 ? -5.857 20.767 -1.473 1.00 66.25 491 SER A O 1
ATOM 3824 N N . LEU A 1 492 ? -5.524 18.569 -1.276 1.00 66.69 492 LEU A N 1
ATOM 3825 C CA . LEU A 1 492 ? -6.619 18.402 -0.312 1.00 66.69 492 LEU A CA 1
ATOM 3826 C C . LEU A 1 492 ? -6.422 19.251 0.958 1.00 66.69 492 LEU A C 1
ATOM 3828 O O . LEU A 1 492 ? -7.402 19.750 1.507 1.00 66.69 492 LEU A O 1
ATOM 3832 N N . GLU A 1 493 ? -5.179 19.437 1.407 1.00 64.88 493 GLU A N 1
ATOM 3833 C CA . GLU A 1 493 ? -4.868 20.228 2.604 1.00 64.88 493 GLU A CA 1
ATOM 3834 C C . GLU A 1 493 ? -5.112 21.728 2.362 1.00 64.88 493 GLU A C 1
ATOM 3836 O O . GLU A 1 493 ? -5.750 22.372 3.195 1.00 64.88 493 GLU A O 1
ATOM 3841 N N . ASP A 1 494 ? -4.741 22.252 1.187 1.00 70.12 494 ASP A N 1
ATOM 3842 C CA . ASP A 1 494 ? -5.044 23.636 0.782 1.00 70.12 494 ASP A CA 1
ATOM 3843 C C . ASP A 1 494 ? -6.563 23.880 0.698 1.00 70.12 494 ASP A C 1
ATOM 3845 O O . ASP A 1 494 ? -7.075 24.882 1.200 1.00 70.12 494 ASP A O 1
ATOM 3849 N N . ARG A 1 495 ? -7.321 22.912 0.158 1.00 73.69 495 ARG A N 1
ATOM 3850 C CA . ARG A 1 495 ? -8.791 22.992 0.075 1.00 73.69 495 ARG A CA 1
ATOM 3851 C C . ARG A 1 495 ? -9.450 23.005 1.458 1.00 73.69 495 ARG A C 1
ATOM 3853 O O . ARG A 1 495 ? -10.405 23.753 1.673 1.00 73.69 495 ARG A O 1
ATOM 3860 N N . VAL A 1 496 ? -8.960 22.184 2.397 1.00 72.62 496 VAL A N 1
ATOM 3861 C CA . VAL A 1 496 ? -9.416 22.192 3.801 1.00 72.62 496 VAL A CA 1
ATOM 3862 C C . VAL A 1 496 ? -9.124 23.552 4.431 1.00 72.62 496 VAL A C 1
ATOM 3864 O O . VAL A 1 496 ? -10.027 24.155 5.017 1.00 72.62 496 VAL A O 1
ATOM 3867 N N . GLN A 1 497 ? -7.896 24.053 4.272 1.00 74.50 497 GLN A N 1
ATOM 3868 C CA . GLN A 1 497 ? -7.462 25.342 4.802 1.00 74.50 497 GLN A CA 1
ATOM 3869 C C . GLN A 1 497 ? -8.327 26.491 4.262 1.00 74.50 497 GLN A C 1
ATOM 3871 O O . GLN A 1 497 ? -8.832 27.286 5.052 1.00 74.50 497 GLN A O 1
ATOM 3876 N N . THR A 1 498 ? -8.616 26.516 2.958 1.00 78.31 498 THR A N 1
ATOM 3877 C CA . THR A 1 498 ? -9.532 27.485 2.336 1.00 78.31 498 THR A CA 1
ATOM 3878 C C . THR A 1 498 ? -10.912 27.480 3.007 1.00 78.31 498 THR A C 1
ATOM 3880 O O . THR A 1 498 ? -11.441 28.540 3.342 1.00 78.31 498 THR A O 1
ATOM 3883 N N . ILE A 1 499 ? -11.519 26.315 3.272 1.00 76.56 499 ILE A N 1
ATOM 3884 C CA . ILE A 1 499 ? -12.833 26.279 3.945 1.00 76.56 499 ILE A CA 1
ATOM 3885 C C . ILE A 1 499 ? -12.745 26.775 5.396 1.00 76.56 499 ILE A C 1
ATOM 3887 O O . ILE A 1 499 ? -13.642 27.499 5.840 1.00 76.56 499 ILE A O 1
ATOM 3891 N N . LEU A 1 500 ? -11.686 26.416 6.128 1.00 76.75 500 LEU A N 1
ATOM 3892 C CA . LEU A 1 500 ? -11.461 26.887 7.498 1.00 76.75 500 LEU A CA 1
ATOM 3893 C C . LEU A 1 500 ? -11.271 28.410 7.542 1.00 76.75 500 LEU A C 1
ATOM 3895 O O . LEU A 1 500 ? -11.923 29.083 8.338 1.00 76.75 500 LEU A O 1
ATOM 3899 N N . GLU A 1 501 ? -10.504 28.984 6.616 1.00 79.88 501 GLU A N 1
ATOM 3900 C CA . GLU A 1 501 ? -10.352 30.436 6.488 1.00 79.88 501 GLU A CA 1
ATOM 3901 C C . GLU A 1 501 ? -11.688 31.132 6.204 1.00 79.88 501 GLU A C 1
ATOM 3903 O O . GLU A 1 501 ? -11.997 32.145 6.828 1.00 79.88 501 GLU A O 1
ATOM 3908 N N . TYR A 1 502 ? -12.551 30.578 5.347 1.00 76.69 502 TYR A N 1
ATOM 3909 C CA . TYR A 1 502 ? -13.894 31.136 5.124 1.00 76.69 502 TYR A CA 1
ATOM 3910 C C . TYR A 1 502 ? -14.837 30.973 6.331 1.00 76.69 502 TYR A C 1
ATOM 3912 O O . TYR A 1 502 ? -15.761 31.782 6.501 1.00 76.69 502 TYR A O 1
ATOM 3920 N N . TYR A 1 503 ? -14.619 29.952 7.164 1.00 69.62 503 TYR A N 1
ATOM 3921 C CA . TYR A 1 503 ? -15.349 29.697 8.408 1.00 69.62 503 TYR A CA 1
ATOM 3922 C C . TYR A 1 503 ? -14.932 30.655 9.539 1.00 69.62 503 TYR A C 1
ATOM 3924 O O . TYR A 1 503 ? -15.807 31.098 10.292 1.00 69.62 503 TYR A O 1
ATOM 3932 N N . ASP A 1 504 ? -13.645 31.012 9.606 1.00 73.00 504 ASP A N 1
ATOM 3933 C CA . ASP A 1 504 ? -13.046 31.870 10.638 1.00 73.00 504 ASP A CA 1
ATOM 3934 C C . ASP A 1 504 ? -13.035 33.361 10.267 1.00 73.00 504 ASP A C 1
ATOM 3936 O O . ASP A 1 504 ? -13.264 34.205 11.131 1.00 73.00 504 ASP A O 1
ATOM 3940 N N . ALA A 1 505 ? -12.851 33.716 8.989 1.00 65.31 505 ALA A N 1
ATOM 3941 C CA . ALA A 1 505 ? -12.861 35.105 8.508 1.00 65.31 505 ALA A CA 1
ATOM 3942 C C . ALA A 1 505 ? -14.267 35.735 8.454 1.00 65.31 505 ALA A C 1
ATOM 3944 O O . ALA A 1 505 ? -14.407 36.926 8.176 1.00 65.31 505 ALA A O 1
ATOM 3945 N N . ASN A 1 506 ? -15.319 34.954 8.731 1.00 59.09 506 ASN A N 1
ATOM 3946 C CA . ASN A 1 506 ? -16.699 35.433 8.848 1.00 59.09 506 ASN A CA 1
ATOM 3947 C C . ASN A 1 506 ? -17.347 34.996 10.185 1.00 59.09 506 ASN A C 1
ATOM 3949 O O . ASN A 1 506 ? -18.339 34.253 10.167 1.00 59.09 506 ASN A O 1
ATOM 3953 N N . PRO A 1 507 ? -16.813 35.415 11.350 1.00 52.50 507 PRO A N 1
ATOM 3954 C CA . PRO A 1 507 ? -17.361 35.050 12.646 1.00 52.50 507 PRO A CA 1
ATOM 3955 C C . PRO A 1 507 ? -18.453 36.052 13.061 1.00 52.50 507 PRO A C 1
ATOM 3957 O O . PRO A 1 507 ? -18.131 37.134 13.537 1.00 52.50 507 PRO A O 1
ATOM 3960 N N . MET A 1 508 ? -19.722 35.647 12.898 1.00 49.75 508 MET A N 1
ATOM 3961 C CA . MET A 1 508 ? -20.961 36.319 13.368 1.00 49.75 508 MET A CA 1
ATOM 3962 C C . MET A 1 508 ? -21.060 37.838 13.131 1.00 49.75 508 MET A C 1
ATOM 3964 O O . MET A 1 508 ? -20.761 38.617 14.062 1.00 49.75 508 MET A O 1
#

Radius of gyration: 25.48 Å; chains: 1; bounding box: 61×70×70 Å

pLDDT: mean 84.38, std 17.18, range [25.91, 98.44]

Sequence (508 aa):
MKIQNIRSFTVQIRHIVTKAIVGTGFVVSNDGKIITCRHVVRDAIRYDDFTEGERVRVYFPQSKDRDLKDAIAQVTAFFTQADDDVVLLKLESSVLPLEVIPAILATAQESQGNKFRSYGYRCLANYQGLPAQGEIVGYGELSDDLMLQAETVMLSSEHIDRGMSGAAVLDEDRDRVIGIIAETWDSGGRAPDRNTSFAVDCLVLSLAPICLQLAGILTEDIATPVAIAPGHRIDEPIETGMPQPKRLLDDMPAPLSVWVGREDLLGALHEAWRDPDYYIMGLIGFGGEGKTSVAVRWLTELLKHPSPPDGVFWWDFNQKPYVDEFFSQVFEYLDLGEINLNSLISLDAKAAIIGSLKGRYLFILDGIEVVQHQSGDDYGLLTNKELCSFLRSFAQGNHQSFCLVTSRAPLLDLLDYTTYTEREVNPLTIQEGSSLLQQLGVKGTNAALEQVVKDWGGYALMLSLIAAYLNKRGGAVQRIREIPAPATDESLEDRVQTILEYYDANPM